Protein AF-0000000082278856 (afdb_homodimer)

Radius of gyration: 26.01 Å; Cα contacts (8 Å, |Δi|>4): 712; chains: 2; bounding box: 120×77×68 Å

Nearest PDB structures (foldseek):
  2gex-assembly1_A  TM=8.499E-01  e=8.539E-08  Streptomyces nogalater
  8r2e-assembly1_A  TM=8.658E-01  e=5.673E-07  Streptomyces nogalater
  3kkg-assembly1_A-2  TM=7.930E-01  e=2.269E-07  Jannaschia sp. CCS1
  4gb5-assembly1_A  TM=6.758E-01  e=5.538E-05  Kribbella flavida DSM 17836
  8ysb-assembly1_A  TM=7.412E-01  e=3.911E-04  Micromonospora chersina

Sequence (398 aa):
MNPLFRPPLLLTVLLVCLQSVVSFSSPAAGTPNILRRAILKVGGGKRWREDVVNRYFDGVQQQNRDQIISCFDPRGTKIRDVCGVSNSERMATPVELGERCMEFLAAHPDTMVKFHYKPTCGRGSSKWVLAHWYEEGTFKGESRGIQPDSSKLEVEGQTRFLVNDDLKITEMVVTRTFSEWENQLQRITSATSTDSSSSMNPLFRPPLLLTVLLVCLQSVVSFSSPAAGTPNILRRAILKVGGGKRWREDVVNRYFDGVQQQNR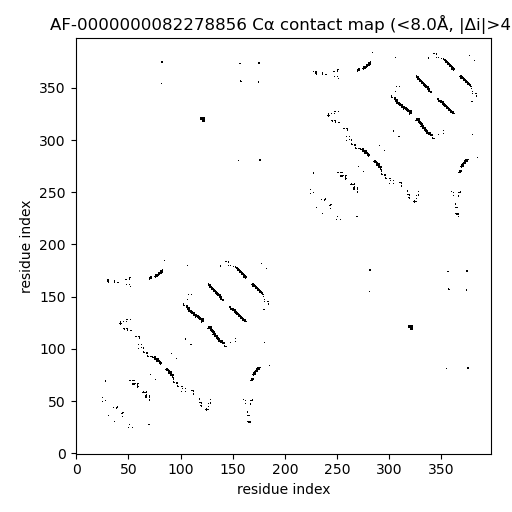DQIISCFDPRGTKIRDVCGVSNSERMATPVELGERCMEFLAAHPDTMVKFHYKPTCGRGSSKWVLAHWYEEGTFKGESRGIQPDSSKLEVEGQTRFLVNDDLKITEMVVTRTFSEWENQLQRITSATSTDSSSS

pLDDT: mean 84.53, std 22.96, range [27.09, 98.81]

Organism: NCBI:txid303405

Foldseek 3Di:
DPPDPDPPDPPPPPPPPPPPPPPPPPPDLAFDDPVLLVLLQQQHPQVLLLVLVVQLVVCLQVVPLVSNLSQADQVWAWEAECPAPCRDIDTDGSNRVSVVSNLVCQQFVNKDKDFPAGFGADDGSGQKTKTKMWIWGFRCGDGPNDHGDGDIGTKIWIKIFRADSRSHTRYIYIYMDDDPVVVVVRVVVVVVVVVVVVD/DPPPPDPDDPPPPPPPPPPPPPPPPPPDLAFDDPVLLVLLQQQHPQVLLLVLVVQLVVCLQVVPLVSNLSQADQVWAWEAECPAPVSDIDTDGSNRVSVVSNLVCQQFVNKDKDFPAGFGADDGSGQKTKTKMWIWGFRCGDGPNDHGDGDIGTKIWIKIFRQDSRSHTRYIYIYMDDDPVVVVVSVVVVVVVVVVVVD

Structure (mmCIF, N/CA/C/O backbone):
data_AF-0000000082278856-model_v1
#
loop_
_entity.id
_entity.type
_entity.pdbx_description
1 polymer 'SnoaL-like domain-containing protein'
#
loop_
_atom_site.group_PDB
_atom_site.id
_atom_site.type_symbol
_atom_site.label_atom_id
_atom_site.label_alt_id
_atom_site.label_comp_id
_atom_site.label_asym_id
_atom_site.label_entity_id
_atom_site.label_seq_id
_atom_site.pdbx_PDB_ins_code
_atom_site.Cartn_x
_atom_site.Cartn_y
_atom_site.Cartn_z
_atom_site.occupancy
_atom_site.B_iso_or_equiv
_atom_site.auth_seq_id
_atom_site.auth_comp_id
_atom_site.auth_asym_id
_atom_site.auth_atom_id
_atom_site.pdbx_PDB_model_num
ATOM 1 N N . MET A 1 1 ? -57.438 41.562 -14.734 1 30.25 1 MET A N 1
ATOM 2 C CA . MET A 1 1 ? -56.25 41.781 -13.938 1 30.25 1 MET A CA 1
ATOM 3 C C . MET A 1 1 ? -55.906 40.562 -13.094 1 30.25 1 MET A C 1
ATOM 5 O O . MET A 1 1 ? -56.656 40.219 -12.18 1 30.25 1 MET A O 1
ATOM 9 N N . ASN A 1 2 ? -55.375 39.469 -13.734 1 34.03 2 ASN A N 1
ATOM 10 C CA . ASN A 1 2 ? -55.094 38.125 -13.242 1 34.03 2 ASN A CA 1
ATOM 11 C C . ASN A 1 2 ? -54.062 38.156 -12.102 1 34.03 2 ASN A C 1
ATOM 13 O O . ASN A 1 2 ? -53.031 38.844 -12.203 1 34.03 2 ASN A O 1
ATOM 17 N N . PRO A 1 3 ? -54.5 37.875 -10.852 1 36.47 3 PRO A N 1
ATOM 18 C CA . PRO A 1 3 ? -53.625 37.938 -9.672 1 36.47 3 PRO A CA 1
ATOM 19 C C . PRO A 1 3 ? -52.375 37.094 -9.828 1 36.47 3 PRO A C 1
ATOM 21 O O . PRO A 1 3 ? -52.406 36 -10.43 1 36.47 3 PRO A O 1
ATOM 24 N N . LEU A 1 4 ? -51.188 37.656 -9.992 1 33.09 4 LEU A N 1
ATOM 25 C CA . LEU A 1 4 ? -49.812 37.219 -10.094 1 33.09 4 LEU A CA 1
ATOM 26 C C . LEU A 1 4 ? -49.438 36.344 -8.922 1 33.09 4 LEU A C 1
ATOM 28 O O . LEU A 1 4 ? -49.594 36.719 -7.762 1 33.09 4 LEU A O 1
ATOM 32 N N . PHE A 1 5 ? -49.656 35 -8.977 1 34.53 5 PHE A N 1
ATOM 33 C CA . PHE A 1 5 ? -49.219 33.938 -8.062 1 34.53 5 PHE A CA 1
ATOM 34 C C . PHE A 1 5 ? -47.75 34.125 -7.703 1 34.53 5 PHE A C 1
ATOM 36 O O . PHE A 1 5 ? -46.875 34.125 -8.586 1 34.53 5 PHE A O 1
ATOM 43 N N . ARG A 1 6 ? -47.406 34.844 -6.625 1 35.47 6 ARG A N 1
ATOM 44 C CA . ARG A 1 6 ? -46.062 35 -6.117 1 35.47 6 ARG A CA 1
ATOM 45 C C . ARG A 1 6 ? -45.469 33.656 -5.699 1 35.47 6 ARG A C 1
ATOM 47 O O . ARG A 1 6 ? -46.094 32.906 -4.941 1 35.47 6 ARG A O 1
ATOM 54 N N . PRO A 1 7 ? -44.531 33.094 -6.441 1 34.56 7 PRO A N 1
ATOM 55 C CA . PRO A 1 7 ? -43.938 31.812 -6.098 1 34.56 7 PRO A CA 1
ATOM 56 C C . PRO A 1 7 ? -43.375 31.766 -4.676 1 34.56 7 PRO A C 1
ATOM 58 O O . PRO A 1 7 ? -43 32.812 -4.133 1 34.56 7 PRO A O 1
ATOM 61 N N . PRO A 1 8 ? -43.812 30.766 -3.838 1 34.88 8 PRO A N 1
ATOM 62 C CA . PRO A 1 8 ? -43.344 30.609 -2.457 1 34.88 8 PRO A CA 1
ATOM 63 C C . PRO A 1 8 ? -41.812 30.656 -2.34 1 34.88 8 PRO A C 1
ATOM 65 O O . PRO A 1 8 ? -41.125 30.312 -3.297 1 34.88 8 PRO A O 1
ATOM 68 N N . LEU A 1 9 ? -41.25 31.516 -1.489 1 33.16 9 LEU A N 1
ATOM 69 C CA . LEU A 1 9 ? -39.844 31.641 -1.053 1 33.16 9 LEU A CA 1
ATOM 70 C C . LEU A 1 9 ? -39.281 30.281 -0.647 1 33.16 9 LEU A C 1
ATOM 72 O O . LEU A 1 9 ? -39.844 29.609 0.225 1 33.16 9 LEU A O 1
ATOM 76 N N . LEU A 1 10 ? -38.656 29.578 -1.579 1 30.91 10 LEU A N 1
ATOM 77 C CA . LEU A 1 10 ? -37.875 28.375 -1.264 1 30.91 10 LEU A CA 1
ATOM 78 C C . LEU A 1 10 ? -36.938 28.609 -0.094 1 30.91 10 LEU A C 1
ATOM 80 O O . LEU A 1 10 ? -36.062 29.453 -0.175 1 30.91 10 LEU A O 1
ATOM 84 N N . LEU A 1 11 ? -37.312 28.266 1.158 1 28.89 11 LEU A N 1
ATOM 85 C CA . LEU A 1 11 ? -36.438 28.203 2.322 1 28.89 11 LEU A CA 1
ATOM 86 C C . LEU A 1 11 ? -35.25 27.281 2.055 1 28.89 11 LEU A C 1
ATOM 88 O O . LEU A 1 11 ? -35.438 26.078 1.842 1 28.89 11 LEU A O 1
ATOM 92 N N . THR A 1 12 ? -34.188 27.859 1.498 1 29.16 12 THR A N 1
ATOM 93 C CA . THR A 1 12 ? -32.938 27.156 1.416 1 29.16 12 THR A CA 1
ATOM 94 C C . THR A 1 12 ? -32.469 26.703 2.799 1 29.16 12 THR A C 1
ATOM 96 O O . THR A 1 12 ? -32.219 27.531 3.678 1 29.16 12 THR A O 1
ATOM 99 N N . VAL A 1 13 ? -33.031 25.562 3.271 1 29.56 13 VAL A N 1
ATOM 100 C CA . VAL A 1 13 ? -32.438 24.938 4.457 1 29.56 13 VAL A CA 1
ATOM 101 C C . VAL A 1 13 ? -30.938 24.75 4.25 1 29.56 13 VAL A C 1
ATOM 103 O O . VAL A 1 13 ? -30.531 24 3.361 1 29.56 13 VAL A O 1
ATOM 106 N N . LEU A 1 14 ? -30.141 25.75 4.629 1 27.95 14 LEU A N 1
ATOM 107 C CA . LEU A 1 14 ? -28.703 25.562 4.766 1 27.95 14 LEU A CA 1
ATOM 108 C C . LEU A 1 14 ? -28.391 24.438 5.73 1 27.95 14 LEU A C 1
ATOM 110 O O . LEU A 1 14 ? -28.641 24.547 6.934 1 27.95 14 LEU A O 1
ATOM 114 N N . LEU A 1 15 ? -28.578 23.219 5.297 1 28.03 15 LEU A N 1
ATOM 115 C CA . LEU A 1 15 ? -27.984 22.141 6.086 1 28.03 15 LEU A CA 1
ATOM 116 C C . LEU A 1 15 ? -26.5 22.359 6.301 1 28.03 15 LEU A C 1
ATOM 118 O O . LEU A 1 15 ? -25.719 22.281 5.352 1 28.03 15 LEU A O 1
ATOM 122 N N . VAL A 1 16 ? -26.125 23.203 7.242 1 28.25 16 VAL A N 1
ATOM 123 C CA . VAL A 1 16 ? -24.75 23.25 7.719 1 28.25 16 VAL A CA 1
ATOM 124 C C . VAL A 1 16 ? -24.328 21.859 8.18 1 28.25 16 VAL A C 1
ATOM 126 O O . VAL A 1 16 ? -24.906 21.297 9.117 1 28.25 16 VAL A O 1
ATOM 129 N N . CYS A 1 17 ? -23.906 20.984 7.277 1 27.09 17 CYS A N 1
ATOM 130 C CA . CYS A 1 17 ? -23.172 19.797 7.668 1 27.09 17 CYS A CA 1
ATOM 131 C C . CYS A 1 17 ? -22.078 20.125 8.672 1 27.09 17 CYS A C 1
ATOM 133 O O . CYS A 1 17 ? -21.078 20.75 8.32 1 27.09 17 CYS A O 1
ATOM 135 N N . LEU A 1 18 ? -22.406 20.328 9.945 1 28.33 18 LEU A N 1
ATOM 136 C CA . LEU A 1 18 ? -21.422 20.297 11.016 1 28.33 18 LEU A CA 1
ATOM 137 C C . LEU A 1 18 ? -20.547 19.047 10.922 1 28.33 18 LEU A C 1
ATOM 139 O O . LEU A 1 18 ? -21 17.953 11.227 1 28.33 18 LEU A O 1
ATOM 143 N N . GLN A 1 19 ? -19.734 18.922 9.93 1 28.97 19 GLN A N 1
ATOM 144 C CA . GLN A 1 19 ? -18.656 17.953 10.086 1 28.97 19 GLN A CA 1
ATOM 145 C C . GLN A 1 19 ? -17.953 18.094 11.43 1 28.97 19 GLN A C 1
ATOM 147 O O . GLN A 1 19 ? -17.391 19.156 11.727 1 28.97 19 GLN A O 1
ATOM 152 N N . SER A 1 20 ? -18.469 17.484 12.477 1 30.56 20 SER A N 1
ATOM 153 C CA . SER A 1 20 ? -17.703 17.344 13.711 1 30.56 20 SER A CA 1
ATOM 154 C C . SER A 1 20 ? -16.25 16.953 13.414 1 30.56 20 SER A C 1
ATOM 156 O O . SER A 1 20 ? -15.977 15.844 12.961 1 30.56 20 SER A O 1
ATOM 158 N N . VAL A 1 21 ? -15.469 17.875 13.07 1 33.69 21 VAL A N 1
ATOM 159 C CA . VAL A 1 21 ? -14.047 17.625 13.219 1 33.69 21 VAL A CA 1
ATOM 160 C C . VAL A 1 21 ? -13.766 17.047 14.609 1 33.69 21 VAL A C 1
ATOM 162 O O . VAL A 1 21 ? -13.93 17.75 15.617 1 33.69 21 VAL A O 1
ATOM 165 N N . VAL A 1 22 ? -14.016 15.797 14.82 1 34.03 22 VAL A N 1
ATOM 166 C CA . VAL A 1 22 ? -13.469 15.203 16.047 1 34.03 22 VAL A CA 1
ATOM 167 C C . VAL A 1 22 ? -12.047 15.695 16.266 1 34.03 22 VAL A C 1
ATOM 169 O O . VAL A 1 22 ? -11.141 15.391 15.484 1 34.03 22 VAL A O 1
ATOM 172 N N . SER A 1 23 ? -11.93 16.875 16.859 1 32.09 23 SER A N 1
ATOM 173 C CA . SER A 1 23 ? -10.625 17.266 17.406 1 32.09 23 SER A CA 1
ATOM 174 C C . SER A 1 23 ? -10.023 16.156 18.25 1 32.09 23 SER A C 1
ATOM 176 O O . SER A 1 23 ? -10.555 15.836 19.328 1 32.09 23 SER A O 1
ATOM 178 N N . PHE A 1 24 ? -9.453 15.203 17.703 1 35.34 24 PHE A N 1
ATOM 179 C CA . PHE A 1 24 ? -8.633 14.305 18.5 1 35.34 24 PHE A CA 1
ATOM 180 C C . PHE A 1 24 ? -7.645 15.086 19.359 1 35.34 24 PHE A C 1
ATOM 182 O O . PHE A 1 24 ? -6.68 15.648 18.828 1 35.34 24 PHE A O 1
ATOM 189 N N . SER A 1 25 ? -8.094 15.625 20.438 1 35.09 25 SER A N 1
ATOM 190 C CA . SER A 1 25 ? -7.098 16.078 21.406 1 35.09 25 SER A CA 1
ATOM 191 C C . SER A 1 25 ? -6.039 15.008 21.656 1 35.09 25 SER A C 1
ATOM 193 O O . SER A 1 25 ? -6.281 14.039 22.375 1 35.09 25 SER A O 1
ATOM 195 N N . SER A 1 26 ? -5.328 14.57 20.656 1 42.84 26 SER A N 1
ATOM 196 C CA . SER A 1 26 ? -4.277 13.578 20.844 1 42.84 26 SER A CA 1
ATOM 197 C C . SER A 1 26 ? -3.357 13.961 22 1 42.84 26 SER A C 1
ATOM 199 O O . SER A 1 26 ? -2.877 15.094 22.062 1 42.84 26 SER A O 1
ATOM 201 N N . PRO A 1 27 ? -3.447 13.344 23.188 1 46.47 27 PRO A N 1
ATOM 202 C CA . PRO A 1 27 ? -2.463 13.633 24.234 1 46.47 27 PRO A CA 1
ATOM 203 C C . PRO A 1 27 ? -1.083 13.961 23.672 1 46.47 27 PRO A C 1
ATOM 205 O O . PRO A 1 27 ? -0.729 13.5 22.578 1 46.47 27 PRO A O 1
ATOM 208 N N . ALA A 1 28 ? -0.515 15.055 24.156 1 49.22 28 ALA A N 1
ATOM 209 C CA . ALA A 1 28 ? 0.817 15.602 23.922 1 49.22 28 ALA A CA 1
ATOM 210 C C . ALA A 1 28 ? 1.816 14.492 23.594 1 49.22 28 ALA A C 1
ATOM 212 O O . ALA A 1 28 ? 1.776 13.422 24.188 1 49.22 28 ALA A O 1
ATOM 213 N N . ALA A 1 29 ? 2.365 14.523 22.234 1 58.56 29 ALA A N 1
ATOM 214 C CA . ALA A 1 29 ? 3.484 13.883 21.547 1 58.56 29 ALA A CA 1
ATOM 215 C C . ALA A 1 29 ? 4.633 13.602 22.516 1 58.56 29 ALA A C 1
ATOM 217 O O . ALA A 1 29 ? 5.801 13.773 22.156 1 58.56 29 ALA A O 1
ATOM 218 N N . GLY A 1 30 ? 4.184 13.461 23.781 1 66.75 30 GLY A N 1
ATOM 219 C CA . GLY A 1 30 ? 5.355 13.266 24.609 1 66.75 30 GLY A CA 1
ATOM 220 C C . GLY A 1 30 ? 5.84 11.828 24.641 1 66.75 30 GLY A C 1
ATOM 221 O O . GLY A 1 30 ? 5.215 10.953 24.031 1 66.75 30 GLY A O 1
ATOM 222 N N . THR A 1 31 ? 7.047 11.664 25.078 1 81 31 THR A N 1
ATOM 223 C CA . THR A 1 31 ? 7.652 10.359 25.312 1 81 31 THR A CA 1
ATOM 224 C C . THR A 1 31 ? 6.824 9.547 26.297 1 81 31 THR A C 1
ATOM 226 O O . THR A 1 31 ? 6.438 10.062 27.359 1 81 31 THR A O 1
ATOM 229 N N . PRO A 1 32 ? 6.457 8.383 25.875 1 89.81 32 PRO A N 1
ATOM 230 C CA . PRO A 1 32 ? 5.656 7.57 26.797 1 89.81 32 PRO A CA 1
ATOM 231 C C . PRO A 1 32 ? 6.348 7.352 28.141 1 89.81 32 PRO A C 1
ATOM 233 O O . PRO A 1 32 ? 7.574 7.238 28.203 1 89.81 32 PRO A O 1
ATOM 236 N N . ASN A 1 33 ? 5.512 7.316 29.188 1 89.5 33 ASN A N 1
ATOM 237 C CA . ASN A 1 33 ? 6.07 6.996 30.484 1 89.5 33 ASN A CA 1
ATOM 238 C C . ASN A 1 33 ? 6.445 5.52 30.594 1 89.5 33 ASN A C 1
ATOM 240 O O . ASN A 1 33 ? 6.242 4.754 29.641 1 89.5 33 ASN A O 1
ATOM 244 N N . ILE A 1 34 ? 7 5.203 31.703 1 88.81 34 ILE A N 1
ATOM 245 C CA . ILE A 1 34 ? 7.59 3.881 31.891 1 88.81 34 ILE A CA 1
ATOM 246 C C . ILE A 1 34 ? 6.516 2.809 31.719 1 88.81 34 ILE A C 1
ATOM 248 O O . ILE A 1 34 ? 6.766 1.77 31.094 1 88.81 34 ILE A O 1
ATOM 252 N N . LEU A 1 35 ? 5.336 3.006 32.219 1 89.94 35 LEU A N 1
ATOM 253 C CA . LEU A 1 35 ? 4.258 2.029 32.125 1 89.94 35 LEU A CA 1
ATOM 254 C C . LEU A 1 35 ? 3.805 1.863 30.672 1 89.94 35 LEU A C 1
ATOM 256 O O . LEU A 1 35 ? 3.639 0.739 30.188 1 89.94 35 LEU A O 1
ATOM 260 N N . ARG A 1 36 ? 3.627 2.949 30.047 1 90.88 36 ARG A N 1
ATOM 261 C CA . ARG A 1 36 ? 3.227 2.9 28.641 1 90.88 36 ARG A CA 1
ATOM 262 C C . ARG A 1 36 ? 4.281 2.195 27.797 1 90.88 36 ARG A C 1
ATOM 264 O O . ARG A 1 36 ? 3.949 1.389 26.922 1 90.88 36 ARG A O 1
ATOM 271 N N . ARG A 1 37 ? 5.5 2.467 28.125 1 91.19 37 ARG A N 1
ATOM 272 C CA . ARG A 1 37 ? 6.582 1.837 27.375 1 91.19 37 ARG A CA 1
ATOM 273 C C . ARG A 1 37 ? 6.582 0.326 27.594 1 91.19 37 ARG A C 1
ATOM 275 O O . ARG A 1 37 ? 6.844 -0.433 26.656 1 91.19 37 ARG A O 1
ATOM 282 N N . ALA A 1 38 ? 6.312 -0.12 28.734 1 91.88 38 ALA A N 1
ATOM 283 C CA . ALA A 1 38 ? 6.258 -1.55 29.031 1 91.88 38 ALA A CA 1
ATOM 284 C C . ALA A 1 38 ? 5.133 -2.227 28.25 1 91.88 38 ALA A C 1
ATOM 286 O O . ALA A 1 38 ? 5.316 -3.314 27.703 1 91.88 38 ALA A O 1
ATOM 287 N N . ILE A 1 39 ? 4.004 -1.585 28.219 1 92.5 39 ILE A N 1
ATOM 288 C CA . ILE A 1 39 ? 2.855 -2.109 27.5 1 92.5 39 ILE A CA 1
ATOM 289 C C . ILE A 1 39 ? 3.189 -2.211 26.016 1 92.5 39 ILE A C 1
ATOM 291 O O . ILE A 1 39 ? 2.914 -3.23 25.375 1 92.5 39 ILE A O 1
ATOM 295 N N . LEU A 1 40 ? 3.844 -1.178 25.484 1 92.56 40 LEU A N 1
ATOM 296 C CA . LEU A 1 40 ? 4.234 -1.151 24.078 1 92.56 40 LEU A CA 1
ATOM 297 C C . LEU A 1 40 ? 5.238 -2.256 23.766 1 92.56 40 LEU A C 1
ATOM 299 O O . LEU A 1 40 ? 5.152 -2.91 22.719 1 92.56 40 LEU A O 1
ATOM 303 N N . LYS A 1 41 ? 6.121 -2.467 24.641 1 88.88 41 LYS A N 1
ATOM 304 C CA . LYS A 1 41 ? 7.199 -3.43 24.438 1 88.88 41 LYS A CA 1
ATOM 305 C C . LYS A 1 41 ? 6.652 -4.848 24.297 1 88.88 41 LYS A C 1
ATOM 307 O O . LYS A 1 41 ? 7.211 -5.668 23.578 1 88.88 41 LYS A O 1
ATOM 312 N N . VAL A 1 42 ? 5.48 -5.141 24.906 1 88.44 42 VAL A N 1
ATOM 313 C CA . VAL A 1 42 ? 4.969 -6.504 24.859 1 88.44 42 VAL A CA 1
ATOM 314 C C . VAL A 1 42 ? 3.865 -6.613 23.812 1 88.44 42 VAL A C 1
ATOM 316 O O . VAL A 1 42 ? 3.135 -7.605 23.766 1 88.44 42 VAL A O 1
ATOM 319 N N . GLY A 1 43 ? 3.748 -5.621 23.016 1 86.75 43 GLY A N 1
ATOM 320 C CA . GLY A 1 43 ? 2.854 -5.703 21.875 1 86.75 43 GLY A CA 1
ATOM 321 C C . GLY A 1 43 ? 1.497 -5.074 22.141 1 86.75 43 GLY A C 1
ATOM 322 O O . GLY A 1 43 ? 0.574 -5.223 21.328 1 86.75 43 GLY A O 1
ATOM 323 N N . GLY A 1 44 ? 1.391 -4.426 23.312 1 90.31 44 GLY A N 1
ATOM 324 C CA . GLY A 1 44 ? 0.189 -3.656 23.594 1 90.31 44 GLY A CA 1
ATOM 325 C C . GLY A 1 44 ? 0.246 -2.244 23.047 1 90.31 44 GLY A C 1
ATOM 326 O O . GLY A 1 44 ? 1.157 -1.901 22.297 1 90.31 44 GLY A O 1
ATOM 327 N N . GLY A 1 45 ? -0.82 -1.441 23.281 1 92 45 GLY A N 1
ATOM 328 C CA . GLY A 1 45 ? -0.845 -0.031 22.922 1 92 45 GLY A CA 1
ATOM 329 C C . GLY A 1 45 ? -0.902 0.209 21.422 1 92 45 GLY A C 1
ATOM 330 O O . GLY A 1 45 ? -0.321 1.173 20.922 1 92 45 GLY A O 1
ATOM 331 N N . LYS A 1 46 ? -1.43 -0.69 20.734 1 93.5 46 LYS A N 1
ATOM 332 C CA . LYS A 1 46 ? -1.521 -0.595 19.281 1 93.5 46 LYS A CA 1
ATOM 333 C C . LYS A 1 46 ? -2.232 0.687 18.859 1 93.5 46 LYS A C 1
ATOM 335 O O . LYS A 1 46 ? -1.832 1.333 17.891 1 93.5 46 LYS A O 1
ATOM 340 N N . ARG A 1 47 ? -3.203 1.043 19.625 1 93.62 47 ARG A N 1
ATOM 341 C CA . ARG A 1 47 ? -3.947 2.258 19.312 1 93.62 47 ARG A CA 1
ATOM 342 C C . ARG A 1 47 ? -3.066 3.494 19.469 1 93.62 47 ARG A C 1
ATOM 344 O O . ARG A 1 47 ? -3.248 4.48 18.75 1 93.62 47 ARG A O 1
ATOM 351 N N . TRP A 1 48 ? -2.1 3.42 20.359 1 96.31 48 TRP A N 1
ATOM 352 C CA . TRP A 1 48 ? -1.194 4.551 20.531 1 96.31 48 TRP A CA 1
ATOM 353 C C . TRP A 1 48 ? -0.305 4.727 19.297 1 96.31 48 TRP A C 1
ATOM 355 O O . TRP A 1 48 ? -0.011 5.855 18.891 1 96.31 48 TRP A O 1
ATOM 365 N N . ARG A 1 49 ? 0.121 3.598 18.719 1 96.62 49 ARG A N 1
ATOM 366 C CA . ARG A 1 49 ? 0.912 3.666 17.5 1 96.62 49 ARG A CA 1
ATOM 367 C C . ARG A 1 49 ? 0.081 4.207 16.344 1 96.62 49 ARG A C 1
ATOM 369 O O . ARG A 1 49 ? 0.567 5.016 15.547 1 96.62 49 ARG A O 1
ATOM 376 N N . GLU A 1 50 ? -1.173 3.766 16.266 1 97.06 50 GLU A N 1
ATOM 377 C CA . GLU A 1 50 ? -2.09 4.277 15.242 1 97.06 50 GLU A CA 1
ATOM 378 C C . GLU A 1 50 ? -2.311 5.777 15.406 1 97.06 50 GLU A C 1
ATOM 380 O O . GLU A 1 50 ? -2.375 6.508 14.414 1 97.06 50 GLU A O 1
ATOM 385 N N . ASP A 1 51 ? -2.377 6.223 16.625 1 97.75 51 ASP A N 1
ATOM 386 C CA . ASP A 1 51 ? -2.602 7.637 16.922 1 97.75 51 ASP A CA 1
ATOM 387 C C . ASP A 1 51 ? -1.438 8.492 16.422 1 97.75 51 ASP A C 1
ATOM 389 O O . ASP A 1 51 ? -1.639 9.633 15.992 1 97.75 51 ASP A O 1
ATOM 393 N N . VAL A 1 52 ? -0.232 7.984 16.531 1 98.25 52 VAL A N 1
ATOM 394 C CA . VAL A 1 52 ? 0.922 8.719 16.016 1 98.25 52 VAL A CA 1
ATOM 395 C C . VAL A 1 52 ? 0.749 8.984 14.523 1 98.25 52 VAL A C 1
ATOM 397 O O . VAL A 1 52 ? 0.941 10.109 14.062 1 98.25 52 VAL A O 1
ATOM 400 N N . VAL A 1 53 ? 0.356 7.98 13.766 1 98.69 53 VAL A N 1
ATOM 401 C CA . VAL A 1 53 ? 0.2 8.109 12.32 1 98.69 53 VAL A CA 1
ATOM 402 C C . VAL A 1 53 ? -0.996 9 12.008 1 98.69 53 VAL A C 1
ATOM 404 O O . VAL A 1 53 ? -0.941 9.82 11.094 1 98.69 53 VAL A O 1
ATOM 407 N N . ASN A 1 54 ? -2.07 8.891 12.805 1 98.56 54 ASN A N 1
ATOM 408 C CA . ASN A 1 54 ? -3.205 9.789 12.648 1 98.56 54 ASN A CA 1
ATOM 409 C C . ASN A 1 54 ? -2.797 11.242 12.867 1 98.56 54 ASN A C 1
ATOM 411 O O . ASN A 1 54 ? -3.238 12.133 12.133 1 98.56 54 ASN A O 1
ATOM 415 N N . ARG A 1 55 ? -2.016 11.461 13.859 1 98.44 55 ARG A N 1
ATOM 416 C CA . ARG A 1 55 ? -1.552 12.82 14.156 1 98.44 55 ARG A CA 1
ATOM 417 C C . ARG A 1 55 ? -0.69 13.359 13.016 1 98.44 55 ARG A C 1
ATOM 419 O O . ARG A 1 55 ? -0.723 14.555 12.727 1 98.44 55 ARG A O 1
ATOM 426 N N . TYR A 1 56 ? 0.12 12.469 12.469 1 98.75 56 TYR A N 1
ATOM 427 C CA . TYR A 1 56 ? 0.9 12.867 11.297 1 98.75 56 TYR A CA 1
ATOM 428 C C . TYR A 1 56 ? -0.007 13.367 10.18 1 98.75 56 TYR A C 1
ATOM 430 O O . TYR A 1 56 ? 0.177 14.477 9.672 1 98.75 56 TYR A O 1
ATOM 438 N N . PHE A 1 57 ? -1.024 12.602 9.789 1 98.69 57 PHE A N 1
ATOM 439 C CA . PHE A 1 57 ? -1.926 12.977 8.703 1 98.69 57 PHE A CA 1
ATOM 440 C C . PHE A 1 57 ? -2.754 14.195 9.086 1 98.69 57 PHE A C 1
ATOM 442 O O . PHE A 1 57 ? -3.057 15.039 8.234 1 98.69 57 PHE A O 1
ATOM 449 N N . ASP A 1 58 ? -3.123 14.289 10.344 1 98.38 58 ASP A N 1
ATOM 450 C CA . ASP A 1 58 ? -3.824 15.484 10.812 1 98.38 58 ASP A CA 1
ATOM 451 C C . ASP A 1 58 ? -2.949 16.719 10.672 1 98.38 58 ASP A C 1
ATOM 453 O O . ASP A 1 58 ? -3.441 17.797 10.336 1 98.38 58 ASP A O 1
ATOM 457 N N . GLY A 1 59 ? -1.677 16.594 11.023 1 98.38 59 GLY A N 1
ATOM 458 C CA . GLY A 1 59 ? -0.75 17.688 10.812 1 98.38 59 GLY A CA 1
ATOM 459 C C . GLY A 1 59 ? -0.708 18.172 9.375 1 98.38 59 GLY A C 1
ATOM 460 O O . GLY A 1 59 ? -0.652 19.375 9.117 1 98.38 59 GLY A O 1
ATOM 461 N N . VAL A 1 60 ? -0.712 17.219 8.43 1 98.19 60 VAL A N 1
ATOM 462 C CA . VAL A 1 60 ? -0.751 17.578 7.016 1 98.19 60 VAL A CA 1
ATOM 463 C C . VAL A 1 60 ? -2.043 18.328 6.707 1 98.19 60 VAL A C 1
ATOM 465 O O . VAL A 1 60 ? -2.014 19.391 6.098 1 98.19 60 VAL A O 1
ATOM 468 N N . GLN A 1 61 ? -3.152 17.812 7.184 1 97.38 61 GLN A N 1
ATOM 469 C CA . GLN A 1 61 ? -4.461 18.406 6.945 1 97.38 61 GLN A CA 1
ATOM 470 C C . GLN A 1 61 ? -4.516 19.828 7.5 1 97.38 61 GLN A C 1
ATOM 472 O O . GLN A 1 61 ? -5.031 20.734 6.84 1 97.38 61 GLN A O 1
ATOM 477 N N . GLN A 1 62 ? -3.941 20.031 8.609 1 97.62 62 GLN A N 1
ATOM 478 C CA . GLN A 1 62 ? -3.984 21.312 9.289 1 97.62 62 GLN A CA 1
ATOM 479 C C . GLN A 1 62 ? -2.836 22.219 8.836 1 97.62 62 GLN A C 1
ATOM 481 O O . GLN A 1 62 ? -2.713 23.359 9.297 1 97.62 62 GLN A O 1
ATOM 486 N N . GLN A 1 63 ? -2.057 21.672 7.977 1 97.75 63 GLN A N 1
ATOM 487 C CA . GLN A 1 63 ? -0.864 22.375 7.52 1 97.75 63 GLN A CA 1
ATOM 488 C C . GLN A 1 63 ? -0.016 22.844 8.703 1 97.75 63 GLN A C 1
ATOM 490 O O . GLN A 1 63 ? 0.425 24 8.742 1 97.75 63 GLN A O 1
ATOM 495 N N . ASN A 1 64 ? 0.09 21.984 9.672 1 98.19 64 ASN A N 1
ATOM 496 C CA . ASN A 1 64 ? 0.832 22.234 10.898 1 98.19 64 ASN A CA 1
ATOM 497 C C . ASN A 1 64 ? 2.205 21.578 10.883 1 98.19 64 ASN A C 1
ATOM 499 O O . ASN A 1 64 ? 2.34 20.406 11.266 1 98.19 64 ASN A O 1
ATOM 503 N N . ARG A 1 65 ? 3.191 22.344 10.539 1 98.25 65 ARG A N 1
ATOM 504 C CA . ARG A 1 65 ? 4.562 21.859 10.367 1 98.25 65 ARG A CA 1
ATOM 505 C C . ARG A 1 65 ? 5.086 21.25 11.656 1 98.25 65 ARG A C 1
ATOM 507 O O . ARG A 1 65 ? 5.676 20.156 11.633 1 98.25 65 ARG A O 1
ATOM 514 N N . ASP A 1 66 ? 4.91 21.891 12.719 1 98.19 66 ASP A N 1
ATOM 515 C CA . ASP A 1 66 ? 5.457 21.438 13.984 1 98.19 66 ASP A CA 1
ATOM 516 C C . ASP A 1 66 ? 4.82 20.125 14.422 1 98.19 66 ASP A C 1
ATOM 518 O O . ASP A 1 66 ? 5.496 19.25 14.977 1 98.19 66 ASP A O 1
ATOM 522 N N . GLN A 1 67 ? 3.537 20.031 14.203 1 98.19 67 GLN A N 1
ATOM 523 C CA . GLN A 1 67 ? 2.859 18.766 14.5 1 98.19 67 GLN A CA 1
ATOM 524 C C . GLN A 1 67 ? 3.426 17.625 13.664 1 98.19 67 GLN A C 1
ATOM 526 O O . GLN A 1 67 ? 3.678 16.531 14.18 1 98.19 67 GLN A O 1
ATOM 531 N N . ILE A 1 68 ? 3.631 17.844 12.391 1 98.56 68 ILE A N 1
ATOM 532 C CA . ILE A 1 68 ? 4.207 16.828 11.516 1 98.56 68 ILE A CA 1
ATOM 533 C C . ILE A 1 68 ? 5.578 16.406 12.039 1 98.56 68 ILE A C 1
ATOM 535 O O . ILE A 1 68 ? 5.832 15.227 12.25 1 98.56 68 ILE A O 1
ATOM 539 N N . ILE A 1 69 ? 6.426 17.344 12.32 1 98.56 69 ILE A N 1
ATOM 540 C CA . ILE A 1 69 ? 7.797 17.109 12.766 1 98.56 69 ILE A CA 1
ATOM 541 C C . ILE A 1 69 ? 7.793 16.297 14.062 1 98.56 69 ILE A C 1
ATOM 543 O O . ILE A 1 69 ? 8.594 15.375 14.227 1 98.56 69 ILE A O 1
ATOM 547 N N . SER A 1 70 ? 6.867 16.562 14.906 1 98.25 70 SER A N 1
ATOM 548 C CA . SER A 1 70 ? 6.824 15.961 16.234 1 98.25 70 SER A CA 1
ATOM 549 C C . SER A 1 70 ? 6.504 14.469 16.156 1 98.25 70 SER A C 1
ATOM 551 O O . SER A 1 70 ? 6.691 13.734 17.125 1 98.25 70 SER A O 1
ATOM 553 N N . CYS A 1 71 ? 6.008 13.977 15.109 1 98.56 71 CYS A N 1
ATOM 554 C CA . CYS A 1 71 ? 5.613 12.586 14.969 1 98.56 71 CYS A CA 1
ATOM 555 C C . CYS A 1 71 ? 6.816 11.711 14.633 1 98.56 71 CYS A C 1
ATOM 557 O O . CYS A 1 71 ? 6.75 10.484 14.742 1 98.56 71 CYS A O 1
ATOM 559 N N . PHE A 1 72 ? 7.898 12.289 14.242 1 98.62 72 PHE A N 1
ATOM 560 C CA . PHE A 1 72 ? 9.039 11.523 13.742 1 98.62 72 PHE A CA 1
ATOM 561 C C . PHE A 1 72 ? 10.125 11.43 14.812 1 98.62 72 PHE A C 1
ATOM 563 O O . PHE A 1 72 ? 10.234 12.297 15.68 1 98.62 72 PHE A O 1
ATOM 570 N N . ASP A 1 73 ? 10.938 10.398 14.711 1 98.06 73 ASP A N 1
ATOM 571 C CA . ASP A 1 73 ? 12.078 10.219 15.602 1 98.06 73 ASP A CA 1
ATOM 572 C C . ASP A 1 73 ? 13.125 11.312 15.375 1 98.06 73 ASP A C 1
ATOM 574 O O . ASP A 1 73 ? 13.555 11.539 14.234 1 98.06 73 ASP A O 1
ATOM 578 N N . PRO A 1 74 ? 13.539 11.961 16.406 1 96.56 74 PRO A N 1
ATOM 579 C CA . PRO A 1 74 ? 14.508 13.047 16.25 1 96.56 74 PRO A CA 1
ATOM 580 C C . PRO A 1 74 ? 15.844 12.57 15.695 1 96.56 74 PRO A C 1
ATOM 582 O O . PRO A 1 74 ? 16.625 13.367 15.172 1 96.56 74 PRO A O 1
ATOM 585 N N . ARG A 1 75 ? 16.188 11.273 15.836 1 97.12 75 ARG A N 1
ATOM 586 C CA . ARG A 1 75 ? 17.453 10.727 15.352 1 97.12 75 ARG A CA 1
ATOM 587 C C . ARG A 1 75 ? 17.406 10.492 13.844 1 97.12 75 ARG A C 1
ATOM 589 O O . ARG A 1 75 ? 18.422 10.219 13.219 1 97.12 75 ARG A O 1
ATOM 596 N N . GLY A 1 76 ? 16.156 10.586 13.32 1 98 76 GLY A N 1
ATOM 597 C CA . GLY A 1 76 ? 15.992 10.375 11.891 1 98 76 GLY A CA 1
ATOM 598 C C . GLY A 1 76 ? 15 9.273 11.555 1 98 76 GLY A C 1
ATOM 599 O O . GLY A 1 76 ? 14.641 8.477 12.422 1 98 76 GLY A O 1
ATOM 600 N N . THR A 1 77 ? 14.562 9.359 10.352 1 97.94 77 THR A N 1
ATOM 601 C CA . THR A 1 77 ? 13.594 8.398 9.836 1 97.94 77 THR A CA 1
ATOM 602 C C . THR A 1 77 ? 14.047 7.828 8.492 1 97.94 77 THR A C 1
ATOM 604 O O . THR A 1 77 ? 14.477 8.578 7.613 1 97.94 77 THR A O 1
ATOM 607 N N . LYS A 1 78 ? 14.094 6.52 8.398 1 98.06 78 LYS A N 1
ATOM 608 C CA . LYS A 1 78 ? 14.305 5.883 7.102 1 98.06 78 LYS A CA 1
ATOM 609 C C . LYS A 1 78 ? 13.078 6.039 6.207 1 98.06 78 LYS A C 1
ATOM 611 O O . LYS A 1 78 ? 11.969 5.684 6.602 1 98.06 78 LYS A O 1
ATOM 616 N N . ILE A 1 79 ? 13.281 6.637 5.012 1 96.88 79 ILE A N 1
ATOM 617 C CA . ILE A 1 79 ? 12.141 6.852 4.129 1 96.88 79 ILE A CA 1
ATOM 618 C C . ILE A 1 79 ? 12.422 6.234 2.76 1 96.88 79 ILE A C 1
ATOM 620 O O . ILE A 1 79 ? 13.547 6.324 2.252 1 96.88 79 ILE A O 1
ATOM 624 N N . ARG A 1 80 ? 11.453 5.688 2.195 1 96.31 80 ARG A N 1
ATOM 625 C CA . ARG A 1 80 ? 11.516 5.176 0.831 1 96.31 80 ARG A CA 1
ATOM 626 C C . ARG A 1 80 ? 10.203 5.41 0.095 1 96.31 80 ARG A C 1
ATOM 628 O O . ARG A 1 80 ? 9.125 5.09 0.611 1 96.31 80 ARG A O 1
ATOM 635 N N . ASP A 1 81 ? 10.273 6.07 -0.998 1 94.19 81 ASP A N 1
ATOM 636 C CA . ASP A 1 81 ? 9.172 6.176 -1.949 1 94.19 81 ASP A CA 1
ATOM 637 C C . ASP A 1 81 ? 9.328 5.164 -3.084 1 94.19 81 ASP A C 1
ATOM 639 O O . ASP A 1 81 ? 10.133 5.367 -3.996 1 94.19 81 ASP A O 1
ATOM 643 N N . VAL A 1 82 ? 8.523 4.207 -3.08 1 94.69 82 VAL A N 1
ATOM 644 C CA . VAL A 1 82 ? 8.688 3.033 -3.934 1 94.69 82 VAL A CA 1
ATOM 645 C C . VAL A 1 82 ? 8.5 3.43 -5.398 1 94.69 82 VAL A C 1
ATOM 647 O O . VAL A 1 82 ? 9.18 2.896 -6.281 1 94.69 82 VAL A O 1
ATOM 650 N N . CYS A 1 83 ? 7.645 4.422 -5.676 1 90.56 83 CYS A N 1
ATOM 651 C CA . CYS A 1 83 ? 7.297 4.793 -7.043 1 90.56 83 CYS A CA 1
ATOM 652 C C . CYS A 1 83 ? 8.094 6.012 -7.492 1 90.56 83 CYS A C 1
ATOM 654 O O . CYS A 1 83 ? 7.922 6.488 -8.617 1 90.56 83 CYS A O 1
ATOM 656 N N . GLY A 1 84 ? 8.93 6.457 -6.586 1 84.38 84 GLY A N 1
ATOM 657 C CA . GLY A 1 84 ? 9.68 7.656 -6.918 1 84.38 84 GLY A CA 1
ATOM 658 C C . GLY A 1 84 ? 10.828 7.391 -7.875 1 84.38 84 GLY A C 1
ATOM 659 O O . GLY A 1 84 ? 11.242 6.242 -8.055 1 84.38 84 GLY A O 1
ATOM 660 N N . VAL A 1 85 ? 11.312 8.477 -8.422 1 74.69 85 VAL A N 1
ATOM 661 C CA . VAL A 1 85 ? 12.375 8.406 -9.414 1 74.69 85 VAL A CA 1
ATOM 662 C C . VAL A 1 85 ? 13.617 7.777 -8.789 1 74.69 85 VAL A C 1
ATOM 664 O O . VAL A 1 85 ? 14.336 7.02 -9.445 1 74.69 85 VAL A O 1
ATOM 667 N N . SER A 1 86 ? 13.984 8.086 -7.57 1 68.19 86 SER A N 1
ATOM 668 C CA . SER A 1 86 ? 15.164 7.496 -6.934 1 68.19 86 SER A CA 1
ATOM 669 C C . SER A 1 86 ? 14.781 6.293 -6.074 1 68.19 86 SER A C 1
ATOM 671 O O . SER A 1 86 ? 15.648 5.566 -5.59 1 68.19 86 SER A O 1
ATOM 673 N N . ASN A 1 87 ? 13.719 5.668 -6.211 1 73.38 87 ASN A N 1
ATOM 674 C CA . ASN A 1 87 ? 13.172 4.574 -5.418 1 73.38 87 ASN A CA 1
ATOM 675 C C . ASN A 1 87 ? 14.164 4.09 -4.367 1 73.38 87 ASN A C 1
ATOM 677 O O . ASN A 1 87 ? 14.078 2.957 -3.895 1 73.38 87 ASN A O 1
ATOM 681 N N . SER A 1 88 ? 15.117 4.887 -3.922 1 80.81 88 SER A N 1
ATOM 682 C CA . SER A 1 88 ? 16.125 4.496 -2.941 1 80.81 88 SER A CA 1
ATOM 683 C C . SER A 1 88 ? 15.695 4.871 -1.526 1 80.81 88 SER A C 1
ATOM 685 O O . SER A 1 88 ? 14.961 5.844 -1.332 1 80.81 88 SER A O 1
ATOM 687 N N . GLU A 1 89 ? 16.109 4.047 -0.647 1 91.5 89 GLU A N 1
ATOM 688 C CA . GLU A 1 89 ? 15.961 4.344 0.773 1 91.5 89 GLU A CA 1
ATOM 689 C C . GLU A 1 89 ? 16.953 5.414 1.222 1 91.5 89 GLU A C 1
ATOM 691 O O . GLU A 1 89 ? 18.125 5.383 0.831 1 91.5 89 GLU A O 1
ATOM 696 N N . ARG A 1 90 ? 16.453 6.391 2.035 1 92.88 90 ARG A N 1
ATOM 697 C CA . ARG A 1 90 ? 17.344 7.402 2.594 1 92.88 90 ARG A CA 1
ATOM 698 C C . ARG A 1 90 ? 16.953 7.75 4.023 1 92.88 90 ARG A C 1
ATOM 700 O O . ARG A 1 90 ? 15.805 7.535 4.426 1 92.88 90 ARG A O 1
ATOM 707 N N . MET A 1 91 ? 17.938 8.273 4.715 1 97 91 MET A N 1
ATOM 708 C CA . MET A 1 91 ? 17.656 8.852 6.027 1 97 91 MET A CA 1
ATOM 709 C C . MET A 1 91 ? 17.219 10.305 5.895 1 97 91 MET A C 1
ATOM 711 O O . MET A 1 91 ? 17.781 11.062 5.102 1 97 91 MET A O 1
ATOM 715 N N . ALA A 1 92 ? 16.156 10.656 6.57 1 97.5 92 ALA A N 1
ATOM 716 C CA . ALA A 1 92 ? 15.672 12.039 6.586 1 97.5 92 ALA A CA 1
ATOM 717 C C . ALA A 1 92 ? 15.492 12.539 8.016 1 97.5 92 ALA A C 1
ATOM 719 O O . ALA A 1 92 ? 15.055 11.789 8.891 1 97.5 92 ALA A O 1
ATOM 720 N N . THR A 1 93 ? 15.812 13.797 8.211 1 97.88 93 THR A N 1
ATOM 721 C CA . THR A 1 93 ? 15.508 14.414 9.5 1 97.88 93 THR A CA 1
ATOM 722 C C . THR A 1 93 ? 14.039 14.797 9.586 1 97.88 93 THR A C 1
ATOM 724 O O . THR A 1 93 ? 13.383 15.008 8.562 1 97.88 93 THR A O 1
ATOM 727 N N . PRO A 1 94 ? 13.57 14.93 10.836 1 97.94 94 PRO A N 1
ATOM 728 C CA . PRO A 1 94 ? 12.188 15.383 10.984 1 97.94 94 PRO A CA 1
ATOM 729 C C . PRO A 1 94 ? 11.938 16.734 10.32 1 97.94 94 PRO A C 1
ATOM 731 O O . PRO A 1 94 ? 10.875 16.938 9.719 1 97.94 94 PRO A O 1
ATOM 734 N N . VAL A 1 95 ? 12.867 17.609 10.406 1 98 95 VAL A N 1
ATOM 735 C CA . VAL A 1 95 ? 12.727 18.953 9.828 1 98 95 VAL A CA 1
ATOM 736 C C . VAL A 1 95 ? 12.609 18.844 8.305 1 98 95 VAL A C 1
ATOM 738 O O . VAL A 1 95 ? 11.758 19.484 7.695 1 98 95 VAL A O 1
ATOM 741 N N . GLU A 1 96 ? 13.453 18.016 7.668 1 97.38 96 GLU A N 1
ATOM 742 C CA . GLU A 1 96 ? 13.367 17.781 6.227 1 97.38 96 GLU A CA 1
ATOM 743 C C . GLU A 1 96 ? 12 17.25 5.828 1 97.38 96 GLU A C 1
ATOM 745 O O . GLU A 1 96 ? 11.438 17.672 4.809 1 97.38 96 GLU A O 1
ATOM 750 N N . LEU A 1 97 ? 11.484 16.375 6.617 1 97.88 97 LEU A N 1
ATOM 751 C CA . LEU A 1 97 ? 10.18 15.773 6.332 1 97.88 97 LEU A CA 1
ATOM 752 C C . LEU A 1 97 ? 9.07 16.812 6.477 1 97.88 97 LEU A C 1
ATOM 754 O O . LEU A 1 97 ? 8.156 16.875 5.648 1 97.88 97 LEU A O 1
ATOM 758 N N . GLY A 1 98 ? 9.133 17.594 7.52 1 97.94 98 GLY A N 1
ATOM 759 C CA . GLY A 1 98 ? 8.172 18.688 7.676 1 97.94 98 GLY A CA 1
ATOM 760 C C . GLY A 1 98 ? 8.195 19.672 6.523 1 97.94 98 GLY A C 1
ATOM 761 O O . GLY A 1 98 ? 7.141 20.062 6.02 1 97.94 98 GLY A O 1
ATOM 762 N N . GLU A 1 99 ? 9.398 20.031 6.105 1 97.56 99 GLU A N 1
ATOM 763 C CA . GLU A 1 99 ? 9.547 21 5.016 1 97.56 99 GLU A CA 1
ATOM 764 C C . GLU A 1 99 ? 9 20.438 3.705 1 97.56 99 GLU A C 1
ATOM 766 O O . GLU A 1 99 ? 8.375 21.156 2.928 1 97.56 99 GLU A O 1
ATOM 771 N N . ARG A 1 100 ? 9.25 19.219 3.469 1 96.31 100 ARG A N 1
ATOM 772 C CA . ARG A 1 100 ? 8.727 18.578 2.264 1 96.31 100 ARG A CA 1
ATOM 773 C C . ARG A 1 100 ? 7.199 18.609 2.248 1 96.31 100 ARG A C 1
ATOM 775 O O . ARG A 1 100 ? 6.594 18.906 1.214 1 96.31 100 ARG A O 1
ATOM 782 N N . CYS A 1 101 ? 6.578 18.328 3.344 1 98 101 CYS A N 1
ATOM 783 C CA . CYS A 1 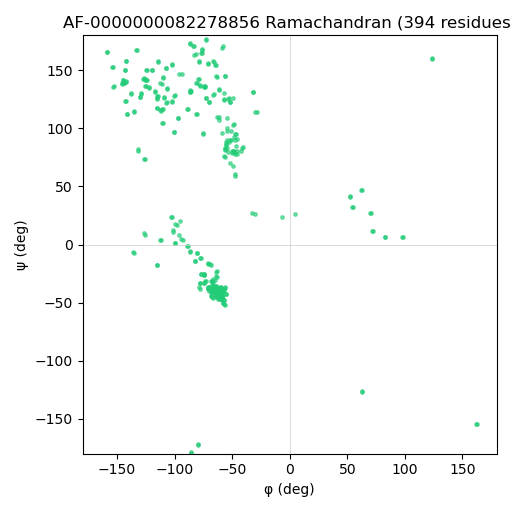101 ? 5.125 18.391 3.445 1 98 101 CYS A CA 1
ATOM 784 C C . CYS A 1 101 ? 4.621 19.797 3.205 1 98 101 CYS A C 1
ATOM 786 O O . CYS A 1 101 ? 3.631 20 2.5 1 98 101 CYS A O 1
ATOM 788 N N . MET A 1 102 ? 5.348 20.766 3.709 1 98.31 102 MET A N 1
ATOM 789 C CA . MET A 1 102 ? 4.922 22.156 3.555 1 98.31 102 MET A CA 1
ATOM 790 C C . MET A 1 102 ? 5.051 22.609 2.104 1 98.31 102 MET A C 1
ATOM 792 O O . MET A 1 102 ? 4.234 23.391 1.616 1 98.31 102 MET A O 1
ATOM 796 N N . GLU A 1 103 ? 6.082 22.141 1.432 1 98 103 GLU A N 1
ATOM 797 C CA . GLU A 1 103 ? 6.23 22.438 0.012 1 98 103 GLU A CA 1
ATOM 798 C C . GLU A 1 103 ? 5.059 21.891 -0.795 1 98 103 GLU A C 1
ATOM 800 O O . GLU A 1 103 ? 4.547 22.562 -1.693 1 98 103 GLU A O 1
ATOM 805 N N . PHE A 1 104 ? 4.68 20.688 -0.489 1 98.38 104 PHE A N 1
ATOM 806 C CA . PHE A 1 104 ? 3.531 20.062 -1.137 1 98.38 104 PHE A CA 1
ATOM 807 C C . PHE A 1 104 ? 2.262 20.875 -0.874 1 98.38 104 PHE A C 1
ATOM 809 O O . PHE A 1 104 ? 1.475 21.109 -1.79 1 98.38 104 PHE A O 1
ATOM 816 N N . LEU A 1 105 ? 2.111 21.297 0.367 1 98.44 105 LEU A N 1
ATOM 817 C CA . LEU A 1 105 ? 0.904 22.016 0.773 1 98.44 105 LEU A CA 1
ATOM 818 C C . LEU A 1 105 ? 0.888 23.422 0.204 1 98.44 105 LEU A C 1
ATOM 820 O O . LEU A 1 105 ? -0.181 23.984 -0.065 1 98.44 105 LEU A O 1
ATOM 824 N N . ALA A 1 106 ? 2.104 23.984 0.048 1 98.56 106 ALA A N 1
ATOM 825 C CA . ALA A 1 106 ? 2.191 25.281 -0.617 1 98.56 106 ALA A CA 1
ATOM 826 C C . ALA A 1 106 ? 1.66 25.203 -2.045 1 98.56 106 ALA A C 1
ATOM 828 O O . ALA A 1 106 ? 0.998 26.141 -2.52 1 98.56 106 ALA A O 1
ATOM 829 N N . ALA A 1 107 ? 1.909 24.094 -2.705 1 98.56 107 ALA A N 1
ATOM 830 C CA . ALA A 1 107 ? 1.411 23.875 -4.059 1 98.56 107 ALA A CA 1
ATOM 831 C C . ALA A 1 107 ? -0.088 23.578 -4.051 1 98.56 107 ALA A C 1
ATOM 833 O O . ALA A 1 107 ? -0.796 23.922 -5.004 1 98.56 107 ALA A O 1
ATOM 834 N N . HIS A 1 108 ? -0.52 22.922 -2.992 1 98.69 108 HIS A N 1
ATOM 835 C CA . HIS A 1 108 ? -1.91 22.5 -2.887 1 98.69 108 HIS A CA 1
ATOM 836 C C . HIS A 1 108 ? -2.541 23 -1.589 1 98.69 108 HIS A C 1
ATOM 838 O O . HIS A 1 108 ? -2.891 22.188 -0.72 1 98.69 108 HIS A O 1
ATOM 844 N N . PRO A 1 109 ? -2.842 24.219 -1.438 1 98.19 109 PRO A N 1
ATOM 845 C CA . PRO A 1 109 ? -3.25 24.797 -0.155 1 98.19 109 PRO A CA 1
ATOM 846 C C . PRO A 1 109 ? -4.641 24.344 0.282 1 98.19 109 PRO A C 1
ATOM 848 O O . PRO A 1 109 ? -5.012 24.516 1.445 1 98.19 109 PRO A O 1
ATOM 851 N N . ASP A 1 110 ? -5.484 23.781 -0.611 1 98.25 110 ASP A N 1
ATOM 852 C CA . ASP A 1 110 ? -6.82 23.297 -0.275 1 98.25 110 ASP A CA 1
ATOM 853 C C . ASP A 1 110 ? -6.84 21.781 -0.133 1 98.25 110 ASP A C 1
ATOM 855 O O . ASP A 1 110 ? -7.891 21.141 -0.274 1 98.25 110 ASP A O 1
ATOM 859 N N . THR A 1 111 ? -5.668 21.203 0.159 1 98.06 111 THR A N 1
ATOM 860 C CA . THR A 1 111 ? -5.527 19.75 0.26 1 98.06 111 THR A CA 1
ATOM 861 C C . THR A 1 111 ? -6.41 19.203 1.376 1 98.06 111 THR A C 1
ATOM 863 O O . THR A 1 111 ? -6.434 19.75 2.48 1 98.06 111 THR A O 1
ATOM 866 N N . MET A 1 112 ? -7.125 18.156 1.098 1 98.31 112 MET A N 1
ATOM 867 C CA . MET A 1 112 ? -7.855 17.328 2.064 1 98.31 112 MET A CA 1
ATOM 868 C C . MET A 1 112 ? -7.32 15.906 2.082 1 98.31 112 MET A C 1
ATOM 870 O O . MET A 1 112 ? -7.148 15.289 1.028 1 98.31 112 MET A O 1
ATOM 874 N N . VAL A 1 113 ? -7.082 15.453 3.279 1 98 113 VAL A N 1
ATOM 875 C CA . VAL A 1 113 ? -6.59 14.094 3.455 1 98 113 VAL A CA 1
ATOM 876 C C . VAL A 1 113 ? -7.746 13.172 3.854 1 98 113 VAL A C 1
ATOM 878 O O . VAL A 1 113 ? -8.484 13.469 4.797 1 98 113 VAL A O 1
ATOM 881 N N . LYS A 1 114 ? -7.891 12.109 3.166 1 98.31 114 LYS A N 1
ATOM 882 C CA . LYS A 1 114 ? -8.922 11.109 3.424 1 98.31 114 LYS A CA 1
ATOM 883 C C . LYS A 1 114 ? -8.336 9.695 3.404 1 98.31 114 LYS A C 1
ATOM 885 O O . LYS A 1 114 ? -7.18 9.508 3.029 1 98.31 114 LYS A O 1
ATOM 890 N N . PHE A 1 115 ? -9.18 8.734 3.902 1 98.12 115 PHE A N 1
ATOM 891 C CA . PHE A 1 115 ? -8.688 7.367 4.004 1 98.12 115 PHE A CA 1
ATOM 892 C C . PHE A 1 115 ? -9.656 6.383 3.363 1 98.12 115 PHE A C 1
ATOM 894 O O . PHE A 1 115 ? -10.867 6.453 3.602 1 98.12 115 PHE A O 1
ATOM 901 N N . HIS A 1 116 ? -9.078 5.531 2.494 1 96.5 116 HIS A N 1
ATOM 902 C CA . HIS A 1 116 ? -9.805 4.32 2.141 1 96.5 116 HIS A CA 1
ATOM 903 C C . HIS A 1 116 ? -9.695 3.268 3.24 1 96.5 116 HIS A C 1
ATOM 905 O O . HIS A 1 116 ? -10.602 2.453 3.42 1 96.5 116 HIS A O 1
ATOM 911 N N . TYR A 1 117 ? -8.586 3.229 3.91 1 95.5 117 TYR A N 1
ATOM 912 C CA . TYR A 1 1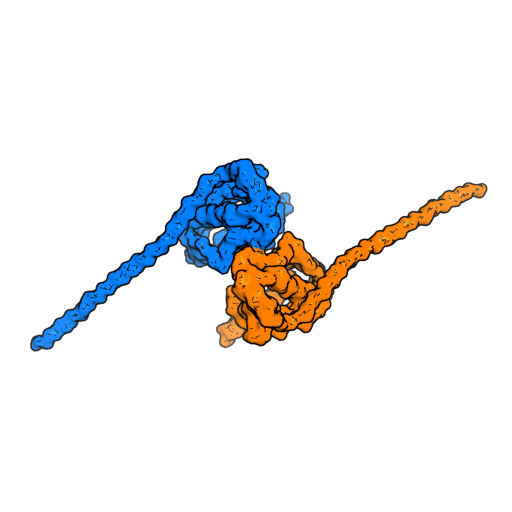17 ? -8.25 2.381 5.051 1 95.5 117 TYR A CA 1
ATOM 913 C C . TYR A 1 117 ? -7.43 3.148 6.078 1 95.5 117 TYR A C 1
ATOM 915 O O . TYR A 1 117 ? -6.281 3.523 5.816 1 95.5 117 TYR A O 1
ATOM 923 N N . LYS A 1 118 ? -8.008 3.395 7.238 1 96.06 118 LYS A N 1
ATOM 924 C CA . LYS A 1 118 ? -7.391 4.227 8.266 1 96.06 118 LYS A CA 1
ATOM 925 C C . LYS A 1 118 ? -6.133 3.568 8.82 1 96.06 118 LYS A C 1
ATOM 927 O O . LYS A 1 118 ? -5.992 2.344 8.766 1 96.06 118 LYS A O 1
ATOM 932 N N . PRO A 1 119 ? -5.27 4.449 9.383 1 96.81 119 PRO A N 1
ATOM 933 C CA . PRO A 1 119 ? -4.078 3.873 10 1 96.81 119 PRO A CA 1
ATOM 934 C C . PRO A 1 119 ? -4.406 2.76 11 1 96.81 119 PRO A C 1
ATOM 936 O O . PRO A 1 119 ? -5.156 2.982 11.953 1 96.81 119 PRO A O 1
ATOM 939 N N . THR A 1 120 ? -3.838 1.664 10.711 1 94.75 120 THR A N 1
ATOM 940 C CA . THR A 1 120 ? -4.117 0.478 11.516 1 94.75 120 THR A CA 1
ATOM 941 C C . THR A 1 120 ? -2.838 -0.301 11.789 1 94.75 120 THR A C 1
ATOM 943 O O . THR A 1 120 ? -2.084 -0.62 10.867 1 94.75 120 THR A O 1
ATOM 946 N N . CYS A 1 121 ? -2.633 -0.633 13.062 1 94 121 CYS A N 1
ATOM 947 C CA . CYS A 1 121 ? -1.437 -1.364 13.469 1 94 121 CYS A CA 1
ATOM 948 C C . CYS A 1 121 ? -1.598 -2.857 13.203 1 94 121 CYS A C 1
ATOM 950 O O . CYS A 1 121 ? -2.666 -3.422 13.445 1 94 121 CYS A O 1
ATOM 952 N N . GLY A 1 122 ? -0.565 -3.506 12.719 1 90.19 122 GLY A N 1
ATOM 953 C CA . GLY A 1 122 ? -0.586 -4.949 12.523 1 90.19 122 GLY A CA 1
ATOM 954 C C . GLY A 1 122 ? -0.86 -5.715 13.805 1 90.19 122 GLY A C 1
ATOM 955 O O . GLY A 1 122 ? -0.824 -5.148 14.898 1 90.19 122 GLY A O 1
ATOM 956 N N . ARG A 1 123 ? -1.102 -6.934 13.68 1 87 123 ARG A N 1
ATOM 957 C CA . ARG A 1 123 ? -1.483 -7.754 14.828 1 87 123 ARG A CA 1
ATOM 958 C C . ARG A 1 123 ? -0.256 -8.219 15.602 1 87 123 ARG A C 1
ATOM 960 O O . ARG A 1 123 ? 0.876 -8.039 15.148 1 87 123 ARG A O 1
ATOM 967 N N . GLY A 1 124 ? -0.541 -8.812 16.766 1 84.75 124 GLY A N 1
ATOM 968 C CA . GLY A 1 124 ? 0.52 -9.352 17.609 1 84.75 124 GLY A CA 1
ATOM 969 C C . GLY A 1 124 ? 1.478 -8.289 18.109 1 84.75 124 GLY A C 1
ATOM 970 O O . GLY A 1 124 ? 1.052 -7.27 18.656 1 84.75 124 GLY A O 1
ATOM 971 N N . SER A 1 125 ? 2.791 -8.586 17.844 1 88.56 125 SER A N 1
ATOM 972 C CA . SER A 1 125 ? 3.801 -7.664 18.344 1 88.56 125 SER A CA 1
ATOM 973 C C . SER A 1 125 ? 4.258 -6.699 17.266 1 88.56 125 SER A C 1
ATOM 975 O O . SER A 1 125 ? 5.285 -6.031 17.406 1 88.56 125 SER A O 1
ATOM 977 N N . SER A 1 126 ? 3.482 -6.648 16.281 1 92.12 126 SER A N 1
ATOM 978 C CA . SER A 1 126 ? 3.869 -5.766 15.18 1 92.12 126 SER A CA 1
ATOM 979 C C . SER A 1 126 ? 3.924 -4.309 15.633 1 92.12 126 SER A C 1
ATOM 981 O O . SER A 1 126 ? 3.066 -3.859 16.391 1 92.12 126 SER A O 1
ATOM 983 N N . LYS A 1 127 ? 4.883 -3.562 15.078 1 95.75 127 LYS A N 1
ATOM 984 C CA . LYS A 1 127 ? 5.023 -2.131 15.32 1 95.75 127 LYS A CA 1
ATOM 985 C C . LYS A 1 127 ? 4.711 -1.322 14.07 1 95.75 127 LYS A C 1
ATOM 987 O O . LYS A 1 127 ? 4.859 -0.099 14.055 1 95.75 127 LYS A O 1
ATOM 992 N N . TRP A 1 128 ? 4.301 -2.033 13.023 1 96.5 128 TRP A N 1
ATOM 993 C CA . TRP A 1 128 ? 3.982 -1.399 11.75 1 96.5 128 TRP A CA 1
ATOM 994 C C . TRP A 1 128 ? 2.535 -0.92 11.727 1 96.5 128 TRP A C 1
ATOM 996 O O . TRP A 1 128 ? 1.623 -1.657 12.109 1 96.5 128 TRP A O 1
ATOM 1006 N N . VAL A 1 129 ? 2.332 0.299 11.328 1 97.19 129 VAL A N 1
ATOM 1007 C CA . VAL A 1 129 ? 1.017 0.876 11.07 1 97.19 129 VAL A CA 1
ATOM 1008 C C . VAL A 1 129 ? 0.829 1.083 9.57 1 97.19 129 VAL A C 1
ATOM 1010 O O . VAL A 1 129 ? 1.681 1.681 8.906 1 97.19 129 VAL A O 1
ATOM 1013 N N . LEU A 1 130 ? -0.205 0.58 9.047 1 97.12 130 LEU A N 1
ATOM 1014 C CA . LEU A 1 130 ? -0.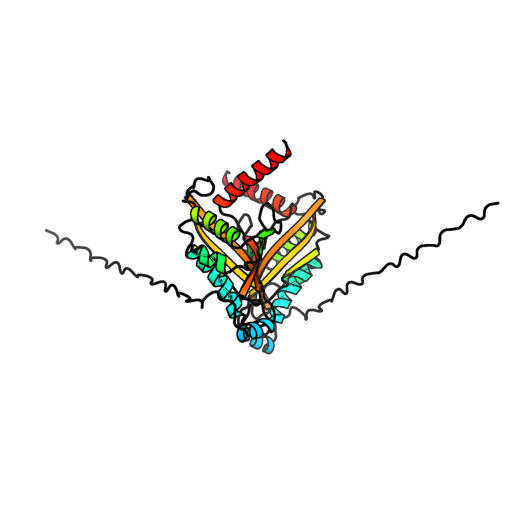499 0.677 7.621 1 97.12 130 LEU A CA 1
ATOM 1015 C C . LEU A 1 130 ? -1.687 1.601 7.371 1 97.12 130 LEU A C 1
ATOM 1017 O O . LEU A 1 130 ? -2.654 1.595 8.133 1 97.12 130 LEU A O 1
ATOM 1021 N N . ALA A 1 131 ? -1.631 2.334 6.32 1 97.81 131 ALA A N 1
ATOM 1022 C CA . ALA A 1 131 ? -2.729 3.223 5.949 1 97.81 131 ALA A CA 1
ATOM 1023 C C . ALA A 1 131 ? -2.889 3.297 4.434 1 97.81 131 ALA A C 1
ATOM 1025 O O . ALA A 1 131 ? -1.898 3.279 3.697 1 97.81 131 ALA A O 1
ATOM 1026 N N . HIS A 1 132 ? -4.09 3.35 3.963 1 98.25 132 HIS A N 1
ATOM 1027 C CA . HIS A 1 132 ? -4.461 3.686 2.592 1 98.25 132 HIS A CA 1
ATOM 1028 C C . HIS A 1 132 ? -5.168 5.035 2.525 1 98.25 132 HIS A C 1
ATOM 1030 O O . HIS A 1 132 ? -6.336 5.148 2.898 1 98.25 132 HIS A O 1
ATOM 1036 N N . TRP A 1 133 ? -4.426 5.98 2.059 1 98.56 133 TRP A N 1
ATOM 1037 C CA . TRP A 1 133 ? -4.867 7.375 2.082 1 98.56 133 TRP A CA 1
ATOM 1038 C C . TRP A 1 133 ? -5.055 7.906 0.667 1 98.56 133 TRP A C 1
ATOM 1040 O O . TRP A 1 133 ? -4.566 7.316 -0.298 1 98.56 133 TRP A O 1
ATOM 1050 N N . TYR A 1 134 ? -5.859 8.938 0.583 1 98 134 TYR A N 1
ATOM 1051 C CA . TYR A 1 134 ? -5.918 9.727 -0.642 1 98 134 TYR A CA 1
ATOM 1052 C C . TYR A 1 134 ? -6.105 11.203 -0.328 1 98 134 TYR A C 1
ATOM 1054 O O . TYR A 1 134 ? -6.602 11.562 0.745 1 98 134 TYR A O 1
ATOM 1062 N N . GLU A 1 135 ? -5.594 12.016 -1.197 1 98.31 135 GLU A N 1
ATOM 1063 C CA . GLU A 1 135 ? -5.633 13.461 -1.037 1 98.31 135 GLU A CA 1
ATOM 1064 C C . GLU A 1 135 ? -6.328 14.133 -2.221 1 98.31 135 GLU A C 1
ATOM 1066 O O . GLU A 1 135 ? -6.133 13.727 -3.369 1 98.31 135 GLU A O 1
ATOM 1071 N N . GLU A 1 136 ? -7.188 15.055 -1.882 1 98.25 136 GLU A N 1
ATOM 1072 C CA . GLU A 1 136 ? -7.902 15.859 -2.871 1 98.25 136 GLU A CA 1
ATOM 1073 C C . GLU A 1 136 ? -7.59 17.344 -2.711 1 98.25 136 GLU A C 1
ATOM 1075 O O . GLU A 1 136 ? -7.277 17.797 -1.609 1 98.25 136 GLU A O 1
ATOM 1080 N N . GLY A 1 137 ? -7.645 18.031 -3.777 1 98.38 137 GLY A N 1
ATOM 1081 C CA . GLY A 1 137 ? -7.348 19.453 -3.807 1 98.38 137 GLY A CA 1
ATOM 1082 C C . GLY A 1 137 ? -7.055 19.984 -5.203 1 98.38 137 GLY A C 1
ATOM 1083 O O . GLY A 1 137 ? -7.609 19.484 -6.184 1 98.38 137 GLY A O 1
ATOM 1084 N N . THR A 1 138 ? -6.277 21.078 -5.168 1 98.62 138 THR A N 1
ATOM 1085 C CA . THR A 1 138 ? -5.969 21.719 -6.441 1 98.62 138 THR A CA 1
ATOM 1086 C C . THR A 1 138 ? -4.547 22.266 -6.438 1 98.62 138 THR A C 1
ATOM 1088 O O . THR A 1 138 ? -4.082 22.797 -5.426 1 98.62 138 THR A O 1
ATOM 1091 N N . PHE A 1 139 ? -3.904 22.062 -7.57 1 98.62 139 PHE A N 1
ATOM 1092 C CA . PHE A 1 139 ? -2.621 22.719 -7.77 1 98.62 139 PHE A CA 1
ATOM 1093 C C . PHE A 1 139 ? -2.816 24.203 -8.078 1 98.62 139 PHE A C 1
ATOM 1095 O O . PHE A 1 139 ? -2.908 24.594 -9.242 1 98.62 139 PHE A O 1
ATOM 1102 N N . LYS A 1 140 ? -2.73 25 -7.051 1 98.25 140 LYS A N 1
ATOM 1103 C CA . LYS A 1 140 ? -3.092 26.391 -7.277 1 98.25 140 LYS A CA 1
ATOM 1104 C C . LYS A 1 140 ? -2.076 27.328 -6.633 1 98.25 140 LYS A C 1
ATOM 1106 O O . LYS A 1 140 ? -2.178 28.562 -6.77 1 98.25 140 LYS A O 1
ATOM 1111 N N . GLY A 1 141 ? -1.109 26.781 -5.852 1 98.38 141 GLY A N 1
ATOM 1112 C CA . GLY A 1 141 ? -0.047 27.609 -5.285 1 98.38 141 GLY A CA 1
ATOM 1113 C C . GLY A 1 141 ? 1.297 27.375 -5.953 1 98.38 141 GLY A C 1
ATOM 1114 O O . GLY A 1 141 ? 1.574 26.297 -6.453 1 98.38 141 GLY A O 1
ATOM 1115 N N . GLU A 1 142 ? 2.109 28.438 -5.918 1 98.25 142 GLU A N 1
ATOM 1116 C CA . GLU A 1 142 ? 3.494 28.266 -6.348 1 98.25 142 GLU A CA 1
ATOM 1117 C C . GLU A 1 142 ? 4.336 27.594 -5.266 1 98.25 142 GLU A C 1
ATOM 1119 O O . GLU A 1 142 ? 4.211 27.922 -4.082 1 98.25 142 GLU A O 1
ATOM 1124 N N . SER A 1 143 ? 5.141 26.688 -5.715 1 98.06 143 SER A N 1
ATOM 1125 C CA . SER A 1 143 ? 6.082 26.031 -4.809 1 98.06 143 SER A CA 1
ATOM 1126 C C . SER A 1 143 ? 7.316 25.531 -5.559 1 98.06 143 SER A C 1
ATOM 1128 O O . SER A 1 143 ? 7.203 24.984 -6.66 1 98.06 143 SER A O 1
ATOM 1130 N N . ARG A 1 144 ? 8.484 25.781 -4.953 1 97 144 ARG A N 1
ATOM 1131 C CA . ARG A 1 144 ? 9.773 25.359 -5.496 1 97 144 ARG A CA 1
ATOM 1132 C C . ARG A 1 144 ? 9.961 25.8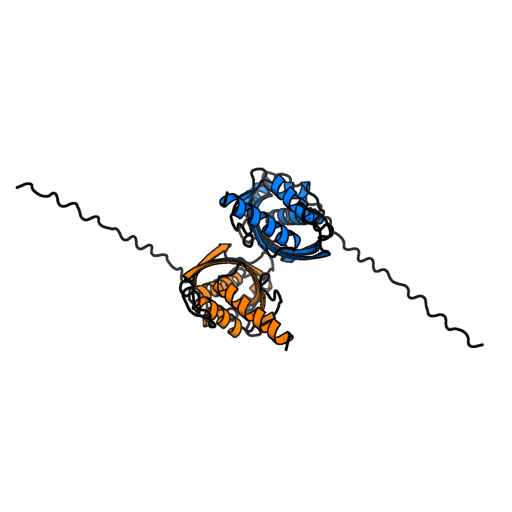75 -6.918 1 97 144 ARG A C 1
ATOM 1134 O O . ARG A 1 144 ? 10.469 25.172 -7.785 1 97 144 ARG A O 1
ATOM 1141 N N . GLY A 1 145 ? 9.43 26.953 -7.133 1 96.5 145 GLY A N 1
ATOM 1142 C CA . GLY A 1 145 ? 9.625 27.609 -8.414 1 96.5 145 GLY A CA 1
ATOM 1143 C C . GLY A 1 145 ? 8.68 27.094 -9.492 1 96.5 145 GLY A C 1
ATOM 1144 O O . GLY A 1 145 ? 8.781 27.5 -10.656 1 96.5 145 GLY A O 1
ATOM 1145 N N . ILE A 1 146 ? 7.758 26.281 -9.188 1 97.81 146 ILE A N 1
ATOM 1146 C CA . ILE A 1 146 ? 6.836 25.703 -10.164 1 97.81 146 ILE A CA 1
ATOM 1147 C C . ILE A 1 146 ? 5.488 26.422 -10.078 1 97.81 146 ILE A C 1
ATOM 1149 O O . ILE A 1 146 ? 4.879 26.5 -9.016 1 97.81 146 ILE A O 1
ATOM 1153 N N . GLN A 1 147 ? 5.047 26.969 -11.195 1 98.12 147 GLN A N 1
ATOM 1154 C CA . GLN A 1 147 ? 3.779 27.703 -11.266 1 98.12 147 GLN A CA 1
ATOM 1155 C C . GLN A 1 147 ? 2.6 26.734 -11.352 1 98.12 147 GLN A C 1
ATOM 1157 O O . GLN A 1 147 ? 2.682 25.703 -12.031 1 98.12 147 GLN A O 1
ATOM 1162 N N . PRO A 1 148 ? 1.506 27.078 -10.688 1 98.12 148 PRO A N 1
ATOM 1163 C CA . PRO A 1 148 ? 0.341 26.188 -10.734 1 98.12 148 PRO A CA 1
ATOM 1164 C C . PRO A 1 148 ? -0.349 26.188 -12.094 1 98.12 148 PRO A C 1
ATOM 1166 O O . PRO A 1 148 ? -0.233 27.156 -12.852 1 98.12 148 PRO A O 1
ATOM 1169 N N . ASP A 1 149 ? -1.067 25.078 -12.375 1 97.75 149 ASP A N 1
ATOM 1170 C CA . ASP A 1 149 ? -1.813 25 -13.625 1 97.75 149 ASP A CA 1
ATOM 1171 C C . ASP A 1 149 ? -3.281 24.656 -13.367 1 97.75 149 ASP A C 1
ATOM 1173 O O . ASP A 1 149 ? -4.004 24.281 -14.289 1 97.75 149 ASP A O 1
ATOM 1177 N N . SER A 1 150 ? -3.715 24.672 -12.156 1 97.88 150 SER A N 1
ATOM 1178 C CA . SER A 1 150 ? -5.09 24.484 -11.703 1 97.88 150 SER A CA 1
ATOM 1179 C C . SER A 1 150 ? -5.547 23.047 -11.859 1 97.88 150 SER A C 1
ATOM 1181 O O . SER A 1 150 ? -6.73 22.734 -11.711 1 97.88 150 SER A O 1
ATOM 1183 N N . SER A 1 151 ? -4.605 22.188 -12.125 1 97.88 151 SER A N 1
ATOM 1184 C CA . SER A 1 151 ? -4.984 20.781 -12.211 1 97.88 151 SER A CA 1
ATOM 1185 C C . SER A 1 151 ? -5.484 20.25 -10.867 1 97.88 151 SER A C 1
ATOM 1187 O O . SER A 1 151 ? -5.082 20.75 -9.812 1 97.88 151 SER A O 1
ATOM 1189 N N . LYS A 1 152 ? -6.293 19.234 -10.977 1 97.38 152 LYS A N 1
ATOM 1190 C CA . LYS A 1 152 ? -6.816 18.594 -9.773 1 97.38 152 LYS A CA 1
ATOM 1191 C C . LYS A 1 152 ? -5.742 17.75 -9.094 1 97.38 152 LYS A C 1
ATOM 1193 O O . LYS A 1 152 ? -4.934 17.094 -9.766 1 97.38 152 LYS A O 1
ATOM 1198 N N . LEU A 1 153 ? -5.707 17.891 -7.77 1 96.94 153 LEU A N 1
ATOM 1199 C CA . LEU A 1 153 ? -4.918 16.969 -6.953 1 96.94 153 LEU A CA 1
ATOM 1200 C C . LEU A 1 153 ? -5.68 15.672 -6.707 1 96.94 153 LEU A C 1
ATOM 1202 O O . LEU A 1 153 ? -6.738 15.672 -6.078 1 96.94 153 LEU A O 1
ATOM 1206 N N . GLU A 1 154 ? -5.246 14.609 -7.238 1 93.38 154 GLU A N 1
ATOM 1207 C CA . GLU A 1 154 ? -5.707 13.25 -6.949 1 93.38 154 GLU A CA 1
ATOM 1208 C C . GLU A 1 154 ? -4.531 12.312 -6.695 1 93.38 154 GLU A C 1
ATOM 1210 O O . GLU A 1 154 ? -4.035 11.664 -7.621 1 93.38 154 GLU A O 1
ATOM 1215 N N . VAL A 1 155 ? -4.086 12.367 -5.516 1 97 155 VAL A N 1
ATOM 1216 C CA . VAL A 1 155 ? -2.975 11.508 -5.121 1 97 155 VAL A CA 1
ATOM 1217 C C . VAL A 1 155 ? -3.457 10.477 -4.105 1 97 155 VAL A C 1
ATOM 1219 O O . VAL A 1 155 ? -4.25 10.789 -3.217 1 97 155 VAL A O 1
ATOM 1222 N N . GLU A 1 156 ? -3.002 9.336 -4.281 1 97.25 156 GLU A N 1
ATOM 1223 C CA . GLU A 1 156 ? -3.398 8.195 -3.457 1 97.25 156 GLU A CA 1
ATOM 1224 C C . GLU A 1 156 ? -2.215 7.273 -3.191 1 97.25 156 GLU A C 1
ATOM 1226 O O . GLU A 1 156 ? -1.344 7.109 -4.047 1 97.25 156 GLU A O 1
ATOM 1231 N N . GLY A 1 157 ? -2.15 6.766 -1.957 1 97.75 157 GLY A N 1
ATOM 1232 C CA . GLY A 1 157 ? -1.022 5.91 -1.623 1 97.75 157 GLY A CA 1
ATOM 1233 C C . GLY A 1 157 ? -1.329 4.926 -0.509 1 97.75 157 GLY A C 1
ATOM 1234 O O . GLY A 1 157 ? -2.281 5.117 0.249 1 97.75 157 GLY A O 1
ATOM 1235 N N . GLN A 1 158 ? -0.647 3.824 -0.506 1 98.38 158 GLN A N 1
ATOM 1236 C CA . GLN A 1 158 ? -0.544 2.916 0.631 1 98.38 158 GLN A CA 1
ATOM 1237 C C . GLN A 1 158 ? 0.836 2.998 1.276 1 98.38 158 GLN A C 1
ATOM 1239 O O . GLN A 1 158 ? 1.854 2.848 0.598 1 98.38 158 GLN A O 1
ATOM 1244 N N . THR A 1 159 ? 0.856 3.334 2.553 1 98.56 159 THR A N 1
ATOM 1245 C CA . THR A 1 159 ? 2.098 3.561 3.283 1 98.56 159 THR A CA 1
ATOM 1246 C C . THR A 1 159 ? 2.166 2.676 4.527 1 98.56 159 THR A C 1
ATOM 1248 O O . THR A 1 159 ? 1.168 2.512 5.23 1 98.56 159 THR A O 1
ATOM 1251 N N . ARG A 1 160 ? 3.326 2.088 4.758 1 97.94 160 ARG A N 1
ATOM 1252 C CA . ARG A 1 160 ? 3.58 1.481 6.059 1 97.94 160 ARG A CA 1
ATOM 1253 C C . ARG A 1 160 ? 4.555 2.326 6.875 1 97.94 160 ARG A C 1
ATOM 1255 O O . ARG A 1 160 ? 5.566 2.793 6.355 1 97.94 160 ARG A O 1
ATOM 1262 N N . PHE A 1 161 ? 4.207 2.529 8.156 1 98.62 161 PHE A N 1
ATOM 1263 C CA . PHE A 1 161 ? 4.977 3.293 9.133 1 98.62 161 PHE A CA 1
ATOM 1264 C C . PHE A 1 161 ? 5.469 2.391 10.258 1 98.62 161 PHE A C 1
ATOM 1266 O O . PHE A 1 161 ? 4.672 1.701 10.906 1 98.62 161 PHE A O 1
ATOM 1273 N N . LEU A 1 162 ? 6.789 2.438 10.477 1 98.31 162 LEU A N 1
ATOM 1274 C CA . LEU A 1 162 ? 7.289 1.785 11.68 1 98.31 162 LEU A CA 1
ATOM 1275 C C . LEU A 1 162 ? 7.297 2.752 12.859 1 98.31 162 LEU A C 1
ATOM 1277 O O . LEU A 1 162 ? 7.965 3.787 12.82 1 98.31 162 LEU A O 1
ATOM 1281 N N . VAL A 1 163 ? 6.496 2.434 13.898 1 98.25 163 VAL A N 1
ATOM 1282 C CA . VAL A 1 163 ? 6.383 3.285 15.078 1 98.25 163 VAL A CA 1
ATOM 1283 C C . VAL A 1 163 ? 7.027 2.594 16.281 1 98.25 163 VAL A C 1
ATOM 1285 O O . VAL A 1 163 ? 6.551 1.552 16.734 1 98.25 163 VAL A O 1
ATOM 1288 N N . ASN A 1 164 ? 8.055 3.193 16.797 1 97.06 164 ASN A N 1
ATOM 1289 C CA . ASN A 1 164 ? 8.828 2.537 17.844 1 97.06 164 ASN A CA 1
ATOM 1290 C C . ASN A 1 164 ? 8.148 2.668 19.203 1 97.06 164 ASN A C 1
ATOM 1292 O O . ASN A 1 164 ? 7.023 3.15 19.297 1 97.06 164 ASN A O 1
ATOM 1296 N N . ASP A 1 165 ? 8.852 2.244 20.281 1 95.56 165 ASP A N 1
ATOM 1297 C CA . ASP A 1 165 ? 8.258 2.195 21.609 1 95.56 165 ASP A CA 1
ATOM 1298 C C . ASP A 1 165 ? 8.25 3.576 22.266 1 95.56 165 ASP A C 1
ATOM 1300 O O . ASP A 1 165 ? 7.629 3.771 23.312 1 95.56 165 ASP A O 1
ATOM 1304 N N . ASP A 1 166 ? 8.867 4.52 21.656 1 95.81 166 ASP A N 1
ATOM 1305 C CA . ASP A 1 166 ? 8.781 5.91 22.094 1 95.81 166 ASP A CA 1
ATOM 1306 C C . ASP A 1 166 ? 7.676 6.652 21.328 1 95.81 166 ASP A C 1
ATOM 1308 O O . ASP A 1 166 ? 7.539 7.871 21.469 1 95.81 166 ASP A O 1
ATOM 1312 N N . LEU A 1 167 ? 6.949 5.918 20.5 1 97.38 167 LEU A N 1
ATOM 1313 C CA . LEU A 1 167 ? 5.828 6.438 19.719 1 97.38 167 LEU A CA 1
ATOM 1314 C C . LEU A 1 167 ? 6.293 7.516 18.75 1 97.38 167 LEU A C 1
ATOM 1316 O O . LEU A 1 167 ? 5.703 8.594 18.688 1 97.38 167 LEU A O 1
ATOM 1320 N N . LYS A 1 168 ? 7.348 7.141 18.109 1 98.44 168 LYS A N 1
ATOM 1321 C CA . LYS A 1 168 ? 7.895 7.93 17.016 1 98.44 168 LYS A CA 1
ATOM 1322 C C . LYS A 1 168 ? 8.008 7.098 15.742 1 98.44 168 LYS A C 1
ATOM 1324 O O . LYS A 1 168 ? 8.32 5.906 15.797 1 98.44 168 LYS A O 1
ATOM 1329 N N . ILE A 1 169 ? 7.711 7.734 14.625 1 98.75 169 ILE A N 1
ATOM 1330 C CA . ILE A 1 169 ? 7.898 7.07 13.344 1 98.75 169 ILE A CA 1
ATOM 1331 C C . ILE A 1 169 ? 9.391 6.973 13.023 1 98.75 169 ILE A C 1
ATOM 1333 O O . ILE A 1 169 ? 10.086 7.988 12.992 1 98.75 169 ILE A O 1
ATOM 1337 N N . THR A 1 170 ? 9.875 5.781 12.742 1 98.75 170 THR A N 1
ATOM 1338 C CA . THR A 1 170 ? 11.297 5.57 12.477 1 98.75 170 THR A CA 1
ATOM 1339 C C . THR A 1 170 ? 11.516 5.105 11.039 1 98.75 170 THR A C 1
ATOM 1341 O O . THR A 1 170 ? 12.641 5.129 10.531 1 98.75 170 THR A O 1
ATOM 1344 N N . GLU A 1 171 ? 10.492 4.625 10.398 1 98.62 171 GLU A N 1
ATOM 1345 C CA . GLU A 1 171 ? 10.531 4.215 9 1 98.62 171 GLU A CA 1
ATOM 1346 C C . GLU A 1 171 ? 9.203 4.496 8.297 1 98.62 171 GLU A C 1
ATOM 1348 O O . GLU A 1 171 ? 8.141 4.309 8.891 1 98.62 171 GLU A O 1
ATOM 1353 N N . MET A 1 172 ? 9.297 4.969 7.113 1 98.31 172 MET A N 1
ATOM 1354 C CA . MET A 1 172 ? 8.141 5.234 6.266 1 98.31 172 MET A CA 1
ATOM 1355 C C . MET A 1 172 ? 8.375 4.723 4.848 1 98.31 172 MET A C 1
ATOM 1357 O O . MET A 1 172 ? 9.305 5.156 4.172 1 98.31 172 MET A O 1
ATOM 1361 N N . VAL A 1 173 ? 7.602 3.721 4.398 1 97.94 173 VAL A N 1
ATOM 1362 C CA . VAL A 1 173 ? 7.652 3.195 3.039 1 97.94 173 VAL A CA 1
ATOM 1363 C C . VAL A 1 173 ? 6.355 3.527 2.307 1 97.94 173 VAL A C 1
ATOM 1365 O O . VAL A 1 173 ? 5.285 3.033 2.67 1 97.94 173 VAL A O 1
ATOM 1368 N N . VAL A 1 174 ? 6.461 4.328 1.287 1 97.56 174 VAL A N 1
ATOM 1369 C CA . VAL A 1 174 ? 5.285 4.883 0.621 1 97.56 174 VAL A CA 1
ATOM 1370 C C . VAL A 1 174 ? 5.207 4.355 -0.811 1 97.56 174 VAL A C 1
ATOM 1372 O O . VAL A 1 174 ? 6.207 4.359 -1.534 1 97.56 174 VAL A O 1
ATOM 1375 N N . THR A 1 175 ? 4.137 3.812 -1.233 1 97.5 175 THR A N 1
ATOM 1376 C CA . THR A 1 175 ? 3.764 3.471 -2.602 1 97.5 175 THR A CA 1
ATOM 1377 C C . THR A 1 175 ? 2.553 4.285 -3.053 1 97.5 175 THR A C 1
ATOM 1379 O O . THR A 1 175 ? 1.463 4.145 -2.494 1 97.5 175 THR A O 1
ATOM 1382 N N . ARG A 1 176 ? 2.75 5.102 -4.086 1 96.56 176 ARG A N 1
ATOM 1383 C CA . ARG A 1 176 ? 1.722 6.113 -4.301 1 96.56 176 ARG A CA 1
ATOM 1384 C C . ARG A 1 176 ? 1.745 6.621 -5.738 1 96.56 176 ARG A C 1
ATOM 1386 O O . ARG A 1 176 ? 2.688 6.344 -6.484 1 96.56 176 ARG A O 1
ATOM 1393 N N . THR A 1 177 ? 0.652 7.344 -6.141 1 96 177 THR A N 1
ATOM 1394 C CA . THR A 1 177 ? 0.633 8.188 -7.332 1 96 177 THR A CA 1
ATOM 1395 C C . THR A 1 177 ? 1.147 9.586 -7.016 1 96 177 THR A C 1
ATOM 1397 O O . THR A 1 177 ? 1.437 9.898 -5.859 1 96 177 THR A O 1
ATOM 1400 N N . PHE A 1 178 ? 1.303 10.398 -8.062 1 95.25 178 PHE A N 1
ATOM 1401 C CA . PHE A 1 178 ? 1.911 11.719 -7.895 1 95.25 178 PHE A CA 1
ATOM 1402 C C . PHE A 1 178 ? 0.991 12.812 -8.43 1 95.25 178 PHE A C 1
ATOM 1404 O O . PHE A 1 178 ? 0.218 12.578 -9.359 1 95.25 178 PHE A O 1
ATOM 1411 N N . SER A 1 179 ? 1.1 13.984 -7.816 1 96.5 179 SER A N 1
ATOM 1412 C CA . SER A 1 179 ? 0.428 15.164 -8.352 1 96.5 179 SER A CA 1
ATOM 1413 C C . SER A 1 179 ? 1.168 15.719 -9.562 1 96.5 179 SER A C 1
ATOM 1415 O O . SER A 1 179 ? 2.318 15.352 -9.82 1 96.5 179 SER A O 1
ATOM 1417 N N . GLU A 1 180 ? 0.473 16.609 -10.227 1 97.12 180 GLU A N 1
ATOM 1418 C CA . GLU A 1 180 ? 1.135 17.281 -11.344 1 97.12 180 GLU A CA 1
ATOM 1419 C C . GLU A 1 180 ? 2.336 18.094 -10.867 1 97.12 180 GLU A C 1
ATOM 1421 O O . GLU A 1 180 ? 3.369 18.141 -11.531 1 97.12 180 GLU A O 1
ATOM 1426 N N . TRP A 1 181 ? 2.211 18.719 -9.766 1 97.44 181 TRP A N 1
ATOM 1427 C CA . TRP A 1 181 ? 3.326 19.469 -9.188 1 97.44 181 TRP A CA 1
ATOM 1428 C C . TRP A 1 181 ? 4.527 18.562 -8.969 1 97.44 181 TRP A C 1
ATOM 1430 O O . TRP A 1 181 ? 5.652 18.906 -9.336 1 97.44 181 TRP A O 1
ATOM 1440 N N . GLU A 1 182 ? 4.297 17.406 -8.375 1 95.62 182 GLU A N 1
ATOM 1441 C CA . GLU A 1 182 ? 5.383 16.469 -8.109 1 95.62 182 GLU A CA 1
ATOM 1442 C C . GLU A 1 182 ? 5.996 15.953 -9.406 1 95.62 182 GLU A C 1
ATOM 1444 O O . GLU A 1 182 ? 7.207 15.734 -9.484 1 95.62 182 GLU A O 1
ATOM 1449 N N . ASN A 1 183 ? 5.102 15.711 -10.375 1 94.56 183 ASN A N 1
ATOM 1450 C CA . ASN A 1 183 ? 5.613 15.281 -11.672 1 94.56 183 ASN A CA 1
ATOM 1451 C C . ASN A 1 183 ? 6.562 16.312 -12.266 1 94.56 183 ASN A C 1
ATOM 1453 O O . ASN A 1 183 ? 7.625 15.961 -12.789 1 94.56 183 ASN A O 1
ATOM 1457 N N . GLN A 1 184 ? 6.164 17.547 -12.188 1 95.12 184 GLN A N 1
ATOM 1458 C CA . GLN A 1 184 ? 7.016 18.625 -12.688 1 95.12 184 GLN A CA 1
ATOM 1459 C C . GLN A 1 184 ? 8.312 18.719 -11.883 1 95.12 184 GLN A C 1
ATOM 1461 O O . GLN A 1 184 ? 9.391 18.891 -12.453 1 95.12 184 GLN A O 1
ATOM 1466 N N . LEU A 1 185 ? 8.203 18.578 -10.609 1 92.88 185 LEU A N 1
ATOM 1467 C CA . LEU A 1 185 ? 9.367 18.625 -9.734 1 92.88 185 LEU A CA 1
ATOM 1468 C C . LEU A 1 185 ? 10.359 17.531 -10.102 1 92.88 185 LEU A C 1
ATOM 1470 O O . LEU A 1 185 ? 11.57 17.766 -10.156 1 92.88 185 LEU A O 1
ATOM 1474 N N . GLN A 1 186 ? 9.867 16.328 -10.328 1 88 186 GLN A N 1
ATOM 1475 C CA . GLN A 1 186 ? 10.703 15.188 -10.672 1 88 186 GLN A CA 1
ATOM 1476 C C . GLN A 1 186 ? 11.406 15.398 -12.008 1 88 186 GLN A C 1
ATOM 1478 O O . GLN A 1 186 ? 12.562 15 -12.18 1 88 186 GLN A O 1
ATOM 1483 N N . ARG A 1 187 ? 10.727 16.047 -12.914 1 89.56 187 ARG A N 1
ATOM 1484 C CA . ARG A 1 187 ? 11.32 16.312 -14.219 1 89.56 187 ARG A CA 1
ATOM 1485 C C . ARG A 1 187 ? 12.484 17.297 -14.094 1 89.56 187 ARG A C 1
ATOM 1487 O O . ARG A 1 187 ? 13.516 17.125 -14.742 1 89.56 187 ARG A O 1
ATOM 1494 N N . ILE A 1 188 ? 12.32 18.281 -13.289 1 87 188 ILE A N 1
ATOM 1495 C CA . ILE A 1 188 ? 13.344 19.297 -13.086 1 87 188 ILE A CA 1
ATOM 1496 C C . ILE A 1 188 ? 14.547 18.688 -12.383 1 87 188 ILE A C 1
ATOM 1498 O O . ILE A 1 188 ? 15.695 18.938 -12.758 1 87 188 ILE A O 1
ATOM 1502 N N . THR A 1 189 ? 14.336 17.812 -11.406 1 80.44 189 THR A N 1
ATOM 1503 C CA . THR A 1 189 ? 15.398 17.203 -10.609 1 80.44 189 THR A CA 1
ATOM 1504 C C . THR A 1 189 ? 16.188 16.203 -11.445 1 80.44 189 THR A C 1
ATOM 1506 O O . THR A 1 189 ? 17.406 16.078 -11.289 1 80.44 189 THR A O 1
ATOM 1509 N N . SER A 1 190 ? 15.523 15.453 -12.344 1 76.62 190 SER A N 1
ATOM 1510 C CA . SER A 1 190 ? 16.172 14.477 -13.211 1 76.62 190 SER A CA 1
ATOM 1511 C C . SER A 1 190 ? 17.016 15.172 -14.281 1 76.62 190 SER A C 1
ATOM 1513 O O . SER A 1 190 ? 18.062 14.656 -14.688 1 76.62 190 SER A O 1
ATOM 1515 N N . ALA A 1 191 ? 16.578 16.25 -14.828 1 73.56 191 ALA A N 1
ATOM 1516 C CA . ALA A 1 191 ? 17.312 16.984 -15.859 1 73.56 191 ALA A CA 1
ATOM 1517 C C . ALA A 1 191 ? 18.594 17.578 -15.312 1 73.56 191 ALA A C 1
ATOM 1519 O O . ALA A 1 191 ? 19.609 17.641 -16.016 1 73.56 191 ALA A O 1
ATOM 1520 N N . THR A 1 192 ? 18.516 17.984 -14.117 1 68.94 192 THR A N 1
ATOM 1521 C CA . THR A 1 192 ? 19.672 18.609 -13.5 1 68.94 192 THR A CA 1
ATOM 1522 C C . THR A 1 192 ? 20.734 17.578 -13.133 1 68.94 192 THR A C 1
ATOM 1524 O O . THR A 1 192 ? 21.922 17.844 -13.18 1 68.94 192 THR A O 1
ATOM 1527 N N . SER A 1 193 ? 20.297 16.328 -12.922 1 65.06 193 SER A N 1
ATOM 1528 C CA . SER A 1 193 ? 21.234 15.266 -12.602 1 65.06 193 SER A CA 1
ATOM 1529 C C . SER A 1 193 ? 21.938 14.758 -13.852 1 65.06 193 SER A C 1
ATOM 1531 O O . SER A 1 193 ? 23.094 14.312 -13.781 1 65.06 193 SER A O 1
ATOM 1533 N N . THR A 1 194 ? 21.281 14.68 -14.969 1 61.12 194 THR A N 1
ATOM 1534 C CA . THR A 1 194 ? 21.891 14.242 -16.219 1 61.12 194 THR A CA 1
ATOM 1535 C C . THR A 1 194 ? 22.875 15.297 -16.734 1 61.12 194 THR A C 1
ATOM 1537 O O . THR A 1 194 ? 23.906 14.961 -17.312 1 61.12 194 THR A O 1
ATOM 1540 N N . ASP A 1 195 ? 22.5 16.5 -16.594 1 55.94 195 ASP A N 1
ATOM 1541 C CA . ASP A 1 195 ? 23.406 17.547 -17.062 1 55.94 195 ASP A CA 1
ATOM 1542 C C . ASP A 1 195 ? 24.672 17.609 -16.219 1 55.94 195 ASP A C 1
ATOM 1544 O O . ASP A 1 195 ? 25.75 17.906 -16.734 1 55.94 195 ASP A O 1
ATOM 1548 N N . SER A 1 196 ? 24.547 17.281 -14.984 1 51.72 196 SER A N 1
ATOM 1549 C CA . SER A 1 196 ? 25.75 17.359 -14.164 1 51.72 196 SER A CA 1
ATOM 1550 C C . SER A 1 196 ? 26.703 16.203 -14.461 1 51.72 196 SER A C 1
ATOM 1552 O O . SER A 1 196 ? 27.859 16.234 -14.07 1 51.72 196 SER A O 1
ATOM 1554 N N . SER A 1 197 ? 26.172 15.086 -14.938 1 49.25 197 SER A N 1
ATOM 1555 C CA . SER A 1 197 ? 27.094 14.023 -15.281 1 49.25 197 SER A CA 1
ATOM 1556 C C . SER A 1 197 ? 27.797 14.297 -16.609 1 49.25 197 SER A C 1
ATOM 1558 O O . SER A 1 197 ? 28.766 13.625 -16.969 1 49.25 197 SER A O 1
ATOM 1560 N N . SER A 1 198 ? 27.219 15.031 -17.422 1 47.19 198 SER A N 1
ATOM 1561 C CA . SER A 1 198 ? 27.891 15.297 -18.688 1 47.19 198 SER A CA 1
ATOM 1562 C C . SER A 1 198 ? 28.844 16.469 -18.578 1 47.19 198 SER A C 1
ATOM 1564 O O . SER A 1 198 ? 29.562 16.797 -19.531 1 47.19 198 SER A O 1
ATOM 1566 N N . SER A 1 199 ? 28.828 17.141 -17.453 1 40.38 199 SER A N 1
ATOM 1567 C CA . SER A 1 199 ? 29.922 18.125 -17.453 1 40.38 199 SER A CA 1
ATOM 1568 C C . SER A 1 199 ? 31.188 17.531 -16.859 1 40.38 199 SER A C 1
ATOM 1570 O O . SER A 1 199 ? 31.141 16.828 -15.852 1 40.38 199 SER A O 1
ATOM 1572 N N . MET B 1 1 ? 65.438 -34.938 -9.875 1 30.22 1 MET B N 1
ATOM 1573 C CA . MET B 1 1 ? 64 -35.094 -10.203 1 30.22 1 MET B CA 1
ATOM 1574 C C . MET B 1 1 ? 63.125 -34.625 -9.047 1 30.22 1 MET B C 1
ATOM 1576 O O . MET B 1 1 ? 63.25 -35.094 -7.922 1 30.22 1 MET B O 1
ATOM 1580 N N . ASN B 1 2 ? 62.781 -33.25 -9 1 33.09 2 ASN B N 1
ATOM 1581 C CA . ASN B 1 2 ? 62.062 -32.406 -8.07 1 33.09 2 ASN B CA 1
ATOM 1582 C C . ASN B 1 2 ? 60.656 -32.875 -7.848 1 33.09 2 ASN B C 1
ATOM 1584 O O . ASN B 1 2 ? 59.875 -33 -8.797 1 33.09 2 ASN B O 1
ATOM 1588 N N . PRO B 1 3 ? 60.344 -33.656 -6.801 1 36.59 3 PRO B N 1
ATOM 1589 C CA . PRO B 1 3 ? 59.031 -34.188 -6.551 1 36.59 3 PRO B CA 1
ATOM 1590 C C . PRO B 1 3 ? 57.938 -33.125 -6.492 1 36.59 3 PRO B C 1
ATOM 1592 O O . PRO B 1 3 ? 58.156 -32.062 -5.867 1 36.59 3 PRO B O 1
ATOM 1595 N N . LEU B 1 4 ? 57.156 -32.906 -7.512 1 33.75 4 LEU B N 1
ATOM 1596 C CA . LEU B 1 4 ? 56.031 -32 -7.758 1 33.75 4 LEU B CA 1
ATOM 1597 C C . LEU B 1 4 ? 54.969 -32.188 -6.676 1 33.75 4 LEU B C 1
ATOM 1599 O O . LEU B 1 4 ? 54.531 -33.281 -6.379 1 33.75 4 LEU B O 1
ATOM 1603 N N . PHE B 1 5 ? 54.906 -31.344 -5.605 1 34.69 5 PHE B N 1
ATOM 1604 C CA . PHE B 1 5 ? 53.938 -31.156 -4.547 1 34.69 5 PHE B CA 1
ATOM 1605 C C . PHE B 1 5 ? 52.531 -31 -5.133 1 34.69 5 PHE B C 1
ATOM 1607 O O . PHE B 1 5 ? 52.25 -30.062 -5.875 1 34.69 5 PHE B O 1
ATOM 1614 N N . ARG B 1 6 ? 51.75 -32.062 -5.332 1 35 6 ARG B N 1
ATOM 1615 C CA . ARG B 1 6 ? 50.375 -32.031 -5.801 1 35 6 ARG B CA 1
ATOM 1616 C C . ARG B 1 6 ? 49.5 -31.312 -4.797 1 35 6 ARG B C 1
ATOM 1618 O O . ARG B 1 6 ? 49.5 -31.641 -3.609 1 35 6 ARG B O 1
ATOM 1625 N N . PRO B 1 7 ? 49 -30.109 -5.113 1 35.22 7 PRO B N 1
ATOM 1626 C CA . PRO B 1 7 ? 48.156 -29.359 -4.184 1 35.22 7 PRO B CA 1
ATOM 1627 C C . PRO B 1 7 ? 46.906 -30.156 -3.752 1 35.22 7 PRO B C 1
ATOM 1629 O O . PRO B 1 7 ? 46.438 -31.031 -4.484 1 35.22 7 PRO B O 1
ATOM 1632 N N . PRO B 1 8 ? 46.625 -30.234 -2.42 1 35.19 8 PRO B N 1
ATOM 1633 C CA . PRO B 1 8 ? 45.469 -30.953 -1.883 1 35.19 8 PRO B CA 1
ATOM 1634 C C . PRO B 1 8 ? 44.156 -30.531 -2.531 1 35.19 8 PRO B C 1
ATOM 1636 O O . PRO B 1 8 ? 44.031 -29.406 -3.02 1 35.19 8 PRO B O 1
ATOM 1639 N N . LEU B 1 9 ? 43.344 -31.453 -3.076 1 33.78 9 LEU B N 1
ATOM 1640 C CA . LEU B 1 9 ? 41.969 -31.375 -3.596 1 33.78 9 LEU B CA 1
ATOM 1641 C C . LEU B 1 9 ? 41.062 -30.625 -2.619 1 33.78 9 LEU B C 1
ATOM 1643 O O . LEU B 1 9 ? 40.938 -31.031 -1.455 1 33.78 9 LEU B O 1
ATOM 1647 N N . LEU B 1 10 ? 40.844 -29.312 -2.799 1 31.53 10 LEU B N 1
ATOM 1648 C CA . LEU B 1 10 ? 39.844 -28.531 -2.072 1 31.53 10 LEU B CA 1
ATOM 1649 C C . LEU B 1 10 ? 38.469 -29.219 -2.135 1 31.53 10 LEU B C 1
ATOM 1651 O O . LEU B 1 10 ? 37.938 -29.438 -3.221 1 31.53 10 LEU B O 1
ATOM 1655 N N . LEU B 1 11 ? 38.094 -29.969 -1.116 1 29.92 11 LEU B N 1
ATOM 1656 C CA . LEU B 1 11 ? 36.719 -30.469 -0.908 1 29.92 11 LEU B CA 1
ATOM 1657 C C . LEU B 1 11 ? 35.719 -29.312 -0.887 1 29.92 11 LEU B C 1
ATOM 1659 O O . LEU B 1 11 ? 35.781 -28.469 0.003 1 29.92 11 LEU B O 1
ATOM 1663 N N . THR B 1 12 ? 35.25 -28.906 -2.066 1 29.62 12 THR B N 1
ATOM 1664 C CA . THR B 1 12 ? 34.125 -28 -2.141 1 29.62 12 THR B CA 1
ATOM 1665 C C . THR B 1 12 ? 32.938 -28.562 -1.384 1 29.62 12 THR B C 1
ATOM 1667 O O . THR B 1 12 ? 32.406 -29.609 -1.744 1 29.62 12 THR B O 1
ATOM 1670 N N . VAL B 1 13 ? 32.844 -28.328 -0.065 1 30.98 13 VAL B N 1
ATOM 1671 C CA . VAL B 1 13 ? 31.625 -28.609 0.676 1 30.98 13 VAL B CA 1
ATOM 1672 C C . VAL B 1 13 ? 30.453 -27.891 0.012 1 30.98 13 VAL B C 1
ATOM 1674 O O . VAL B 1 13 ? 30.422 -26.656 -0.046 1 30.98 13 VAL B O 1
ATOM 1677 N N . LEU B 1 14 ? 29.781 -28.547 -0.928 1 28.17 14 LEU B N 1
ATOM 1678 C CA . LEU B 1 14 ? 28.484 -28.109 -1.426 1 28.17 14 LEU B CA 1
ATOM 1679 C C . LEU B 1 14 ? 27.484 -27.984 -0.287 1 28.17 14 LEU B C 1
ATOM 1681 O O . LEU B 1 14 ? 27.078 -28.984 0.297 1 28.17 14 LEU B O 1
ATOM 1685 N N . LEU B 1 15 ? 27.594 -26.922 0.492 1 29.86 15 LEU B N 1
ATOM 1686 C CA . LEU B 1 15 ? 26.469 -26.641 1.382 1 29.86 15 LEU B CA 1
ATOM 1687 C C . LEU B 1 15 ? 25.172 -26.5 0.596 1 29.86 15 LEU B C 1
ATOM 1689 O O . LEU B 1 15 ? 25 -25.547 -0.164 1 29.86 15 LEU B O 1
ATOM 1693 N N . VAL B 1 16 ? 24.516 -27.609 0.26 1 30.61 16 VAL B N 1
ATOM 1694 C CA . VAL B 1 16 ? 23.141 -27.594 -0.214 1 30.61 16 VAL B CA 1
ATOM 1695 C C . VAL B 1 16 ? 22.25 -26.906 0.821 1 30.61 16 VAL B C 1
ATOM 1697 O O . VAL B 1 16 ? 22.125 -27.375 1.954 1 30.61 16 VAL B O 1
ATOM 1700 N N . CYS B 1 17 ? 22.203 -25.594 0.833 1 28.27 17 CYS B N 1
ATOM 1701 C CA . CYS B 1 17 ? 21.141 -24.906 1.562 1 28.27 17 CYS B CA 1
ATOM 1702 C C . CYS B 1 17 ? 19.781 -25.5 1.23 1 28.27 17 CYS B C 1
ATOM 1704 O O . CYS B 1 17 ? 19.266 -25.312 0.122 1 28.27 17 CYS B O 1
ATOM 1706 N N . LEU B 1 18 ? 19.375 -26.625 1.818 1 30.33 18 LEU B N 1
ATOM 1707 C CA . LEU B 1 18 ? 17.969 -27.047 1.83 1 30.33 18 LEU B CA 1
ATOM 1708 C C . LEU B 1 18 ? 17.062 -25.938 2.336 1 30.33 18 LEU B C 1
ATOM 1710 O O . LEU B 1 18 ? 17.062 -25.625 3.531 1 30.33 18 LEU B O 1
ATOM 1714 N N . GLN B 1 19 ? 16.875 -24.891 1.606 1 29.86 19 GLN B N 1
ATOM 1715 C CA . GLN B 1 19 ? 15.727 -24.062 1.927 1 29.86 19 GLN B CA 1
ATOM 1716 C C . GLN B 1 19 ? 14.469 -24.906 2.105 1 29.86 19 GLN B C 1
ATOM 1718 O O . GLN B 1 19 ? 14.047 -25.609 1.185 1 29.86 19 GLN B O 1
ATOM 1723 N N . SER B 1 20 ? 14.188 -25.375 3.307 1 30.92 20 SER B N 1
ATOM 1724 C CA . SER B 1 20 ? 12.883 -25.953 3.619 1 30.92 20 SER B CA 1
ATOM 1725 C C . SER B 1 20 ? 11.758 -25.078 3.074 1 30.92 20 SER B C 1
ATOM 1727 O O . SER B 1 20 ? 11.531 -23.969 3.559 1 30.92 20 SER B O 1
ATOM 1729 N N . VAL B 1 21 ? 11.469 -25.188 1.854 1 34.22 21 VAL B N 1
ATOM 1730 C CA . VAL B 1 21 ? 10.148 -24.719 1.447 1 34.22 21 VAL B CA 1
ATOM 1731 C C . VAL B 1 21 ? 9.086 -25.281 2.393 1 34.22 21 VAL B C 1
ATOM 1733 O O . VAL B 1 21 ? 8.859 -26.484 2.434 1 34.22 21 VAL B O 1
ATOM 1736 N N . VAL B 1 22 ? 8.93 -24.703 3.523 1 34.28 22 VAL B N 1
ATOM 1737 C CA . VAL B 1 22 ? 7.727 -25.031 4.281 1 34.28 22 VAL B CA 1
ATOM 1738 C C . VAL B 1 22 ? 6.527 -25.125 3.336 1 34.28 22 VAL B C 1
ATOM 1740 O O . VAL B 1 22 ? 6.105 -24.109 2.766 1 34.28 22 VAL B O 1
ATOM 1743 N N . SER B 1 23 ? 6.375 -26.281 2.725 1 32.38 23 SER B N 1
ATOM 1744 C CA . SER B 1 23 ? 5.102 -26.562 2.074 1 32.38 23 SER B CA 1
ATOM 1745 C C . SER B 1 23 ? 3.93 -26.297 3.016 1 32.38 23 SER B C 1
ATOM 1747 O O . SER B 1 23 ? 3.762 -26.984 4.02 1 32.38 23 SER B O 1
ATOM 1749 N N . PHE B 1 24 ? 3.531 -25.125 3.166 1 35.44 24 PHE B N 1
ATOM 1750 C CA . PHE B 1 24 ? 2.244 -24.906 3.816 1 35.44 24 PHE B CA 1
ATOM 1751 C C . PHE B 1 24 ? 1.167 -25.781 3.186 1 35.44 24 PHE B C 1
ATOM 1753 O O . PHE B 1 24 ? 0.749 -25.531 2.051 1 35.44 24 PHE B O 1
ATOM 1760 N N . SER B 1 25 ? 1.104 -27.016 3.562 1 35.41 25 SER B N 1
ATOM 1761 C CA . SER B 1 25 ? -0.115 -27.75 3.232 1 35.41 25 SER B CA 1
ATOM 1762 C C . SER B 1 25 ? -1.358 -26.938 3.592 1 35.41 25 SER B C 1
ATOM 1764 O O . SER B 1 25 ? -1.732 -26.859 4.762 1 35.41 25 SER B O 1
ATOM 1766 N N . SER B 1 26 ? -1.558 -25.797 3.031 1 42.56 26 SER B N 1
ATOM 1767 C CA . SER B 1 26 ? -2.754 -25.016 3.316 1 42.56 26 SER B CA 1
ATOM 1768 C C . SER B 1 26 ? -4.016 -25.859 3.195 1 42.56 26 SER B C 1
ATOM 1770 O O . SER B 1 26 ? -4.207 -26.562 2.193 1 42.56 26 SER B O 1
ATOM 1772 N N . PRO B 1 27 ? -4.637 -26.312 4.293 1 46.69 27 PRO B N 1
ATOM 1773 C CA . PRO B 1 27 ? -5.914 -27.016 4.16 1 46.69 27 PRO B CA 1
ATOM 1774 C C . PRO B 1 27 ? -6.738 -26.516 2.977 1 46.69 27 PRO B C 1
ATOM 1776 O O . PRO B 1 27 ? -6.613 -25.359 2.57 1 46.69 27 PRO B O 1
ATOM 1779 N N . ALA B 1 28 ? -7.223 -27.469 2.176 1 49.22 28 ALA B N 1
ATOM 1780 C CA . ALA B 1 28 ? -8.117 -27.344 1.028 1 49.22 28 ALA B CA 1
ATOM 1781 C C . ALA B 1 28 ? -9.062 -26.156 1.182 1 49.22 28 ALA B C 1
ATOM 1783 O O . ALA B 1 28 ? -9.57 -25.891 2.275 1 49.22 28 ALA B O 1
ATOM 1784 N N . ALA B 1 29 ? -8.844 -25.094 0.214 1 58.78 29 ALA B N 1
ATOM 1785 C CA . ALA B 1 29 ? -9.578 -23.891 -0.193 1 58.78 29 ALA B CA 1
ATOM 1786 C C . ALA B 1 29 ? -11.086 -24.125 -0.076 1 58.78 29 ALA B C 1
ATOM 1788 O O . ALA B 1 29 ? -11.836 -23.797 -1 1 58.78 29 ALA B O 1
ATOM 1789 N N . GLY B 1 30 ? -11.383 -25.062 0.863 1 66.81 30 GLY B N 1
ATOM 1790 C CA . GLY B 1 30 ? -12.828 -25.219 0.853 1 66.81 30 GLY B CA 1
ATOM 1791 C C . GLY B 1 30 ? -13.555 -24.156 1.652 1 66.81 30 GLY B C 1
ATOM 1792 O O . GLY B 1 30 ? -12.922 -23.297 2.271 1 66.81 30 GLY B O 1
ATOM 1793 N N . THR B 1 31 ? -14.828 -24.078 1.4 1 81 31 THR B N 1
ATOM 1794 C CA . THR B 1 31 ? -15.742 -23.234 2.156 1 81 31 THR B CA 1
ATOM 1795 C C . THR B 1 31 ? -15.703 -23.578 3.641 1 81 31 THR B C 1
ATOM 1797 O O . THR B 1 31 ? -15.789 -24.766 4.008 1 81 31 THR B O 1
ATOM 1800 N N . PRO B 1 32 ? -15.438 -22.578 4.43 1 89.75 32 PRO B N 1
ATOM 1801 C CA . PRO B 1 32 ? -15.391 -22.875 5.867 1 89.75 32 PRO B CA 1
ATOM 1802 C C . PRO B 1 32 ? -16.672 -23.516 6.379 1 89.75 32 PRO B C 1
ATOM 1804 O O . PRO B 1 32 ? -17.766 -23.203 5.895 1 89.75 32 PRO B O 1
ATOM 1807 N N . ASN B 1 33 ? -16.5 -24.406 7.332 1 89.44 33 ASN B N 1
ATOM 1808 C CA . ASN B 1 33 ? -17.672 -24.984 7.961 1 89.44 33 ASN B CA 1
ATOM 1809 C C . ASN B 1 33 ? -18.359 -23.984 8.883 1 89.44 33 ASN B C 1
ATOM 1811 O O . ASN B 1 33 ? -17.906 -22.859 9.039 1 89.44 33 ASN B O 1
ATOM 1815 N N . ILE B 1 34 ? -19.453 -24.438 9.406 1 88.81 34 ILE B N 1
ATOM 1816 C CA . ILE B 1 34 ? -20.328 -23.531 10.148 1 88.81 34 ILE B CA 1
ATOM 1817 C C . ILE B 1 34 ? -19.578 -22.938 11.336 1 88.81 34 ILE B C 1
ATOM 1819 O O . ILE B 1 34 ? -19.719 -21.75 11.633 1 88.81 34 ILE B O 1
ATOM 1823 N N . LEU B 1 35 ? -18.781 -23.703 12.023 1 89.94 35 LEU B N 1
ATOM 1824 C CA . LEU B 1 35 ? -18.047 -23.219 13.18 1 89.94 35 LEU B CA 1
ATOM 1825 C C . LEU B 1 35 ? -16.984 -22.203 12.773 1 89.94 35 LEU B C 1
ATOM 1827 O O . LEU B 1 35 ? -16.859 -21.141 13.406 1 89.94 35 LEU B O 1
ATOM 1831 N N . ARG B 1 36 ? -16.297 -22.531 11.773 1 90.88 36 ARG B N 1
ATOM 1832 C CA . ARG B 1 36 ? -15.289 -21.609 11.281 1 90.88 36 ARG B CA 1
ATOM 1833 C C . ARG B 1 36 ? -15.922 -20.297 10.828 1 90.88 36 ARG B C 1
ATOM 1835 O O . ARG B 1 36 ? -15.398 -19.219 11.109 1 90.88 36 ARG B O 1
ATOM 1842 N N . ARG B 1 37 ? -17.047 -20.438 10.234 1 91.19 37 ARG B N 1
ATOM 1843 C CA . ARG B 1 37 ? -17.734 -19.234 9.766 1 91.19 37 ARG B CA 1
ATOM 1844 C C . ARG B 1 37 ? -18.172 -18.375 10.938 1 91.19 37 ARG B C 1
ATOM 1846 O O . ARG B 1 37 ? -18.109 -17.141 10.867 1 91.19 37 ARG B O 1
ATOM 1853 N N . ALA B 1 38 ? -18.609 -18.938 11.984 1 91.88 38 ALA B N 1
ATOM 1854 C CA . ALA B 1 38 ? -19.031 -18.203 13.172 1 91.88 38 ALA B CA 1
ATOM 1855 C C . ALA B 1 38 ? -17.859 -17.453 13.797 1 91.88 38 ALA B C 1
ATOM 1857 O O . ALA B 1 38 ? -17.984 -16.297 14.188 1 91.88 38 ALA B O 1
ATOM 1858 N N . ILE B 1 39 ? -16.75 -18.109 13.859 1 92.56 39 ILE B N 1
ATOM 1859 C CA . ILE B 1 39 ? -15.539 -17.5 14.414 1 92.56 39 ILE B CA 1
ATOM 1860 C C . ILE B 1 39 ? -15.125 -16.312 13.555 1 92.56 39 ILE B C 1
ATOM 1862 O O . ILE B 1 39 ? -14.812 -15.242 14.086 1 92.56 39 ILE B O 1
ATOM 1866 N N . LEU B 1 40 ? -15.188 -16.484 12.227 1 92.5 40 LEU B N 1
ATOM 1867 C CA . LEU B 1 40 ? -14.828 -15.422 11.289 1 92.5 40 LEU B CA 1
ATOM 1868 C C . LEU B 1 40 ? -15.773 -14.234 11.43 1 92.5 40 LEU B C 1
ATOM 1870 O O . LEU B 1 40 ? -15.344 -13.086 11.398 1 92.5 40 LEU B O 1
ATOM 1874 N N . LYS B 1 41 ? -16.984 -14.516 11.617 1 88.75 41 LYS B N 1
ATOM 1875 C CA . LYS B 1 41 ? -18.016 -13.477 11.672 1 88.75 41 LYS B CA 1
ATOM 1876 C C . LYS B 1 41 ? -17.797 -12.555 12.867 1 88.75 41 LYS B C 1
ATOM 1878 O O . LYS B 1 41 ? -18.109 -11.359 12.797 1 88.75 41 LYS B O 1
ATOM 1883 N N . VAL B 1 42 ? -17.172 -13.039 13.945 1 88.44 42 VAL B N 1
ATOM 1884 C CA . VAL B 1 42 ? -17.031 -12.219 15.141 1 88.44 42 VAL B CA 1
ATOM 1885 C C . VAL B 1 42 ? -15.617 -11.648 15.211 1 88.44 42 VAL B C 1
ATOM 1887 O O . VAL B 1 42 ? -15.203 -11.109 16.234 1 88.44 42 VAL B O 1
ATOM 1890 N N . GLY B 1 43 ? -14.898 -11.789 14.156 1 86.62 43 GLY B N 1
ATOM 1891 C CA . GLY B 1 43 ? -13.609 -11.133 14.062 1 86.62 43 GLY B CA 1
ATOM 1892 C C . GLY B 1 43 ? -12.445 -12.039 14.406 1 86.62 43 GLY B C 1
ATOM 1893 O O . GLY B 1 43 ? -11.312 -11.586 14.547 1 86.62 43 GLY B O 1
ATOM 1894 N N . GLY B 1 44 ? -12.789 -13.336 14.602 1 90.31 44 GLY B N 1
ATOM 1895 C CA . GLY B 1 44 ? -11.742 -14.32 14.781 1 90.31 44 GLY B CA 1
ATOM 1896 C C . GLY B 1 44 ? -11.203 -14.867 13.477 1 90.31 44 GLY B C 1
ATOM 1897 O O . GLY B 1 44 ? -11.523 -14.352 12.398 1 90.31 44 GLY B O 1
ATOM 1898 N N . GLY B 1 45 ? -10.227 -15.812 13.555 1 92.06 45 GLY B N 1
ATOM 1899 C CA . GLY B 1 45 ? -9.719 -16.516 12.383 1 92.06 45 GLY B CA 1
ATOM 1900 C C . GLY B 1 45 ? -8.891 -15.633 11.477 1 92.06 45 GLY B C 1
ATOM 1901 O O . GLY B 1 45 ? -8.914 -15.789 10.25 1 92.06 45 GLY B O 1
ATOM 1902 N N . LYS B 1 46 ? -8.305 -14.664 12.008 1 93.44 46 LYS B N 1
ATOM 1903 C CA . LYS B 1 46 ? -7.5 -13.719 11.242 1 93.44 46 LYS B CA 1
ATOM 1904 C C . LYS B 1 46 ? -6.406 -14.445 10.461 1 93.44 46 LYS B C 1
ATOM 1906 O O . LYS B 1 46 ? -6.121 -14.102 9.312 1 93.44 46 LYS B O 1
ATOM 1911 N N . ARG B 1 47 ? -5.875 -15.445 11.078 1 93.75 47 ARG B N 1
ATOM 1912 C CA . ARG B 1 47 ? -4.824 -16.219 10.414 1 93.75 47 ARG B CA 1
ATOM 1913 C C . ARG B 1 47 ? -5.363 -16.938 9.188 1 93.75 47 ARG B C 1
ATOM 1915 O O . ARG B 1 47 ? -4.645 -17.141 8.203 1 93.75 47 ARG B O 1
ATOM 1922 N N . TRP B 1 48 ? -6.645 -17.312 9.234 1 96.38 48 TRP B N 1
ATOM 1923 C CA . TRP B 1 48 ? -7.238 -17.984 8.086 1 96.38 48 TRP B CA 1
ATOM 1924 C C . TRP B 1 48 ? -7.352 -17.031 6.898 1 96.38 48 TRP B C 1
ATOM 1926 O O . TRP B 1 48 ? -7.148 -17.438 5.75 1 96.38 48 TRP B O 1
ATOM 1936 N N . ARG B 1 49 ? -7.676 -15.773 7.195 1 96.75 49 ARG B N 1
ATOM 1937 C CA . ARG B 1 49 ? -7.73 -14.773 6.133 1 96.75 49 ARG B CA 1
ATOM 1938 C C . ARG B 1 49 ? -6.344 -14.508 5.555 1 96.75 49 ARG B C 1
ATOM 1940 O O . ARG B 1 49 ? -6.188 -14.383 4.34 1 96.75 49 ARG B O 1
ATOM 1947 N N . GLU B 1 50 ? -5.352 -14.438 6.441 1 97.12 50 GLU B N 1
ATOM 1948 C CA . GLU B 1 50 ? -3.967 -14.266 6 1 97.12 50 GLU B CA 1
ATOM 1949 C C . GLU B 1 50 ? -3.52 -15.438 5.133 1 97.12 50 GLU B C 1
ATOM 1951 O O . GLU B 1 50 ? -2.818 -15.25 4.137 1 97.12 50 GLU B O 1
ATOM 1956 N N . ASP B 1 51 ? -3.961 -16.609 5.48 1 97.88 51 ASP B N 1
ATOM 1957 C CA . ASP B 1 51 ? -3.596 -17.828 4.742 1 97.88 51 ASP B CA 1
ATOM 1958 C C . ASP B 1 51 ? -4.141 -17.781 3.314 1 97.88 51 ASP B C 1
ATOM 1960 O O . ASP B 1 51 ? -3.506 -18.281 2.387 1 97.88 51 ASP B O 1
ATOM 1964 N N . VAL B 1 52 ? -5.328 -17.234 3.145 1 98.31 52 VAL B N 1
ATOM 1965 C CA . VAL B 1 52 ? -5.891 -17.109 1.804 1 98.31 52 VAL B CA 1
ATOM 1966 C C . VAL B 1 52 ? -4.957 -16.266 0.931 1 98.31 52 VAL B C 1
ATOM 1968 O O . VAL B 1 52 ? -4.641 -16.656 -0.197 1 98.31 52 VAL B O 1
ATOM 1971 N N . VAL B 1 53 ? -4.484 -15.156 1.442 1 98.69 53 VAL B N 1
ATOM 1972 C CA . VAL B 1 53 ? -3.621 -14.258 0.682 1 98.69 53 VAL B CA 1
ATOM 1973 C C . VAL B 1 53 ? -2.258 -14.914 0.468 1 98.69 53 VAL B C 1
ATOM 1975 O O . VAL B 1 53 ? -1.672 -14.797 -0.612 1 98.69 53 VAL B O 1
ATOM 1978 N N . ASN B 1 54 ? -1.766 -15.641 1.481 1 98.62 54 ASN B N 1
ATOM 1979 C CA . ASN B 1 54 ? -0.529 -16.406 1.313 1 98.62 54 ASN B CA 1
ATOM 1980 C C . ASN B 1 54 ? -0.651 -17.438 0.199 1 98.62 54 ASN B C 1
ATOM 1982 O O . ASN B 1 54 ? 0.277 -17.609 -0.592 1 98.62 54 ASN B O 1
ATOM 1986 N N . ARG B 1 55 ? -1.747 -18.094 0.172 1 98.5 55 ARG B N 1
ATOM 1987 C CA . ARG B 1 55 ? -1.977 -19.109 -0.856 1 98.5 55 ARG B CA 1
ATOM 1988 C C . ARG B 1 55 ? -2.027 -18.469 -2.242 1 98.5 55 ARG B C 1
ATOM 1990 O O . ARG B 1 55 ? -1.589 -19.078 -3.223 1 98.5 55 ARG B O 1
ATOM 1997 N N . TYR B 1 56 ? -2.637 -17.297 -2.277 1 98.75 56 TYR B N 1
ATOM 1998 C CA . TYR B 1 56 ? -2.641 -16.562 -3.539 1 98.75 56 TYR B CA 1
ATOM 1999 C C . TYR B 1 56 ? -1.219 -16.312 -4.031 1 98.75 56 TYR B C 1
ATOM 2001 O O . TYR B 1 56 ? -0.879 -16.656 -5.164 1 98.75 56 TYR B O 1
ATOM 2009 N N . PHE B 1 57 ? -0.341 -15.766 -3.199 1 98.75 57 PHE B N 1
ATOM 2010 C CA . PHE B 1 57 ? 1.03 -15.461 -3.586 1 98.75 57 PHE B CA 1
ATOM 2011 C C . PHE B 1 57 ? 1.82 -16.734 -3.85 1 98.75 57 PHE B C 1
ATOM 2013 O O . PHE B 1 57 ? 2.678 -16.766 -4.734 1 98.75 57 PHE B O 1
ATOM 2020 N N . ASP B 1 58 ? 1.536 -17.766 -3.092 1 98.44 58 ASP B N 1
ATOM 2021 C CA . ASP B 1 58 ? 2.166 -19.062 -3.35 1 98.44 58 ASP B CA 1
ATOM 2022 C C . ASP B 1 58 ? 1.775 -19.594 -4.727 1 98.44 58 ASP B C 1
ATOM 2024 O O . ASP B 1 58 ? 2.6 -20.188 -5.422 1 98.44 58 ASP B O 1
ATOM 2028 N N . GLY B 1 59 ? 0.502 -19.469 -5.074 1 98.38 59 GLY B N 1
ATOM 2029 C CA . GLY B 1 59 ? 0.068 -19.844 -6.41 1 98.38 59 GLY B CA 1
ATOM 2030 C C . GLY B 1 59 ? 0.842 -19.141 -7.508 1 98.38 59 GLY B C 1
ATOM 2031 O O . GLY B 1 59 ? 1.189 -19.75 -8.516 1 98.38 59 GLY B O 1
ATOM 2032 N N . VAL B 1 60 ? 1.087 -17.844 -7.332 1 98.19 60 VAL B N 1
ATOM 2033 C CA . VAL B 1 60 ? 1.889 -17.094 -8.289 1 98.19 60 VAL B CA 1
ATOM 2034 C C . VAL B 1 60 ? 3.299 -17.672 -8.359 1 98.19 60 VAL B C 1
ATOM 2036 O O . VAL B 1 60 ? 3.811 -17.953 -9.438 1 98.19 60 VAL B O 1
ATOM 2039 N N . GLN B 1 61 ? 3.893 -17.906 -7.195 1 97.38 61 GLN B N 1
ATOM 2040 C CA . GLN B 1 61 ? 5.246 -18.438 -7.109 1 97.38 61 GLN B CA 1
ATOM 2041 C C . GLN B 1 61 ? 5.348 -19.797 -7.801 1 97.38 61 GLN B C 1
ATOM 2043 O O . GLN B 1 61 ? 6.305 -20.062 -8.531 1 97.38 61 GLN B O 1
ATOM 2048 N N . GLN B 1 62 ? 4.363 -20.578 -7.652 1 97.69 62 GLN B N 1
ATOM 2049 C CA . GLN B 1 62 ? 4.359 -21.938 -8.188 1 97.69 62 GLN B CA 1
ATOM 2050 C C . GLN B 1 62 ? 3.811 -21.969 -9.617 1 97.69 62 GLN B C 1
ATOM 2052 O O . GLN B 1 62 ? 3.738 -23.016 -10.234 1 97.69 62 GLN B O 1
ATOM 2057 N N . GLN B 1 63 ? 3.449 -20.812 -10.055 1 97.81 63 GLN B N 1
ATOM 2058 C CA . GLN B 1 63 ? 2.822 -20.703 -11.367 1 97.81 63 GLN B CA 1
ATOM 2059 C C . GLN B 1 63 ? 1.638 -21.656 -11.5 1 97.81 63 GLN B C 1
ATOM 2061 O O . GLN B 1 63 ? 1.503 -22.359 -12.508 1 97.81 63 GLN B O 1
ATOM 2066 N N . ASN B 1 64 ? 0.889 -21.734 -10.438 1 98.25 64 ASN B N 1
ATOM 2067 C CA . ASN B 1 64 ? -0.275 -22.594 -10.344 1 98.25 64 ASN B CA 1
ATOM 2068 C C . ASN B 1 64 ? -1.575 -21.828 -10.555 1 98.25 64 ASN B C 1
ATOM 2070 O O . ASN B 1 64 ? -2.141 -21.297 -9.594 1 98.25 64 ASN B O 1
ATOM 2074 N N . ARG B 1 65 ? -2.068 -21.875 -11.758 1 98.25 65 ARG B N 1
ATOM 2075 C CA . ARG B 1 65 ? -3.25 -21.125 -12.172 1 98.25 65 ARG B CA 1
ATOM 2076 C C . ARG B 1 65 ? -4.461 -21.5 -11.32 1 98.25 65 ARG B C 1
ATOM 2078 O O . ARG B 1 65 ? -5.188 -20.625 -10.852 1 98.25 65 ARG B O 1
ATOM 2085 N N . ASP B 1 66 ? -4.688 -22.719 -11.141 1 98.25 66 ASP B N 1
ATOM 2086 C CA . ASP B 1 66 ? -5.875 -23.188 -10.43 1 98.25 66 ASP B CA 1
ATOM 2087 C C . ASP B 1 66 ? -5.844 -22.75 -8.969 1 98.25 66 ASP B C 1
ATOM 2089 O O . ASP B 1 66 ? -6.879 -22.422 -8.391 1 98.25 66 ASP B O 1
ATOM 2093 N N . GLN B 1 67 ? -4.672 -22.828 -8.391 1 98.25 67 GLN B N 1
ATOM 2094 C CA . GLN B 1 67 ? -4.531 -22.359 -7.02 1 98.25 67 GLN B CA 1
ATOM 2095 C C . GLN B 1 67 ? -4.855 -20.859 -6.918 1 98.25 67 GLN B C 1
ATOM 2097 O O . GLN B 1 67 ? -5.562 -20.438 -6.004 1 98.25 67 GLN B O 1
ATOM 2102 N N . ILE B 1 68 ? -4.352 -20.078 -7.832 1 98.62 68 ILE B N 1
ATOM 2103 C CA . ILE B 1 68 ? -4.637 -18.641 -7.848 1 98.62 68 ILE B CA 1
ATOM 2104 C C . ILE B 1 68 ? -6.145 -18.422 -7.941 1 98.62 68 ILE B C 1
ATOM 2106 O O . ILE B 1 68 ? -6.727 -17.703 -7.121 1 98.62 68 ILE B O 1
ATOM 2110 N N . ILE B 1 69 ? -6.793 -19.047 -8.859 1 98.56 69 ILE B N 1
ATOM 2111 C CA . ILE B 1 69 ? -8.219 -18.891 -9.133 1 98.56 69 ILE B CA 1
ATOM 2112 C C . ILE B 1 69 ? -9.023 -19.266 -7.887 1 98.56 69 ILE B C 1
ATOM 2114 O O . ILE B 1 69 ? -9.992 -18.578 -7.543 1 98.56 69 ILE B O 1
ATOM 2118 N N . SER B 1 70 ? -8.602 -20.25 -7.199 1 98.25 70 SER B N 1
ATOM 2119 C CA . SER B 1 70 ? -9.352 -20.797 -6.062 1 98.25 70 SER B CA 1
ATOM 2120 C C . SER B 1 70 ? -9.375 -19.812 -4.902 1 98.25 70 SER B C 1
ATOM 2122 O O . SER B 1 70 ? -10.18 -19.953 -3.975 1 98.25 70 SER B O 1
ATOM 2124 N N . CYS B 1 71 ? -8.555 -18.859 -4.848 1 98.56 71 CYS B N 1
ATOM 2125 C CA . CYS B 1 71 ? -8.469 -17.906 -3.74 1 98.56 71 CYS B CA 1
ATOM 2126 C C . CYS B 1 71 ? -9.508 -16.812 -3.881 1 98.56 71 CYS B C 1
ATOM 2128 O O . CYS B 1 71 ? -9.781 -16.078 -2.924 1 98.56 71 CYS B O 1
ATOM 2130 N N . PHE B 1 72 ? -10.117 -16.672 -5.016 1 98.69 72 PHE B N 1
ATOM 2131 C CA . PHE B 1 72 ? -11.008 -15.555 -5.285 1 98.69 72 PHE B CA 1
ATOM 2132 C C . PHE B 1 72 ? -12.469 -15.992 -5.188 1 98.69 72 PHE B C 1
ATOM 2134 O O . PHE B 1 72 ? -12.781 -17.172 -5.402 1 98.69 72 PHE B O 1
ATOM 2141 N N . ASP B 1 73 ? -13.328 -15.047 -4.898 1 98.12 73 ASP B N 1
ATOM 2142 C CA . ASP B 1 73 ? -14.766 -15.297 -4.871 1 98.12 73 ASP B CA 1
ATOM 2143 C C . ASP B 1 73 ? -15.289 -15.633 -6.262 1 98.12 73 ASP B C 1
ATOM 2145 O O . ASP B 1 73 ? -15.047 -14.891 -7.219 1 98.12 73 ASP B O 1
ATOM 2149 N N . PRO B 1 74 ? -16.016 -16.703 -6.391 1 96.62 74 PRO B N 1
ATOM 2150 C CA . PRO B 1 74 ? -16.516 -17.109 -7.707 1 96.62 74 PRO B CA 1
ATOM 2151 C C . PRO B 1 74 ? -17.484 -16.078 -8.305 1 96.62 74 PRO B C 1
ATOM 2153 O O . PRO B 1 74 ? -17.703 -16.078 -9.516 1 96.62 74 PRO B O 1
ATOM 2156 N N . ARG B 1 75 ? -18.141 -15.25 -7.496 1 97.25 75 ARG B N 1
ATOM 2157 C CA . ARG B 1 75 ? -19.094 -14.25 -7.973 1 97.25 75 ARG B CA 1
ATOM 2158 C C . ARG B 1 75 ? -18.375 -13.039 -8.562 1 97.25 75 ARG B C 1
ATOM 2160 O O . ARG B 1 75 ? -19 -12.188 -9.195 1 97.25 75 ARG B O 1
ATOM 2167 N N . GLY B 1 76 ? -17.031 -13.008 -8.297 1 98 76 GLY B N 1
ATOM 2168 C CA . GLY B 1 76 ? -16.25 -11.898 -8.805 1 98 76 GLY B CA 1
ATOM 2169 C C . GLY B 1 76 ? -15.492 -11.148 -7.723 1 98 76 GLY B C 1
ATOM 2170 O O . GLY B 1 76 ? -15.781 -11.305 -6.535 1 98 76 GLY B O 1
ATOM 2171 N N . THR B 1 77 ? -14.508 -10.453 -8.188 1 97.88 77 THR B N 1
ATOM 2172 C CA . THR B 1 77 ? -13.656 -9.664 -7.305 1 97.88 77 THR B CA 1
ATOM 2173 C C . THR B 1 77 ? -13.516 -8.234 -7.816 1 97.88 77 THR B C 1
ATOM 2175 O O . THR B 1 77 ? -13.281 -8.016 -9.008 1 97.88 77 THR B O 1
ATOM 2178 N N . LYS B 1 78 ? -13.805 -7.277 -6.969 1 98 78 LYS B N 1
ATOM 2179 C CA . LYS B 1 78 ? -13.492 -5.887 -7.289 1 98 78 LYS B CA 1
ATOM 2180 C C . LYS B 1 78 ? -11.992 -5.637 -7.262 1 98 78 LYS B C 1
ATOM 2182 O O . LYS B 1 78 ? -11.32 -5.93 -6.266 1 98 78 LYS B O 1
ATOM 2187 N N . ILE B 1 79 ? -11.438 -5.148 -8.398 1 96.94 79 ILE B N 1
ATOM 2188 C CA . ILE B 1 79 ? -10 -4.93 -8.445 1 96.94 79 ILE B CA 1
ATOM 2189 C C . ILE B 1 79 ? -9.711 -3.488 -8.859 1 96.94 79 ILE B C 1
ATOM 2191 O O . ILE B 1 79 ? -10.391 -2.936 -9.727 1 96.94 79 ILE B O 1
ATOM 2195 N N . ARG B 1 80 ? -8.742 -2.938 -8.281 1 96.31 80 ARG B N 1
ATOM 2196 C CA . ARG B 1 80 ? -8.242 -1.616 -8.656 1 96.31 80 ARG B CA 1
ATOM 2197 C C . ARG B 1 80 ? -6.723 -1.557 -8.562 1 96.31 80 ARG B C 1
ATOM 2199 O O . ARG B 1 80 ? -6.141 -1.943 -7.551 1 96.31 80 ARG B O 1
ATOM 2206 N N . ASP B 1 81 ? -6.105 -1.215 -9.641 1 94.19 81 ASP B N 1
ATOM 2207 C CA . ASP B 1 81 ? -4.688 -0.866 -9.672 1 94.19 81 ASP B CA 1
ATOM 2208 C C . ASP B 1 81 ? -4.492 0.648 -9.617 1 94.19 81 ASP B C 1
ATOM 2210 O O . ASP B 1 81 ? -4.68 1.338 -10.625 1 94.19 81 ASP B O 1
ATOM 2214 N N . VAL B 1 82 ? -4.031 1.111 -8.539 1 94.62 82 VAL B N 1
ATOM 2215 C CA . VAL B 1 82 ? -4.02 2.539 -8.234 1 94.62 82 VAL B CA 1
ATOM 2216 C C . VAL B 1 82 ? -3.064 3.262 -9.18 1 94.62 82 VAL B C 1
ATOM 2218 O O . VAL B 1 82 ? -3.326 4.395 -9.594 1 94.62 82 VAL B O 1
ATOM 2221 N N . CYS B 1 83 ? -1.979 2.607 -9.617 1 90.56 83 CYS B N 1
ATOM 2222 C CA . CYS B 1 83 ? -0.94 3.242 -10.414 1 90.56 83 CYS B CA 1
ATOM 2223 C C . CYS B 1 83 ? -1.12 2.918 -11.898 1 90.56 83 CYS B C 1
ATOM 2225 O O . CYS B 1 83 ? -0.328 3.357 -12.734 1 90.56 83 CYS B O 1
ATOM 2227 N N . GLY B 1 84 ? -2.16 2.168 -12.148 1 84.5 84 GLY B N 1
ATOM 2228 C CA . GLY B 1 84 ? -2.365 1.767 -13.531 1 84.5 84 GLY B CA 1
ATOM 2229 C C . GLY B 1 84 ? -2.93 2.877 -14.398 1 84.5 84 GLY B C 1
ATOM 2230 O O . GLY B 1 84 ? -3.453 3.867 -13.883 1 84.5 84 GLY B O 1
ATOM 2231 N N . VAL B 1 85 ? -2.83 2.648 -15.68 1 74.75 85 VAL B N 1
ATOM 2232 C CA . VAL B 1 85 ? -3.26 3.641 -16.656 1 74.75 85 VAL B CA 1
ATOM 2233 C C . VAL B 1 85 ? -4.754 3.904 -16.516 1 74.75 85 VAL B C 1
ATOM 2235 O O . VAL B 1 85 ? -5.211 5.039 -16.672 1 74.75 85 VAL B O 1
ATOM 2238 N N . SER B 1 86 ? -5.582 2.945 -16.234 1 68 86 SER B N 1
ATOM 2239 C CA . SER B 1 86 ? -7.02 3.166 -16.094 1 68 86 SER B CA 1
ATOM 2240 C C . SER B 1 86 ? -7.402 3.352 -14.625 1 68 86 SER B C 1
ATOM 2242 O O . SER B 1 86 ? -8.492 3.84 -14.328 1 68 86 SER B O 1
ATOM 2244 N N . ASN B 1 87 ? -6.516 3.461 -13.734 1 72.75 87 ASN B N 1
ATOM 2245 C CA . ASN B 1 87 ? -6.707 3.551 -12.289 1 72.75 87 ASN B CA 1
ATOM 2246 C C . ASN B 1 87 ? -8.172 3.387 -11.906 1 72.75 87 ASN B C 1
ATOM 2248 O O . ASN B 1 87 ? -8.625 3.939 -10.898 1 72.75 87 ASN B O 1
ATOM 2252 N N . SER B 1 88 ? -9.008 2.707 -12.688 1 80.94 88 SER B N 1
ATOM 2253 C CA . SER B 1 88 ? -10.422 2.514 -12.398 1 80.94 88 SER B CA 1
ATOM 2254 C C . SER B 1 88 ? -10.672 1.174 -11.719 1 80.94 88 SER B C 1
ATOM 2256 O O . SER B 1 88 ? -9.938 0.212 -11.938 1 80.94 88 SER B O 1
ATOM 2258 N N . GLU B 1 89 ? -11.641 1.219 -10.891 1 91.38 89 GLU B N 1
ATOM 2259 C CA . GLU B 1 89 ? -12.148 -0.012 -10.289 1 91.38 89 GLU B CA 1
ATOM 2260 C C . GLU B 1 89 ? -12.969 -0.822 -11.289 1 91.38 89 GLU B C 1
ATOM 2262 O O . GLU B 1 89 ? -13.766 -0.262 -12.039 1 91.38 89 GLU B O 1
ATOM 2267 N N . ARG B 1 90 ? -12.719 -2.164 -11.305 1 92.88 90 ARG B N 1
ATOM 2268 C CA . ARG B 1 90 ? -13.516 -3.035 -12.164 1 92.88 90 ARG B CA 1
ATOM 2269 C C . ARG B 1 90 ? -13.805 -4.367 -11.477 1 92.88 90 ARG B C 1
ATOM 2271 O O . ARG B 1 90 ? -13.086 -4.766 -10.562 1 92.88 90 ARG B O 1
ATOM 2278 N N . MET B 1 91 ? -14.859 -4.98 -11.969 1 96.94 91 MET B N 1
ATOM 2279 C CA . MET B 1 91 ? -15.141 -6.355 -11.562 1 96.94 91 MET B CA 1
ATOM 2280 C C . MET B 1 91 ? -14.375 -7.344 -12.438 1 96.94 91 MET B C 1
ATOM 2282 O O . MET B 1 91 ? -14.305 -7.168 -13.656 1 96.94 91 MET B O 1
ATOM 2286 N N . ALA B 1 92 ? -13.719 -8.297 -11.828 1 97.5 92 ALA B N 1
ATOM 2287 C CA . ALA B 1 92 ? -13.008 -9.344 -12.562 1 97.5 92 ALA B CA 1
ATOM 2288 C C . ALA B 1 92 ? -13.445 -10.734 -12.086 1 97.5 92 ALA B C 1
ATOM 2290 O O . ALA B 1 92 ? -13.664 -10.945 -10.898 1 97.5 92 ALA B O 1
ATOM 2291 N N . THR B 1 93 ? -13.523 -11.633 -13.031 1 97.88 93 THR B N 1
ATOM 2292 C CA . THR B 1 93 ? -13.758 -13.023 -12.664 1 97.88 93 THR B CA 1
ATOM 2293 C C . THR B 1 93 ? -12.469 -13.68 -12.172 1 97.88 93 THR B C 1
ATOM 2295 O O . THR B 1 93 ? -11.375 -13.25 -12.531 1 97.88 93 THR B O 1
ATOM 2298 N N . PRO B 1 94 ? -12.656 -14.75 -11.391 1 98 94 PRO B N 1
ATOM 2299 C CA . PRO B 1 94 ? -11.461 -15.484 -10.961 1 98 94 PRO B CA 1
ATOM 2300 C C . PRO B 1 94 ? -10.625 -15.977 -12.141 1 98 94 PRO B C 1
ATOM 2302 O O . PRO B 1 94 ? -9.391 -15.93 -12.086 1 98 94 PRO B O 1
ATOM 2305 N N . VAL B 1 95 ? -11.25 -16.422 -13.172 1 98 95 VAL B N 1
ATOM 2306 C CA . VAL B 1 95 ? -10.555 -16.938 -14.344 1 98 95 VAL B CA 1
ATOM 2307 C C . VAL B 1 95 ? -9.742 -15.82 -14.992 1 98 95 VAL B C 1
ATOM 2309 O O . VAL B 1 95 ? -8.578 -16.016 -15.352 1 98 95 VAL B O 1
ATOM 2312 N N . GLU B 1 96 ? -10.328 -14.625 -15.148 1 97.38 96 GLU B N 1
ATOM 2313 C CA . GLU B 1 96 ? -9.609 -13.477 -15.695 1 97.38 96 GLU B CA 1
ATOM 2314 C C . GLU B 1 96 ? -8.375 -13.148 -14.859 1 97.38 96 GLU B C 1
ATOM 2316 O O . GLU B 1 96 ? -7.316 -12.836 -15.406 1 97.38 96 GLU B O 1
ATOM 2321 N N . LEU B 1 97 ? -8.523 -13.227 -13.578 1 97.88 97 LEU B N 1
ATOM 2322 C CA . LEU B 1 97 ? -7.418 -12.922 -12.672 1 97.88 97 LEU B CA 1
ATOM 2323 C C . LEU B 1 97 ? -6.316 -13.969 -12.789 1 97.88 97 LEU B C 1
ATOM 2325 O O . LEU B 1 97 ? -5.129 -13.625 -12.812 1 97.88 97 LEU B O 1
ATOM 2329 N N . GLY B 1 98 ? -6.691 -15.219 -12.844 1 97.94 98 GLY B N 1
ATOM 2330 C CA . GLY B 1 98 ? -5.711 -16.266 -13.062 1 97.94 98 GLY B CA 1
ATOM 2331 C C . GLY B 1 98 ? -4.945 -16.109 -14.359 1 97.94 98 GLY B C 1
ATOM 2332 O O . GLY B 1 98 ? -3.723 -16.266 -14.391 1 97.94 98 GLY B O 1
ATOM 2333 N N . GLU B 1 99 ? -5.68 -15.797 -15.422 1 97.56 99 GLU B N 1
ATOM 2334 C CA . GLU B 1 99 ? -5.059 -15.641 -16.734 1 97.56 99 GLU B CA 1
ATOM 2335 C C . GLU B 1 99 ? -4.09 -14.461 -16.75 1 97.56 99 GLU B C 1
ATOM 2337 O O . GLU B 1 99 ? -3.018 -14.539 -17.344 1 97.56 99 GLU B O 1
ATOM 2342 N N . ARG B 1 100 ? -4.469 -13.422 -16.141 1 96.25 100 ARG B N 1
ATOM 2343 C CA . ARG B 1 100 ? -3.58 -12.266 -16.047 1 96.25 100 ARG B CA 1
ATOM 2344 C C . ARG B 1 100 ? -2.277 -12.617 -15.344 1 96.25 100 ARG B C 1
ATOM 2346 O O . ARG B 1 100 ? -1.197 -12.219 -15.781 1 96.25 100 ARG B O 1
ATOM 2353 N N . CYS B 1 101 ? -2.346 -13.344 -14.266 1 98.06 101 CYS B N 1
ATOM 2354 C CA . CYS B 1 101 ? -1.151 -13.781 -13.555 1 98.06 101 CYS B CA 1
ATOM 2355 C C . CYS B 1 101 ? -0.291 -14.68 -14.43 1 98.06 101 CYS B C 1
ATOM 2357 O O . CYS B 1 101 ? 0.934 -14.539 -14.453 1 98.06 101 CYS B O 1
ATOM 2359 N N . MET B 1 102 ? -0.93 -15.516 -15.211 1 98.31 102 MET B N 1
ATOM 2360 C CA . MET B 1 102 ? -0.184 -16.438 -16.062 1 98.31 102 MET B CA 1
ATOM 2361 C C . MET B 1 102 ? 0.513 -15.688 -17.188 1 98.31 102 MET B C 1
ATOM 2363 O O . MET B 1 102 ? 1.616 -16.062 -17.594 1 98.31 102 MET B O 1
ATOM 2367 N N . GLU B 1 103 ? -0.132 -14.664 -17.703 1 98 103 GLU B N 1
ATOM 2368 C CA . GLU B 1 103 ? 0.501 -13.836 -18.734 1 98 103 GLU B CA 1
ATOM 2369 C C . GLU B 1 103 ? 1.76 -13.164 -18.188 1 98 103 GLU B C 1
ATOM 2371 O O . GLU B 1 103 ? 2.779 -13.102 -18.875 1 98 103 GLU B O 1
ATOM 2376 N N . PHE B 1 104 ? 1.645 -12.664 -16.984 1 98.44 104 PHE B N 1
ATOM 2377 C CA . PHE B 1 104 ? 2.791 -12.055 -16.328 1 98.44 104 PHE B CA 1
ATOM 2378 C C . PHE B 1 104 ? 3.916 -13.07 -16.141 1 98.44 104 PHE B C 1
ATOM 2380 O O . PHE B 1 104 ? 5.082 -12.766 -16.406 1 98.44 104 PHE B O 1
ATOM 2387 N N . LEU B 1 105 ? 3.547 -14.25 -15.742 1 98.5 105 LEU B N 1
ATOM 2388 C CA . LEU B 1 105 ? 4.527 -15.289 -15.445 1 98.5 105 LEU B CA 1
ATOM 2389 C C . LEU B 1 105 ? 5.137 -15.844 -16.734 1 98.5 105 LEU B C 1
ATOM 2391 O O . LEU B 1 105 ? 6.297 -16.266 -16.734 1 98.5 105 LEU B O 1
ATOM 2395 N N . ALA B 1 106 ? 4.312 -15.844 -17.797 1 98.62 106 ALA B N 1
ATOM 2396 C CA . ALA B 1 106 ? 4.855 -16.219 -19.109 1 98.62 106 ALA B CA 1
ATOM 2397 C C . ALA B 1 106 ? 5.984 -15.289 -19.531 1 98.62 106 ALA B C 1
ATOM 2399 O O . ALA B 1 106 ? 6.98 -15.727 -20.094 1 98.62 106 ALA B O 1
ATOM 2400 N N . ALA B 1 107 ? 5.84 -14.023 -19.203 1 98.56 107 ALA B N 1
ATOM 2401 C CA . ALA B 1 107 ? 6.871 -13.031 -19.5 1 98.56 107 ALA B CA 1
ATOM 2402 C C . ALA B 1 107 ? 8.062 -13.18 -18.547 1 98.56 107 ALA B C 1
ATOM 2404 O O . ALA B 1 107 ? 9.203 -12.898 -18.938 1 98.56 107 ALA B O 1
ATOM 2405 N N . HIS B 1 108 ? 7.77 -13.586 -17.328 1 98.69 108 HIS B N 1
ATOM 2406 C CA . HIS B 1 108 ? 8.797 -13.688 -16.297 1 98.69 108 HIS B CA 1
ATOM 2407 C C . HIS B 1 108 ? 8.805 -15.07 -15.664 1 98.69 108 HIS B C 1
ATOM 2409 O O . HIS B 1 108 ? 8.5 -15.227 -14.484 1 98.69 108 HIS B O 1
ATOM 2415 N N . PRO B 1 109 ? 9.266 -16.078 -16.312 1 98.19 109 PRO B N 1
ATOM 2416 C CA . PRO B 1 109 ? 9.117 -17.469 -15.859 1 98.19 109 PRO B CA 1
ATOM 2417 C C . PRO B 1 109 ? 9.977 -17.781 -14.641 1 98.19 109 PRO B C 1
ATOM 2419 O O . PRO B 1 109 ? 9.766 -18.797 -13.984 1 98.19 109 PRO B O 1
ATOM 2422 N N . ASP B 1 110 ? 10.992 -16.953 -14.281 1 98.19 110 ASP B N 1
ATOM 2423 C CA . ASP B 1 110 ? 11.852 -17.172 -13.125 1 98.19 110 ASP B CA 1
ATOM 2424 C C . ASP B 1 110 ? 11.453 -16.25 -11.969 1 98.19 110 ASP B C 1
ATOM 2426 O O . ASP B 1 110 ? 12.266 -15.969 -11.086 1 98.19 110 ASP B O 1
ATOM 2430 N N . THR B 1 111 ? 10.188 -15.812 -11.984 1 98.06 111 THR B N 1
ATOM 2431 C CA . THR B 1 111 ? 9.695 -14.883 -10.977 1 98.06 111 THR B CA 1
ATOM 2432 C C . THR B 1 111 ? 9.773 -15.5 -9.578 1 98.06 111 THR B C 1
ATOM 2434 O O . THR B 1 111 ? 9.383 -16.656 -9.383 1 98.06 111 THR B O 1
ATOM 2437 N N . MET B 1 112 ? 10.281 -14.758 -8.633 1 98.31 112 MET B N 1
ATOM 2438 C CA . MET B 1 112 ? 10.242 -15.055 -7.203 1 98.31 112 MET B CA 1
ATOM 2439 C C . MET B 1 112 ? 9.461 -13.992 -6.445 1 98.31 112 MET B C 1
ATOM 2441 O O . MET B 1 112 ? 9.68 -12.797 -6.645 1 98.31 112 MET B O 1
ATOM 2445 N N . VAL B 1 113 ? 8.578 -14.477 -5.621 1 98.12 113 VAL B N 1
ATOM 2446 C CA . VAL B 1 113 ? 7.77 -13.57 -4.805 1 98.12 113 VAL B CA 1
ATOM 2447 C C . VAL B 1 113 ? 8.344 -13.5 -3.391 1 98.12 113 VAL B C 1
ATOM 2449 O O . VAL B 1 113 ? 8.578 -14.531 -2.754 1 98.12 113 VAL B O 1
ATOM 2452 N N . LYS B 1 114 ? 8.57 -12.336 -2.93 1 98.31 114 LYS B N 1
ATOM 2453 C CA . LYS B 1 114 ? 9.086 -12.078 -1.588 1 98.31 114 LYS B CA 1
ATOM 2454 C C . LYS B 1 114 ? 8.289 -10.984 -0.89 1 98.31 114 LYS B C 1
ATOM 2456 O O . LYS B 1 114 ? 7.445 -10.328 -1.512 1 98.31 114 LYS B O 1
ATOM 2461 N N . PHE B 1 115 ? 8.531 -10.875 0.455 1 98.19 115 PHE B N 1
ATOM 2462 C CA . PHE B 1 115 ? 7.75 -9.914 1.229 1 98.19 115 PHE B CA 1
ATOM 2463 C C . PHE B 1 115 ? 8.664 -9.023 2.062 1 98.19 115 PHE B C 1
ATOM 2465 O O . PHE B 1 115 ? 9.578 -9.508 2.73 1 98.19 115 PHE B O 1
ATOM 2472 N N . HIS B 1 116 ? 8.406 -7.695 1.932 1 96.56 116 HIS B N 1
ATOM 2473 C CA . HIS B 1 116 ? 8.922 -6.797 2.959 1 96.56 116 HIS B CA 1
ATOM 2474 C C . HIS B 1 116 ? 8.055 -6.84 4.215 1 96.56 116 HIS B C 1
ATOM 2476 O O . HIS B 1 116 ? 8.547 -6.625 5.324 1 96.56 116 HIS B O 1
ATOM 2482 N N . TYR B 1 117 ? 6.781 -7.043 4.035 1 95.62 117 TYR B N 1
ATOM 2483 C CA . TYR B 1 117 ? 5.754 -7.199 5.059 1 95.62 117 TYR B CA 1
ATOM 2484 C C . TYR B 1 117 ? 4.734 -8.258 4.652 1 95.62 117 TYR B C 1
ATOM 2486 O O . TYR B 1 117 ? 3.973 -8.055 3.699 1 95.62 117 TYR B O 1
ATOM 2494 N N . LYS B 1 118 ? 4.719 -9.375 5.355 1 96.31 118 LYS B N 1
ATOM 2495 C CA . LYS B 1 118 ? 3.885 -10.516 4.996 1 96.31 118 LYS B CA 1
ATOM 2496 C C . LYS B 1 118 ? 2.402 -10.18 5.145 1 96.31 118 LYS B C 1
ATOM 2498 O O . LYS B 1 118 ? 2.035 -9.289 5.906 1 96.31 118 LYS B O 1
ATOM 2503 N N . PRO B 1 119 ? 1.602 -10.984 4.398 1 96.94 119 PRO B N 1
ATOM 2504 C CA . PRO B 1 119 ? 0.161 -10.766 4.551 1 96.94 119 PRO B CA 1
ATOM 2505 C C . PRO B 1 119 ? -0.29 -10.789 6.008 1 96.94 119 PRO B C 1
ATOM 2507 O O . PRO B 1 119 ? -0.07 -11.781 6.707 1 96.94 119 PRO B O 1
ATOM 2510 N N . THR B 1 120 ? -0.878 -9.719 6.375 1 94.94 120 THR B N 1
ATOM 2511 C CA . THR B 1 120 ? -1.296 -9.547 7.762 1 94.94 120 THR B CA 1
ATOM 2512 C C . THR B 1 120 ? -2.689 -8.93 7.836 1 94.94 120 THR B C 1
ATOM 2514 O O . THR B 1 120 ? -2.949 -7.895 7.227 1 94.94 120 THR B O 1
ATOM 2517 N N . CYS B 1 121 ? -3.559 -9.562 8.609 1 94.06 121 CYS B N 1
ATOM 2518 C CA . CYS B 1 121 ? -4.93 -9.094 8.758 1 94.06 121 CYS B CA 1
ATOM 2519 C C . CYS B 1 121 ? -5.008 -7.941 9.75 1 94.06 121 CYS B C 1
ATOM 2521 O O . CYS B 1 121 ? -4.348 -7.973 10.789 1 94.06 121 CYS B O 1
ATOM 2523 N N . GLY B 1 122 ? -5.801 -6.934 9.453 1 90 122 GLY B N 1
ATOM 2524 C CA . GLY B 1 122 ? -6.023 -5.836 10.375 1 90 122 GLY B CA 1
ATOM 2525 C C . GLY B 1 122 ? -6.582 -6.285 11.711 1 90 122 GLY B C 1
ATOM 2526 O O . GLY B 1 122 ? -6.992 -7.441 11.859 1 90 122 GLY B O 1
ATOM 2527 N N . ARG B 1 123 ? -6.629 -5.418 12.625 1 86.81 123 ARG B N 1
ATOM 2528 C CA . ARG B 1 123 ? -7.047 -5.75 13.984 1 86.81 123 ARG B CA 1
ATOM 2529 C C . ARG B 1 123 ? -8.562 -5.723 14.109 1 86.81 123 ARG B C 1
ATOM 2531 O O . ARG B 1 123 ? -9.266 -5.285 13.195 1 86.81 123 ARG B O 1
ATOM 2538 N N . GLY B 1 124 ? -9.016 -6.219 15.297 1 84.44 124 GLY B N 1
ATOM 2539 C CA . GLY B 1 124 ? -10.445 -6.215 15.586 1 84.44 124 GLY B CA 1
ATOM 2540 C C . GLY B 1 124 ? -11.25 -7.07 14.633 1 84.44 124 GLY B C 1
ATOM 2541 O O . GLY B 1 124 ? -10.922 -8.242 14.406 1 84.44 124 GLY B O 1
ATOM 2542 N N . SER B 1 125 ? -12.281 -6.367 14.055 1 88.5 125 SER B N 1
ATOM 2543 C CA . SER B 1 125 ? -13.172 -7.117 13.164 1 88.5 125 SER B CA 1
ATOM 2544 C C . SER B 1 125 ? -12.805 -6.895 11.703 1 88.5 125 SER B C 1
ATOM 2546 O O . SER B 1 125 ? -13.594 -7.207 10.805 1 88.5 125 SER B O 1
ATOM 2548 N N . SER B 1 126 ? -11.664 -6.43 11.547 1 91.94 126 SER B N 1
ATOM 2549 C CA . SER B 1 126 ? -11.258 -6.16 10.172 1 91.94 126 SER B CA 1
ATOM 2550 C C . SER B 1 126 ? -11.195 -7.445 9.352 1 91.94 126 SER B C 1
ATOM 2552 O O . SER B 1 126 ? -10.742 -8.477 9.844 1 91.94 126 SER B O 1
ATOM 2554 N N . LYS B 1 127 ? -11.547 -7.324 8.07 1 95.75 127 LYS B N 1
ATOM 2555 C CA . LYS B 1 127 ? -11.461 -8.422 7.109 1 95.75 127 LYS B CA 1
ATOM 2556 C C . LYS B 1 127 ? -10.406 -8.148 6.047 1 95.75 127 LYS B C 1
ATOM 2558 O O . LYS B 1 127 ? -10.242 -8.93 5.105 1 95.75 127 LYS B O 1
ATOM 2563 N N . TRP B 1 128 ? -9.711 -7.031 6.215 1 96.5 128 TRP B N 1
ATOM 2564 C CA . TRP B 1 128 ? -8.688 -6.625 5.266 1 96.5 128 TRP B CA 1
ATOM 2565 C C . TRP B 1 128 ? -7.34 -7.254 5.613 1 96.5 128 TRP B C 1
ATOM 2567 O O . TRP B 1 128 ? -6.922 -7.23 6.773 1 96.5 128 TRP B O 1
ATOM 2577 N N . VAL B 1 129 ? -6.699 -7.84 4.652 1 97.31 129 VAL B N 1
ATOM 2578 C CA . VAL B 1 129 ? -5.332 -8.344 4.75 1 97.31 129 VAL B CA 1
ATOM 2579 C C . VAL B 1 129 ? -4.398 -7.461 3.922 1 97.31 129 VAL B C 1
ATOM 2581 O O . VAL B 1 129 ? -4.66 -7.195 2.746 1 97.31 129 VAL B O 1
ATOM 2584 N N . LEU B 1 130 ? -3.387 -6.984 4.504 1 97.25 130 LEU B N 1
ATOM 2585 C CA . LEU B 1 130 ? -2.426 -6.109 3.842 1 97.25 130 LEU B CA 1
ATOM 2586 C C . LEU B 1 130 ? -1.094 -6.824 3.637 1 97.25 130 LEU B C 1
ATOM 2588 O O . LEU B 1 130 ? -0.647 -7.578 4.504 1 97.25 130 LEU B O 1
ATOM 2592 N N . ALA B 1 131 ? -0.453 -6.562 2.553 1 97.94 131 ALA B N 1
ATOM 2593 C CA . ALA B 1 131 ? 0.854 -7.148 2.266 1 97.94 131 ALA B CA 1
ATOM 2594 C C . ALA B 1 131 ? 1.74 -6.164 1.507 1 97.94 131 ALA B C 1
ATOM 2596 O O . ALA B 1 131 ? 1.258 -5.414 0.657 1 97.94 131 ALA B O 1
ATOM 2597 N N . HIS B 1 132 ? 2.986 -6.137 1.815 1 98.31 132 HIS B N 1
ATOM 2598 C CA . HIS B 1 132 ? 4.039 -5.484 1.048 1 98.31 132 HIS B CA 1
ATOM 2599 C C . HIS B 1 132 ? 4.969 -6.504 0.402 1 98.31 132 HIS B C 1
ATOM 2601 O O . HIS B 1 132 ? 5.801 -7.109 1.082 1 98.31 132 HIS B O 1
ATOM 2607 N N . TRP B 1 133 ? 4.785 -6.652 -0.865 1 98.62 133 TRP B N 1
ATOM 2608 C CA . TRP B 1 133 ? 5.457 -7.699 -1.622 1 98.62 133 TRP B CA 1
ATOM 2609 C C . TRP B 1 133 ? 6.426 -7.102 -2.637 1 98.62 133 TRP B C 1
ATOM 2611 O O . TRP B 1 133 ? 6.348 -5.914 -2.955 1 98.62 133 TRP B O 1
ATOM 2621 N N . TYR B 1 134 ? 7.383 -7.922 -3.008 1 98 134 TYR B N 1
ATOM 2622 C CA . TYR B 1 134 ? 8.203 -7.602 -4.172 1 98 134 TYR B CA 1
ATOM 2623 C C . TYR B 1 134 ? 8.547 -8.859 -4.961 1 98 134 TYR B C 1
ATOM 2625 O O . TYR B 1 134 ? 8.531 -9.961 -4.414 1 98 134 TYR B O 1
ATOM 2633 N N . GLU B 1 135 ? 8.719 -8.672 -6.238 1 98.31 135 GLU B N 1
ATOM 2634 C CA . GLU B 1 135 ? 9 -9.766 -7.156 1 98.31 135 GLU B CA 1
ATOM 2635 C C . GLU B 1 135 ? 10.312 -9.539 -7.898 1 98.31 135 GLU B C 1
ATOM 2637 O O . GLU B 1 135 ? 10.617 -8.414 -8.297 1 98.31 135 GLU B O 1
ATOM 2642 N N . GLU B 1 136 ? 11.078 -10.594 -7.961 1 98.25 136 GLU B N 1
ATOM 2643 C CA . GLU B 1 136 ? 12.344 -10.594 -8.688 1 98.25 136 GLU B CA 1
ATOM 2644 C C . GLU B 1 136 ? 12.336 -11.633 -9.805 1 98.25 136 GLU B C 1
ATOM 2646 O O . GLU B 1 136 ? 11.641 -12.641 -9.719 1 98.25 136 GLU B O 1
ATOM 2651 N N . GLY B 1 137 ? 13.055 -11.367 -10.82 1 98.38 137 GLY B N 1
ATOM 2652 C CA . GLY B 1 137 ? 13.141 -12.227 -11.984 1 98.38 137 GLY B CA 1
ATOM 2653 C C . GLY B 1 137 ? 13.688 -11.523 -13.211 1 98.38 137 GLY B C 1
ATOM 2654 O O . GLY B 1 137 ? 14.523 -10.625 -13.094 1 98.38 137 GLY B O 1
ATOM 2655 N N . THR B 1 138 ? 13.258 -12.117 -14.336 1 98.62 138 THR B N 1
ATOM 2656 C CA . THR B 1 138 ? 13.766 -11.578 -15.594 1 98.62 138 THR B CA 1
ATOM 2657 C C . THR B 1 138 ? 12.688 -11.625 -16.672 1 98.62 138 THR B C 1
ATOM 2659 O O . THR B 1 138 ? 11.922 -12.586 -16.75 1 98.62 138 THR B O 1
ATOM 2662 N N . PHE B 1 139 ? 12.648 -10.539 -17.438 1 98.62 139 PHE B N 1
ATOM 2663 C CA . PHE B 1 139 ? 11.812 -10.547 -18.625 1 98.62 139 PHE B CA 1
ATOM 2664 C C . PHE B 1 139 ? 12.469 -11.367 -19.734 1 98.62 139 PHE B C 1
ATOM 2666 O O . PHE B 1 139 ? 13.203 -10.836 -20.562 1 98.62 139 PHE B O 1
ATOM 2673 N N . LYS B 1 140 ? 12.07 -12.602 -19.812 1 98.25 140 LYS B N 1
ATOM 2674 C CA . LYS B 1 140 ? 12.805 -13.461 -20.734 1 98.25 140 LYS B CA 1
ATOM 2675 C C . LYS B 1 140 ? 11.844 -14.32 -21.562 1 98.25 140 LYS B C 1
ATOM 2677 O O . LYS B 1 140 ? 12.273 -15.055 -22.453 1 98.25 140 LYS B O 1
ATOM 2682 N N . GLY B 1 141 ? 10.523 -14.281 -21.25 1 98.38 141 GLY B N 1
ATOM 2683 C CA . GLY B 1 141 ? 9.539 -14.984 -22.047 1 98.38 141 GLY B CA 1
ATOM 2684 C C . GLY B 1 141 ? 8.68 -14.055 -22.891 1 98.38 141 GLY B C 1
ATOM 2685 O O . GLY B 1 141 ? 8.445 -12.906 -22.516 1 98.38 141 GLY B O 1
ATOM 2686 N N . GLU B 1 142 ? 8.219 -14.609 -24.016 1 98.25 142 GLU B N 1
ATOM 2687 C CA . GLU B 1 142 ? 7.227 -13.883 -24.797 1 98.25 142 GLU B CA 1
ATOM 2688 C C . GLU B 1 142 ? 5.836 -14 -24.172 1 98.25 142 GLU B C 1
ATOM 2690 O O . GLU B 1 142 ? 5.441 -15.086 -23.734 1 98.25 142 GLU B O 1
ATOM 2695 N N . SER B 1 143 ? 5.164 -12.891 -24.141 1 98.06 143 SER B N 1
ATOM 2696 C CA . SER B 1 143 ? 3.783 -12.883 -23.672 1 98.06 143 SER B CA 1
ATOM 2697 C C . SER B 1 143 ? 2.992 -11.742 -24.312 1 98.06 143 SER B C 1
ATOM 2699 O O . SER B 1 143 ? 3.502 -10.625 -24.438 1 98.06 143 SER B O 1
ATOM 2701 N N . ARG B 1 144 ? 1.766 -12.055 -24.734 1 97 144 ARG B N 1
ATOM 2702 C CA . ARG B 1 144 ? 0.848 -11.102 -25.344 1 97 144 ARG B CA 1
ATOM 2703 C C . ARG B 1 144 ? 1.501 -10.406 -26.531 1 97 144 ARG B C 1
ATOM 2705 O O . ARG B 1 144 ? 1.331 -9.195 -26.734 1 97 144 ARG B O 1
ATOM 2712 N N . GLY B 1 145 ? 2.301 -11.109 -27.141 1 96.5 145 GLY B N 1
ATOM 2713 C CA . GLY B 1 145 ? 2.914 -10.602 -28.359 1 96.5 145 GLY B CA 1
ATOM 2714 C C . GLY B 1 145 ? 4.113 -9.711 -28.094 1 96.5 145 GLY B C 1
ATOM 2715 O O . GLY B 1 145 ? 4.684 -9.141 -29.031 1 96.5 145 GLY B O 1
ATOM 2716 N N . ILE B 1 146 ? 4.555 -9.586 -26.922 1 97.88 146 ILE B N 1
ATOM 2717 C CA . ILE B 1 146 ? 5.68 -8.719 -26.562 1 97.88 146 ILE B CA 1
ATOM 2718 C C . ILE B 1 146 ? 6.938 -9.562 -26.375 1 97.88 146 ILE B C 1
ATOM 2720 O O . ILE B 1 146 ? 6.949 -10.5 -25.578 1 97.88 146 ILE B O 1
ATOM 2724 N N . GLN B 1 147 ? 7.98 -9.258 -27.125 1 98.12 147 GLN B N 1
ATOM 2725 C CA . GLN B 1 147 ? 9.25 -9.984 -27.047 1 98.12 147 GLN B CA 1
ATOM 2726 C C . GLN B 1 147 ? 10.062 -9.539 -25.844 1 98.12 147 GLN B C 1
ATOM 2728 O O . GLN B 1 147 ? 10.086 -8.352 -25.5 1 98.12 147 GLN B O 1
ATOM 2733 N N . PRO B 1 148 ? 10.742 -10.484 -25.203 1 98.19 148 PRO B N 1
ATOM 2734 C CA . PRO B 1 148 ? 11.547 -10.117 -24.031 1 98.19 148 PRO B CA 1
ATOM 2735 C C . PRO B 1 148 ? 12.789 -9.312 -24.391 1 98.19 148 PRO B C 1
ATOM 2737 O O . PRO B 1 148 ? 13.289 -9.414 -25.516 1 98.19 148 PRO B O 1
ATOM 2740 N N . ASP B 1 149 ? 13.281 -8.523 -23.422 1 97.75 149 ASP B N 1
ATOM 2741 C CA . ASP B 1 149 ? 14.5 -7.75 -23.641 1 97.75 149 ASP B CA 1
ATOM 2742 C C . ASP B 1 149 ? 15.539 -8.039 -22.562 1 97.75 149 ASP B C 1
ATOM 2744 O O . ASP B 1 149 ? 16.516 -7.301 -22.422 1 97.75 149 ASP B O 1
ATOM 2748 N N . SER B 1 150 ? 15.312 -9 -21.734 1 97.94 150 SER B N 1
ATOM 2749 C CA . SER B 1 150 ? 16.219 -9.508 -20.703 1 97.94 150 SER B CA 1
ATOM 2750 C C . SER B 1 150 ? 16.344 -8.523 -19.547 1 97.94 150 SER B C 1
ATOM 2752 O O . SER B 1 150 ? 17.203 -8.695 -18.672 1 97.94 150 SER B O 1
ATOM 2754 N N . SER B 1 151 ? 15.484 -7.551 -19.531 1 97.88 151 SER B N 1
ATOM 2755 C CA . SER B 1 151 ? 15.531 -6.629 -18.391 1 97.88 151 SER B CA 1
ATOM 2756 C C . SER B 1 151 ? 15.18 -7.344 -17.094 1 97.88 151 SER B C 1
ATOM 2758 O O . SER B 1 151 ? 14.438 -8.328 -17.094 1 97.88 151 SER B O 1
ATOM 2760 N N . LYS B 1 152 ? 15.695 -6.77 -16.016 1 97.38 152 LYS B N 1
ATOM 2761 C CA . LYS B 1 152 ? 15.406 -7.301 -14.695 1 97.38 152 LYS B CA 1
ATOM 2762 C C . LYS B 1 152 ? 13.977 -6.973 -14.266 1 97.38 152 LYS B C 1
ATOM 2764 O O . LYS B 1 152 ? 13.477 -5.883 -14.547 1 97.38 152 LYS B O 1
ATOM 2769 N N . LEU B 1 153 ? 13.336 -8 -13.711 1 96.94 153 LEU B N 1
ATOM 2770 C CA . LEU B 1 153 ? 12.07 -7.781 -13.023 1 96.94 153 LEU B CA 1
ATOM 2771 C C . LEU B 1 153 ? 12.297 -7.25 -11.609 1 96.94 153 LEU B C 1
ATOM 2773 O O . LEU B 1 153 ? 12.891 -7.934 -10.773 1 96.94 153 LEU B O 1
ATOM 2777 N N . GLU B 1 154 ? 11.945 -6.066 -11.352 1 93.38 154 GLU B N 1
ATOM 2778 C CA . GLU B 1 154 ? 11.898 -5.457 -10.023 1 93.38 154 GLU B CA 1
ATOM 2779 C C . GLU B 1 154 ? 10.57 -4.742 -9.789 1 93.38 154 GLU B C 1
ATOM 2781 O O . GLU B 1 154 ? 10.445 -3.545 -10.047 1 93.38 154 GLU B O 1
ATOM 2786 N N . VAL B 1 155 ? 9.625 -5.52 -9.461 1 97.06 155 VAL B N 1
ATOM 2787 C CA . VAL B 1 155 ? 8.297 -4.973 -9.188 1 97.06 155 VAL B CA 1
ATOM 2788 C C . VAL B 1 155 ? 7.98 -5.098 -7.699 1 97.06 155 VAL B C 1
ATOM 2790 O O . VAL B 1 155 ? 8.289 -6.117 -7.078 1 97.06 155 VAL B O 1
ATOM 2793 N N . GLU B 1 156 ? 7.426 -4.113 -7.195 1 97.31 156 GLU B N 1
ATOM 2794 C CA . GLU B 1 156 ? 7.105 -4.02 -5.773 1 97.31 156 GLU B CA 1
ATOM 2795 C C . GLU B 1 156 ? 5.766 -3.316 -5.559 1 97.31 156 GLU B C 1
ATOM 2797 O O . GLU B 1 156 ? 5.414 -2.4 -6.301 1 97.31 156 GLU B O 1
ATOM 2802 N N . GLY B 1 157 ? 4.988 -3.832 -4.598 1 97.75 1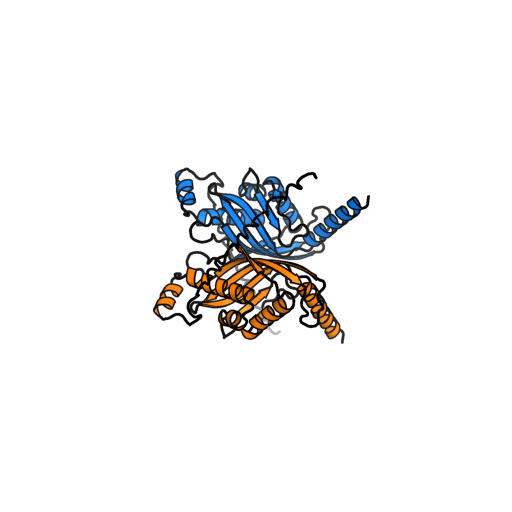57 GLY B N 1
ATOM 2803 C CA . GLY B 1 157 ? 3.684 -3.238 -4.371 1 97.75 157 GLY B CA 1
ATOM 2804 C C . GLY B 1 157 ? 3.178 -3.434 -2.953 1 97.75 157 GLY B C 1
ATOM 2805 O O . GLY B 1 157 ? 3.65 -4.32 -2.238 1 97.75 157 GLY B O 1
ATOM 2806 N N . GLN B 1 158 ? 2.367 -2.541 -2.498 1 98.44 158 GLN B N 1
ATOM 2807 C CA . GLN B 1 158 ? 1.523 -2.707 -1.318 1 98.44 158 GLN B CA 1
ATOM 2808 C C . GLN B 1 158 ? 0.062 -2.904 -1.712 1 98.44 158 GLN B C 1
ATOM 2810 O O . GLN B 1 158 ? -0.501 -2.096 -2.451 1 98.44 158 GLN B O 1
ATOM 2815 N N . THR B 1 159 ? -0.511 -4.016 -1.289 1 98.56 159 THR B N 1
ATOM 2816 C CA . THR B 1 159 ? -1.862 -4.402 -1.68 1 98.56 159 THR B CA 1
ATOM 2817 C C . THR B 1 159 ? -2.725 -4.672 -0.45 1 98.56 159 THR B C 1
ATOM 2819 O O . THR B 1 159 ? -2.266 -5.285 0.515 1 98.56 159 THR B O 1
ATOM 2822 N N . ARG B 1 160 ? -3.947 -4.18 -0.486 1 97.88 160 ARG B N 1
ATOM 2823 C CA . ARG B 1 160 ? -4.938 -4.625 0.489 1 97.88 160 ARG B CA 1
ATOM 2824 C C . ARG B 1 160 ? -5.961 -5.555 -0.156 1 97.88 160 ARG B C 1
ATOM 2826 O O . ARG B 1 160 ? -6.465 -5.27 -1.243 1 97.88 160 ARG B O 1
ATOM 2833 N N . PHE B 1 161 ? -6.246 -6.676 0.532 1 98.62 161 PHE B N 1
ATOM 2834 C CA . PHE B 1 161 ? -7.191 -7.707 0.126 1 98.62 161 PHE B CA 1
ATOM 2835 C C . PHE B 1 161 ? -8.359 -7.781 1.103 1 98.62 161 PHE B C 1
ATOM 2837 O O . PHE B 1 161 ? -8.156 -7.961 2.305 1 98.62 161 PHE B O 1
ATOM 2844 N N . LEU B 1 162 ? -9.562 -7.656 0.533 1 98.31 162 LEU B N 1
ATOM 2845 C CA . LEU B 1 162 ? -10.727 -7.957 1.368 1 98.31 162 LEU B CA 1
ATOM 2846 C C . LEU B 1 162 ? -11.086 -9.438 1.29 1 98.31 162 LEU B C 1
ATOM 2848 O O . LEU B 1 162 ? -11.391 -9.945 0.21 1 98.31 162 LEU B O 1
ATOM 2852 N N . VAL B 1 163 ? -10.984 -10.141 2.439 1 98.25 163 VAL B N 1
ATOM 2853 C CA . VAL B 1 163 ? -11.273 -11.57 2.502 1 98.25 163 VAL B CA 1
ATOM 2854 C C . VAL B 1 163 ? -12.555 -11.805 3.297 1 98.25 163 VAL B C 1
ATOM 2856 O O . VAL B 1 163 ? -12.609 -11.531 4.5 1 98.25 163 VAL B O 1
ATOM 2859 N N . ASN B 1 164 ? -13.531 -12.336 2.639 1 97.12 164 ASN B N 1
ATOM 2860 C CA . ASN B 1 164 ? -14.844 -12.461 3.266 1 97.12 164 ASN B CA 1
ATOM 2861 C C . ASN B 1 164 ? -14.906 -13.664 4.207 1 97.12 164 ASN B C 1
ATOM 2863 O O . ASN B 1 164 ? -13.891 -14.305 4.465 1 97.12 164 ASN B O 1
ATOM 2867 N N . ASP B 1 165 ? -16.125 -13.969 4.715 1 95.56 165 ASP B N 1
ATOM 2868 C CA . ASP B 1 165 ? -16.266 -15.016 5.727 1 95.56 165 ASP B CA 1
ATOM 2869 C C . ASP B 1 165 ? -16.266 -16.406 5.09 1 95.56 165 ASP B C 1
ATOM 2871 O O . ASP B 1 165 ? -16.203 -17.406 5.793 1 95.56 165 ASP B O 1
ATOM 2875 N N . ASP B 1 166 ? -16.297 -16.469 3.801 1 95.81 166 ASP B N 1
ATOM 2876 C CA . ASP B 1 166 ? -16.109 -17.719 3.086 1 95.81 166 ASP B CA 1
ATOM 2877 C C . ASP B 1 166 ? -14.648 -17.938 2.715 1 95.81 166 ASP B C 1
ATOM 2879 O O . ASP B 1 166 ? -14.32 -18.891 1.991 1 95.81 166 ASP B O 1
ATOM 2883 N N . LEU B 1 167 ? -13.797 -17.031 3.156 1 97.44 167 LEU B N 1
ATOM 2884 C CA . LEU B 1 167 ? -12.352 -17.094 2.938 1 97.44 167 LEU B CA 1
ATOM 2885 C C . LEU B 1 167 ? -12.023 -17.031 1.449 1 97.44 167 LEU B C 1
ATOM 2887 O O . LEU B 1 167 ? -11.25 -17.844 0.942 1 97.44 167 LEU B O 1
ATOM 2891 N N . LYS B 1 168 ? -12.688 -16.078 0.875 1 98.5 168 LYS B N 1
ATOM 2892 C CA . LYS B 1 168 ? -12.43 -15.711 -0.514 1 98.5 168 LYS B CA 1
ATOM 2893 C C . LYS B 1 168 ? -12.102 -14.227 -0.636 1 98.5 168 LYS B C 1
ATOM 2895 O O . LYS B 1 168 ? -12.664 -13.398 0.079 1 98.5 168 LYS B O 1
ATOM 2900 N N . ILE B 1 169 ? -11.164 -13.938 -1.515 1 98.81 169 ILE B N 1
ATOM 2901 C CA . ILE B 1 169 ? -10.852 -12.539 -1.798 1 98.81 169 ILE B CA 1
ATOM 2902 C C . ILE B 1 169 ? -11.969 -11.914 -2.619 1 98.81 169 ILE B C 1
ATOM 2904 O O . ILE B 1 169 ? -12.32 -12.414 -3.691 1 98.81 169 ILE B O 1
ATOM 2908 N N . THR B 1 170 ? -12.516 -10.797 -2.152 1 98.75 170 THR B N 1
ATOM 2909 C CA . THR B 1 170 ? -13.633 -10.148 -2.832 1 98.75 170 THR B CA 1
ATOM 2910 C C . THR B 1 170 ? -13.219 -8.773 -3.35 1 98.75 170 THR B C 1
ATOM 2912 O O . THR B 1 170 ? -13.922 -8.18 -4.172 1 98.75 170 THR B O 1
ATOM 2915 N N . GLU B 1 171 ? -12.156 -8.227 -2.85 1 98.62 171 GLU B N 1
ATOM 2916 C CA . GLU B 1 171 ? -11.609 -6.957 -3.309 1 98.62 171 GLU B CA 1
ATOM 2917 C C . GLU B 1 171 ? -10.086 -6.953 -3.223 1 98.62 171 GLU B C 1
ATOM 2919 O O . GLU B 1 171 ? -9.508 -7.48 -2.268 1 98.62 171 GLU B O 1
ATOM 2924 N N . MET B 1 172 ? -9.477 -6.414 -4.203 1 98.25 172 MET B N 1
ATOM 2925 C CA . MET B 1 172 ? -8.023 -6.262 -4.27 1 98.25 172 MET B CA 1
ATOM 2926 C C . MET B 1 172 ? -7.648 -4.863 -4.75 1 98.25 172 MET B C 1
ATOM 2928 O O . MET B 1 172 ? -8.008 -4.465 -5.859 1 98.25 172 MET B O 1
ATOM 2932 N N . VAL B 1 173 ? -7.016 -4.043 -3.904 1 97.94 173 VAL B N 1
ATOM 2933 C CA . VAL B 1 173 ? -6.516 -2.719 -4.254 1 97.94 173 VAL B CA 1
ATOM 2934 C C . VAL B 1 173 ? -4.988 -2.721 -4.238 1 97.94 173 VAL B C 1
ATOM 2936 O O . VAL B 1 173 ? -4.371 -2.891 -3.184 1 97.94 173 VAL B O 1
ATOM 2939 N N . VAL B 1 174 ? -4.395 -2.523 -5.379 1 97.56 174 VAL B N 1
ATOM 2940 C CA . VAL B 1 174 ? -2.957 -2.693 -5.543 1 97.56 174 VAL B CA 1
ATOM 2941 C C . VAL B 1 174 ? -2.312 -1.348 -5.871 1 97.56 174 VAL B C 1
ATOM 2943 O O . VAL B 1 174 ? -2.805 -0.609 -6.727 1 97.56 174 VAL B O 1
ATOM 2946 N N . THR B 1 175 ? -1.327 -0.921 -5.188 1 97.44 175 THR B N 1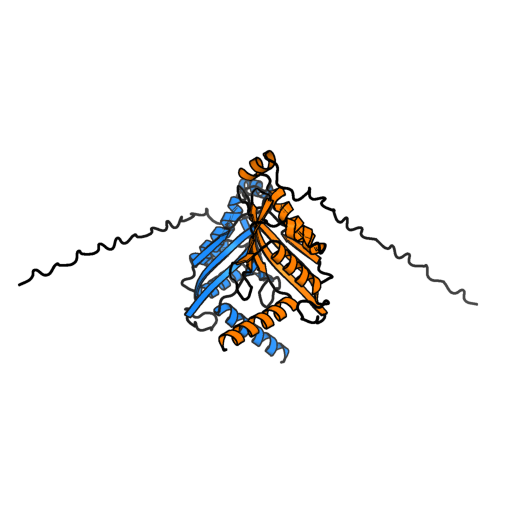
ATOM 2947 C CA . THR B 1 175 ? -0.425 0.189 -5.473 1 97.44 175 THR B CA 1
ATOM 2948 C C . THR B 1 175 ? 1 -0.314 -5.691 1 97.44 175 THR B C 1
ATOM 2950 O O . THR B 1 175 ? 1.616 -0.864 -4.777 1 97.44 175 THR B O 1
ATOM 2953 N N . ARG B 1 176 ? 1.521 -0.09 -6.895 1 96.62 176 ARG B N 1
ATOM 2954 C CA . ARG B 1 176 ? 2.721 -0.853 -7.223 1 96.62 176 ARG B CA 1
ATOM 2955 C C . ARG B 1 176 ? 3.514 -0.174 -8.336 1 96.62 176 ARG B C 1
ATOM 2957 O O . ARG B 1 176 ? 3.018 0.748 -8.984 1 96.62 176 ARG B O 1
ATOM 2964 N N . THR B 1 177 ? 4.801 -0.627 -8.523 1 96 177 THR B N 1
ATOM 2965 C CA . THR B 1 177 ? 5.586 -0.359 -9.727 1 96 177 THR B CA 1
ATOM 2966 C C . THR B 1 177 ? 5.312 -1.408 -10.797 1 96 177 THR B C 1
ATOM 2968 O O . THR B 1 177 ? 4.582 -2.371 -10.562 1 96 177 THR B O 1
ATOM 2971 N N . PHE B 1 178 ? 5.863 -1.179 -11.992 1 95.31 178 PHE B N 1
ATOM 2972 C CA . PHE B 1 178 ? 5.566 -2.039 -13.125 1 95.31 178 PHE B CA 1
ATOM 2973 C C . PHE B 1 178 ? 6.848 -2.609 -13.727 1 95.31 178 PHE B C 1
ATOM 2975 O O . PHE B 1 178 ? 7.902 -1.971 -13.672 1 95.31 178 PHE B O 1
ATOM 2982 N N . SER B 1 179 ? 6.73 -3.809 -14.297 1 96.62 179 SER B N 1
ATOM 2983 C CA . SER B 1 179 ? 7.824 -4.375 -15.086 1 96.62 179 SER B CA 1
ATOM 2984 C C . SER B 1 179 ? 7.918 -3.723 -16.453 1 96.62 179 SER B C 1
ATOM 2986 O O . SER B 1 179 ? 6.988 -3.039 -16.891 1 96.62 179 SER B O 1
ATOM 2988 N N . GLU B 1 180 ? 9.023 -4.02 -17.094 1 97.19 180 GLU B N 1
ATOM 2989 C CA . GLU B 1 180 ? 9.164 -3.529 -18.453 1 97.19 180 GLU B CA 1
ATOM 2990 C C . GLU B 1 180 ? 8.102 -4.137 -19.375 1 97.19 180 GLU B C 1
ATOM 2992 O O . GLU B 1 180 ? 7.57 -3.459 -20.25 1 97.19 180 GLU B O 1
ATOM 2997 N N . TRP B 1 181 ? 7.812 -5.367 -19.188 1 97.5 181 TRP B N 1
ATOM 2998 C CA . TRP B 1 181 ? 6.762 -6.02 -19.953 1 97.5 181 TRP B CA 1
ATOM 2999 C C . TRP B 1 181 ? 5.43 -5.293 -19.781 1 97.5 181 TRP B C 1
ATOM 3001 O O . TRP B 1 181 ? 4.738 -5.012 -20.766 1 97.5 181 TRP B O 1
ATOM 3011 N N . GLU B 1 182 ? 5.078 -5 -18.562 1 95.69 182 GLU B N 1
ATOM 3012 C CA . GLU B 1 182 ? 3.82 -4.309 -18.281 1 95.69 182 GLU B CA 1
ATOM 3013 C C . GLU B 1 182 ? 3.82 -2.908 -18.891 1 95.69 182 GLU B C 1
ATOM 3015 O O . GLU B 1 182 ? 2.789 -2.434 -19.375 1 95.69 182 GLU B O 1
ATOM 3020 N N . ASN B 1 183 ? 4.988 -2.256 -18.781 1 94.62 183 ASN B N 1
ATOM 3021 C CA . ASN B 1 183 ? 5.094 -0.938 -19.391 1 94.62 183 ASN B CA 1
ATOM 3022 C C . ASN B 1 183 ? 4.812 -0.995 -20.891 1 94.62 183 ASN B C 1
ATOM 3024 O O . ASN B 1 183 ? 4.094 -0.151 -21.438 1 94.62 183 ASN B O 1
ATOM 3028 N N . GLN B 1 184 ? 5.395 -1.976 -21.531 1 95.25 184 GLN B N 1
ATOM 3029 C CA . GLN B 1 184 ? 5.164 -2.15 -22.969 1 95.25 184 GLN B CA 1
ATOM 3030 C C . GLN B 1 184 ? 3.701 -2.486 -23.25 1 95.25 184 GLN B C 1
ATOM 3032 O O . GLN B 1 184 ? 3.105 -1.953 -24.188 1 95.25 184 GLN B O 1
ATOM 3037 N N . LEU B 1 185 ? 3.145 -3.314 -22.438 1 92.94 185 LEU B N 1
ATOM 3038 C CA . LEU B 1 185 ? 1.743 -3.691 -22.594 1 92.94 185 LEU B CA 1
ATOM 3039 C C . LEU B 1 185 ? 0.836 -2.471 -22.484 1 92.94 185 LEU B C 1
ATOM 3041 O O . LEU B 1 185 ? -0.102 -2.318 -23.266 1 92.94 185 LEU B O 1
ATOM 3045 N N . GLN B 1 186 ? 1.092 -1.619 -21.516 1 88.19 186 GLN B N 1
ATOM 3046 C CA . GLN B 1 186 ? 0.297 -0.416 -21.281 1 88.19 186 GLN B CA 1
ATOM 3047 C C . GLN B 1 186 ? 0.403 0.54 -22.469 1 88.19 186 GLN B C 1
ATOM 3049 O O . GLN B 1 186 ? -0.576 1.191 -22.844 1 88.19 186 GLN B O 1
ATOM 3054 N N . ARG B 1 187 ? 1.562 0.586 -23.062 1 89.62 187 ARG B N 1
ATOM 3055 C CA . ARG B 1 187 ? 1.762 1.457 -24.219 1 89.62 187 ARG B CA 1
ATOM 3056 C C . ARG B 1 187 ? 0.945 0.977 -25.422 1 89.62 187 ARG B C 1
ATOM 3058 O O . ARG B 1 187 ? 0.35 1.784 -26.141 1 89.62 187 ARG B O 1
ATOM 3065 N N . ILE B 1 188 ? 0.907 -0.298 -25.609 1 87.19 188 ILE B N 1
ATOM 3066 C CA . ILE B 1 188 ? 0.174 -0.89 -26.719 1 87.19 188 ILE B CA 1
ATOM 3067 C C . ILE B 1 188 ? -1.327 -0.7 -26.516 1 87.19 188 ILE B C 1
ATOM 3069 O O . ILE B 1 188 ? -2.051 -0.347 -27.453 1 87.19 188 ILE B O 1
ATOM 3073 N N . THR B 1 189 ? -1.818 -0.848 -25.297 1 80.75 189 THR B N 1
ATOM 3074 C CA . THR B 1 189 ? -3.238 -0.758 -24.969 1 80.75 189 THR B CA 1
ATOM 3075 C C . THR B 1 189 ? -3.729 0.683 -25.078 1 80.75 189 THR B C 1
ATOM 3077 O O . THR B 1 189 ? -4.859 0.93 -25.516 1 80.75 189 THR B O 1
ATOM 3080 N N . SER B 1 190 ? -2.904 1.658 -24.688 1 76.75 190 SER B N 1
ATOM 3081 C CA . SER B 1 190 ? -3.262 3.07 -24.781 1 76.75 190 SER B CA 1
ATOM 3082 C C . SER B 1 190 ? -3.283 3.551 -26.219 1 76.75 190 SER B C 1
ATOM 3084 O O . SER B 1 190 ? -4.09 4.41 -26.578 1 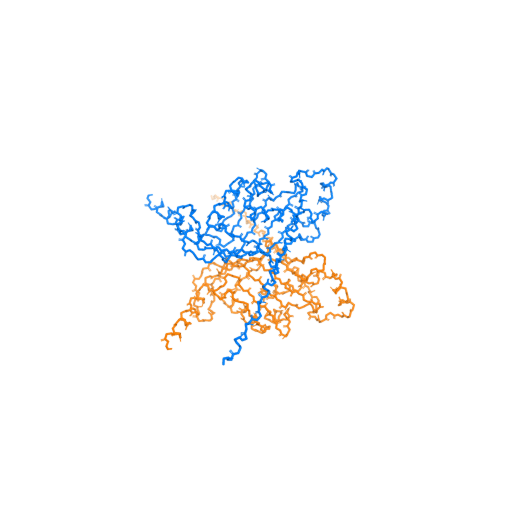76.75 190 SER B O 1
ATOM 3086 N N . ALA B 1 191 ? -2.412 3.109 -27.047 1 74.12 191 ALA B N 1
ATOM 3087 C CA . ALA B 1 191 ? -2.348 3.504 -28.453 1 74.12 191 ALA B CA 1
ATOM 3088 C C . ALA B 1 191 ? -3.566 2.998 -29.219 1 74.12 191 ALA B C 1
ATOM 3090 O O . ALA B 1 191 ? -4.066 3.678 -30.125 1 74.12 191 ALA B O 1
ATOM 3091 N N . THR B 1 192 ? -3.979 1.879 -28.859 1 69.19 192 THR B N 1
ATOM 3092 C CA . THR B 1 192 ? -5.117 1.285 -29.562 1 69.19 192 THR B CA 1
ATOM 3093 C C . THR B 1 192 ? -6.418 1.973 -29.156 1 69.19 192 THR B C 1
ATOM 3095 O O . THR B 1 192 ? -7.34 2.092 -29.953 1 69.19 192 THR B O 1
ATOM 3098 N N . SER B 1 193 ? -6.441 2.561 -27.953 1 65.19 193 SER B N 1
ATOM 3099 C CA . SER B 1 193 ? -7.633 3.264 -27.484 1 65.19 193 SER B CA 1
ATOM 3100 C C . SER B 1 193 ? -7.738 4.648 -28.125 1 65.19 193 SER B C 1
ATOM 3102 O O . SER B 1 193 ? -8.836 5.152 -28.344 1 65.19 193 SER B O 1
ATOM 3104 N N . THR B 1 194 ? -6.648 5.34 -28.312 1 61.5 194 THR B N 1
ATOM 3105 C CA . THR B 1 194 ? -6.652 6.652 -28.953 1 61.5 194 THR B CA 1
ATOM 3106 C C . THR B 1 194 ? -6.977 6.527 -30.438 1 61.5 194 THR B C 1
ATOM 3108 O O . THR B 1 194 ? -7.637 7.398 -31.016 1 61.5 194 THR B O 1
ATOM 3111 N N . ASP B 1 195 ? -6.469 5.516 -31.031 1 56.56 195 ASP B N 1
ATOM 3112 C CA . ASP B 1 195 ? -6.758 5.352 -32.438 1 56.56 195 ASP B CA 1
ATOM 3113 C C . ASP B 1 195 ? -8.234 5.012 -32.688 1 56.56 195 ASP B C 1
ATOM 3115 O O . ASP B 1 195 ? -8.82 5.422 -33.688 1 56.56 195 ASP B O 1
ATOM 3119 N N . SER B 1 196 ? -8.781 4.332 -31.75 1 52.25 196 SER B N 1
ATOM 3120 C CA . SER B 1 196 ? -10.18 3.977 -31.969 1 52.25 196 SER B CA 1
ATOM 3121 C C . SER B 1 196 ? -11.102 5.18 -31.766 1 52.25 196 SER B C 1
ATOM 3123 O O . SER B 1 196 ? -12.273 5.141 -32.125 1 52.25 196 SER B O 1
ATOM 3125 N N . SER B 1 197 ? -10.68 6.145 -30.953 1 49.75 197 SER B N 1
ATOM 3126 C CA . SER B 1 197 ? -11.539 7.32 -30.812 1 49.75 197 SER B CA 1
ATOM 3127 C C . SER B 1 197 ? -11.414 8.234 -32.031 1 49.75 197 SER B C 1
ATOM 3129 O O . SER B 1 197 ? -12.211 9.156 -32.188 1 49.75 197 SER B O 1
ATOM 3131 N N . SER B 1 198 ? -10.359 8.18 -32.688 1 47.34 198 SER B N 1
ATOM 3132 C CA . SER B 1 198 ? -10.242 9.047 -33.844 1 47.34 198 SER B CA 1
ATOM 3133 C C . SER B 1 198 ? -10.844 8.398 -35.094 1 47.34 198 SER B C 1
ATOM 3135 O O . SER B 1 198 ? -10.898 9.016 -36.156 1 47.34 198 SER B O 1
ATOM 3137 N N . SER B 1 199 ? -11.242 7.168 -34.969 1 40.53 199 SER B N 1
ATOM 3138 C CA . SER B 1 199 ? -11.938 6.766 -36.188 1 40.53 199 SER B CA 1
ATOM 3139 C C . SER B 1 199 ? -13.43 7.062 -36.094 1 40.53 199 SER B C 1
ATOM 3141 O O . SER B 1 199 ? -14.039 6.859 -35.062 1 40.53 199 SER B O 1
#

Secondary structure (DSSP, 8-state):
----------------------------SPPP-HHHHHHHHTT--HHHHHHHHHHHHHHHHTT-HHHHHHTB-TT-EEEEETTSTT---EEE-HHHHHHHHHHHHHH-TT-EEEEEEEEEEPSTT--EEEEEEEEEEE--S-BTTBPP---EEEEEEEEEEEE-TTS-EEEEEEEE---HHHHHHHHHHHHHHHHHHH-/----------------------------SPPP-HHHHHHHHTT--HHHHHHHHHHHHHHHHTT-HHHHHHTB-TT-EEEEETTSSS---EEE-HHHHHHHHHHHHHH-TT-EEEEEEEEEEPSTT--EEEEEEEEEEE--S-BTTBPP---EEEEEEEEEEEE-TTS-EEEEEEEE---HHHHHHHHHHHHHHHHHHH-

Solvent-accessible surface area (backbone atoms only — not comparable to full-atom values): 21401 Å² total; per-residue (Å²): 135,80,83,78,81,74,77,79,81,78,78,75,77,78,74,73,76,73,71,76,70,76,72,73,78,64,75,75,84,56,72,57,52,73,66,55,31,54,41,34,71,74,32,40,60,47,67,56,47,19,47,40,54,48,44,31,54,48,13,60,52,66,68,32,50,67,51,31,28,58,29,33,26,84,93,30,25,42,36,27,40,62,62,43,94,71,51,50,75,41,80,40,46,28,66,58,54,24,50,52,51,49,45,53,36,39,20,21,74,64,46,41,74,47,63,86,38,64,59,40,31,43,52,71,69,47,48,40,27,36,30,29,37,33,37,40,38,33,27,69,23,63,35,96,87,41,76,50,80,65,45,71,32,69,28,40,36,39,34,43,33,34,34,50,66,57,56,19,33,42,32,40,44,36,23,51,53,67,34,68,66,53,53,53,49,51,52,55,56,52,53,55,54,56,54,58,67,72,100,136,82,84,79,81,75,76,81,81,78,78,76,77,76,75,75,76,75,71,76,71,74,72,72,78,63,73,78,85,54,70,56,50,74,66,55,29,54,39,34,71,75,30,40,60,47,66,57,45,19,46,39,54,46,45,32,53,48,14,60,53,65,68,31,51,69,51,32,26,57,29,35,26,86,92,30,24,42,36,29,40,63,62,43,95,72,50,50,75,42,80,39,45,28,65,58,52,24,51,50,52,48,46,53,36,42,20,21,74,64,46,41,74,47,62,86,37,64,59,39,31,42,52,70,70,47,47,41,28,36,30,29,38,34,36,39,38,33,29,68,26,64,34,96,87,41,75,50,80,64,45,71,33,67,27,40,34,38,35,43,33,35,32,49,66,57,55,21,32,42,31,40,43,38,24,51,53,67,37,68,68,52,52,53,49,51,52,55,56,53,53,55,53,55,54,57,67,71,100